Protein AF-A0A6J7ZVD0-F1 (afdb_monomer)

Foldseek 3Di:
DDDPPDDFQDKDWDWDDDPDPPALTEIFIATPVGTAQDFQLVLFQVLQVCLLQVSGPDPDDQWDWHWYQGNNGIKIWTWGDPPQDIWKIKIKDDWAADDDPVVCVVDVWADQLPDPPSVNGDDPDDWDADDPLDRQETPDQFCTQVNLQNVVNVCVVVVNDDAQGWHWHAHPLGFIKIKGFHDFDDRRPTTTTIIIIMGGRHDFWDFDDDDPDPPVPRDRSDDFQKWKWFWKFFLNQIEIETDDRDDPQDDLALVSSQVSCVPPPVLVLQLCCFPPNHAQRHKYWYWDDHNDPPALTEIWIAHNQGTAQDFVRNVFQVVQVCVVVCSRVDADPQWGWHWYQTNLGIKIKIWGHHPPHTWKIKIKWDWKAFDAAQDWFQFPPLGTFTWTWIWGSATETEGELVSSVDAPLDDPVVVLVVFQRVQVRCQVPPWAAQQQDRDPSRIGHFWYWYWNPPLAQDADEIETFIQGRNRHTDSFSINSVVQRSVNVSVVVVRDDAQRWYWYAYPSRRIKIKGFHDWDDRVPTTTTIIIIMTTMGTPGMIMTGDDPPCPSSSHDHDD

InterPro domains:
  IPR008794 Proline racemase family [PF05544] (1-102)
  IPR008794 Proline racemase family [PF05544] (231-555)
  IPR008794 Proline racemase family [PTHR33442] (226-557)
  IPR008794 Proline racemase family [SFLDS00028] (224-557)

pLDDT: mean 82.26, std 16.38, range [22.56, 98.31]

Secondary structure (DSSP, 8-state):
-----------EEEEE--SSTT-SEEEEEEETTEEES--HHHHHHHHHHHHHTT--SS---SEEEEEEEETTEEEEEEEEE-SS-EEEEEEEPS-EEPPPHHHHTT-SS---TT---GGG-S-----B-S-SS---B-BSSS--HHHHHHHHHHHHHTTSS-TT--EEEE-TT--EEEEEEEEEEEETTEEEEEEEEEE-----EE-----S---TT---S---EEEEEEEEEETTEEEEEEEE-PPPPP-SSHHHHHHHHHHH-HHHHHHHHSBTTS-TT-EEEEEE--SSTT-SEEEEEE-SSSEES--HHHHHHHHHHHHHTT-SSS--SSEEEEEEEETTEEEEEEEEE-SS-EEEEEEEPS-EEEEEEEEEEEETTTEEEEEEEEESSSEEEEEEGGGGT--TTS-HHHHHHHHHHHHHHHHHH-----TT---GGGSSEEEEEEE-S--S--SS-EEEEEEETTTEEPSS--HHHHHHHHHHHHHTTSS-TT--EEEE-TTS-EEEEEEEEEEEETTEEEEEEEEEE-EEEEEEEEEEE-TT-SGGG-B---

Structure (mmCIF, N/CA/C/O backbone):
data_AF-A0A6J7ZVD0-F1
#
_entry.id   AF-A0A6J7ZVD0-F1
#
loop_
_atom_site.group_PDB
_atom_site.id
_atom_site.type_symbol
_atom_site.label_atom_id
_atom_site.label_alt_id
_atom_site.label_comp_id
_atom_site.label_asym_id
_atom_site.label_entity_id
_atom_site.label_seq_id
_atom_site.pdbx_PDB_ins_code
_atom_site.Cartn_x
_atom_site.Cartn_y
_atom_site.Cartn_z
_atom_site.occupancy
_atom_site.B_iso_or_equiv
_atom_site.auth_seq_id
_atom_site.auth_comp_id
_atom_site.auth_asym_id
_atom_site.auth_atom_id
_atom_site.pdbx_PDB_model_num
ATOM 1 N N . MET A 1 1 ? -28.752 17.097 -5.661 1.00 23.84 1 MET A N 1
ATOM 2 C CA . MET A 1 1 ? -27.322 17.003 -6.011 1.00 23.84 1 MET A CA 1
ATOM 3 C C . MET A 1 1 ? -26.530 16.974 -4.717 1.00 23.84 1 MET A C 1
ATOM 5 O O . MET A 1 1 ? -26.146 18.015 -4.210 1.00 23.84 1 MET A O 1
ATOM 9 N N . TRP A 1 2 ? -26.393 15.790 -4.135 1.00 22.67 2 TRP A N 1
ATOM 10 C CA . TRP A 1 2 ? -25.463 15.513 -3.045 1.00 22.67 2 TRP A CA 1
ATOM 11 C C . TRP A 1 2 ? -24.711 14.283 -3.541 1.00 22.67 2 TRP A C 1
ATOM 13 O O . TRP A 1 2 ? -25.293 13.204 -3.619 1.00 22.67 2 TRP A O 1
ATOM 23 N N . GLU A 1 3 ? -23.499 14.477 -4.055 1.00 22.56 3 GLU A N 1
ATOM 24 C CA . GLU A 1 3 ? -22.598 13.347 -4.268 1.00 22.56 3 GLU A CA 1
ATOM 25 C C . GLU A 1 3 ? -22.165 12.880 -2.873 1.00 22.56 3 GLU A C 1
ATOM 27 O O . GLU A 1 3 ? -21.720 13.722 -2.087 1.00 22.56 3 GLU A O 1
ATOM 32 N N . PRO A 1 4 ? -22.311 11.591 -2.523 1.00 28.80 4 PRO A N 1
ATOM 33 C CA . PRO A 1 4 ? -21.747 11.093 -1.284 1.00 28.80 4 PRO A CA 1
ATOM 34 C C . PRO A 1 4 ? -20.230 11.240 -1.394 1.00 28.80 4 PRO A C 1
ATOM 36 O O . PRO A 1 4 ? -19.586 10.561 -2.195 1.00 28.80 4 PRO A O 1
ATOM 39 N N . ARG A 1 5 ? -19.653 12.166 -0.623 1.00 32.12 5 ARG A N 1
ATOM 40 C CA . ARG A 1 5 ? -18.206 12.211 -0.419 1.00 32.12 5 ARG A CA 1
ATOM 41 C C . ARG A 1 5 ? -17.849 10.927 0.325 1.00 32.12 5 ARG A C 1
ATOM 43 O O . ARG A 1 5 ? -18.237 10.740 1.471 1.00 32.12 5 ARG A O 1
ATOM 50 N N . GLY A 1 6 ? -17.243 9.986 -0.389 1.00 31.03 6 GLY A N 1
ATOM 51 C CA . GLY A 1 6 ? -16.933 8.669 0.145 1.00 31.03 6 GLY A CA 1
ATOM 52 C C . GLY A 1 6 ? -15.826 8.700 1.201 1.00 31.03 6 GLY A C 1
ATOM 53 O O . GLY A 1 6 ? -14.879 9.474 1.089 1.00 31.03 6 GLY A O 1
ATOM 54 N N . HIS A 1 7 ? -15.941 7.735 2.119 1.00 40.19 7 HIS A N 1
ATOM 55 C CA . HIS A 1 7 ? -14.910 7.156 2.991 1.00 40.19 7 HIS A CA 1
ATOM 56 C C . HIS A 1 7 ? -14.669 7.836 4.362 1.00 40.19 7 HIS A C 1
ATOM 58 O O . HIS A 1 7 ? -13.752 8.630 4.565 1.00 40.19 7 HIS A O 1
ATOM 64 N N . PHE A 1 8 ? -15.526 7.461 5.325 1.00 45.81 8 PHE A N 1
ATOM 65 C CA . PHE A 1 8 ? -15.373 7.649 6.775 1.00 45.81 8 PHE A CA 1
ATOM 66 C C . PHE A 1 8 ? -14.502 6.523 7.349 1.00 45.81 8 PHE A C 1
ATOM 68 O O . PHE A 1 8 ? -15.036 5.463 7.683 1.00 45.81 8 PHE A O 1
ATOM 75 N N . ASP A 1 9 ? -13.185 6.718 7.411 1.00 51.44 9 ASP A N 1
ATOM 76 C CA . ASP A 1 9 ? -12.264 5.613 7.734 1.00 51.44 9 ASP A CA 1
ATOM 77 C C . ASP A 1 9 ? -11.507 5.802 9.066 1.00 51.44 9 ASP A C 1
ATOM 79 O O . ASP A 1 9 ? -10.894 4.852 9.545 1.00 51.44 9 ASP A O 1
ATOM 83 N N . LEU A 1 10 ? -11.550 6.979 9.714 1.00 53.31 10 LEU A N 1
ATOM 84 C CA . LEU A 1 10 ? -10.851 7.178 10.990 1.00 53.31 10 LEU A CA 1
ATOM 85 C C . LEU A 1 10 ? -11.496 8.259 11.871 1.00 53.31 10 LEU A C 1
ATOM 87 O O . LEU A 1 10 ? -11.657 9.399 11.441 1.00 53.31 10 LEU A O 1
ATOM 91 N N . PHE A 1 11 ? -11.799 7.904 13.121 1.00 65.06 11 PHE A N 1
ATOM 92 C CA . PHE A 1 11 ? -12.065 8.863 14.195 1.00 65.06 11 PHE A CA 1
ATOM 93 C C . PHE A 1 11 ? -10.828 8.966 15.082 1.00 65.06 11 PHE A C 1
ATOM 95 O O . PHE A 1 11 ? -10.276 7.949 15.504 1.00 65.06 11 PHE A O 1
ATOM 102 N N . ALA A 1 12 ? -10.409 10.189 15.384 1.00 69.31 12 ALA A N 1
ATOM 103 C CA . ALA A 1 12 ? -9.355 10.457 16.350 1.00 69.31 12 ALA A CA 1
ATOM 104 C C . ALA A 1 12 ? -9.944 11.147 17.581 1.00 69.31 12 ALA A C 1
ATOM 106 O O . ALA A 1 12 ? -10.872 11.951 17.483 1.00 69.31 12 ALA A O 1
ATOM 107 N N . VAL A 1 13 ? -9.390 10.834 18.748 1.00 74.56 13 VAL A N 1
ATOM 108 C CA . VAL A 1 13 ? -9.765 11.468 20.011 1.00 74.56 13 VAL A CA 1
ATOM 109 C C . VAL A 1 13 ? -8.528 12.131 20.586 1.00 74.56 13 VAL A C 1
ATOM 111 O O . VAL A 1 13 ? -7.545 11.456 20.887 1.00 74.56 13 VAL A O 1
ATOM 114 N N . LEU A 1 14 ? -8.576 13.451 20.738 1.00 77.56 14 LEU A N 1
ATOM 115 C CA . LEU A 1 14 ? -7.569 14.196 21.480 1.00 77.56 14 LEU A CA 1
ATOM 116 C C . LEU A 1 14 ? -8.021 14.312 22.934 1.00 77.56 14 LEU A C 1
ATOM 118 O O . LEU A 1 14 ? -9.080 14.873 23.209 1.00 77.56 14 LEU A O 1
ATOM 122 N N . LEU A 1 15 ? -7.215 13.786 23.851 1.00 82.38 15 LEU A N 1
ATOM 123 C CA . LEU A 1 15 ? -7.452 13.915 25.284 1.00 82.38 15 LEU A CA 1
ATOM 124 C C . LEU A 1 15 ? -6.847 15.223 25.787 1.00 82.38 15 LEU A C 1
ATOM 126 O O . LEU A 1 15 ? -5.705 15.545 25.463 1.00 82.38 15 LEU A O 1
ATOM 130 N N . VAL A 1 16 ? -7.623 15.976 26.560 1.00 81.44 16 VAL A N 1
ATOM 131 C CA . VAL A 1 16 ? -7.246 17.282 27.109 1.00 81.44 16 VAL A CA 1
ATOM 132 C C . VAL A 1 16 ? -7.607 17.354 28.594 1.00 81.44 16 VAL A C 1
ATOM 134 O O . VAL A 1 16 ? -8.510 16.637 29.042 1.00 81.44 16 VAL A O 1
ATOM 137 N N . PRO A 1 17 ? -6.933 18.208 29.381 1.00 81.50 17 PRO A N 1
ATOM 138 C CA . PRO A 1 17 ? -7.385 18.516 30.730 1.00 81.50 17 PRO A CA 1
ATOM 139 C C . PRO A 1 17 ? -8.845 18.998 30.704 1.00 81.50 17 PRO A C 1
ATOM 141 O O . PRO A 1 17 ? -9.190 19.817 29.850 1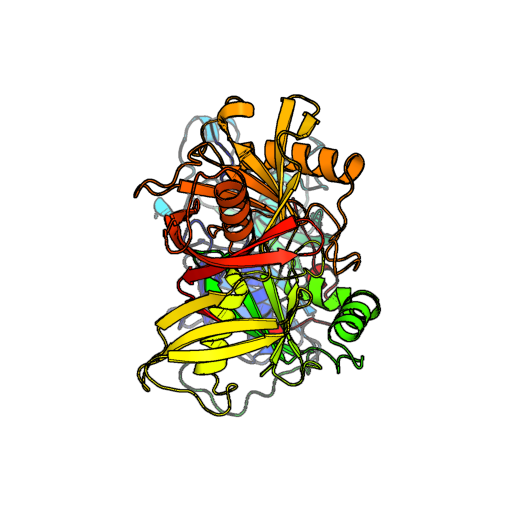.00 81.50 17 PRO A O 1
ATOM 144 N N . PRO A 1 18 ? -9.717 18.487 31.586 1.00 84.12 18 PRO A N 1
ATOM 145 C CA . PRO A 1 18 ? -11.078 18.987 31.681 1.00 84.12 18 PRO A CA 1
ATOM 146 C C . PRO A 1 18 ? -11.109 20.369 32.347 1.00 84.12 18 PRO A C 1
ATOM 148 O O . PRO A 1 18 ? -10.397 20.611 33.323 1.00 84.12 18 PRO A O 1
ATOM 151 N N . ASP A 1 19 ? -12.003 21.234 31.875 1.00 81.00 19 ASP A N 1
ATOM 152 C CA . ASP A 1 19 ? -12.309 22.527 32.503 1.00 81.00 19 ASP A CA 1
ATOM 153 C C . ASP A 1 19 ? -13.420 22.400 33.564 1.00 81.00 19 ASP A C 1
ATOM 155 O O . ASP A 1 19 ? -13.578 23.270 34.421 1.00 81.00 19 ASP A O 1
ATOM 159 N N . GLN A 1 20 ? -14.213 21.322 33.505 1.00 79.19 20 GLN A N 1
ATOM 160 C CA . GLN A 1 20 ? -15.271 21.019 34.467 1.00 79.19 20 GLN A CA 1
ATOM 161 C C . GLN A 1 20 ? -14.725 20.174 35.634 1.00 79.19 20 GLN A C 1
ATOM 163 O O . GLN A 1 20 ? -14.173 19.097 35.393 1.00 79.19 20 GLN A O 1
ATOM 168 N N . PRO A 1 21 ? -14.890 20.605 36.903 1.00 81.44 21 PRO A N 1
ATOM 169 C CA . PRO A 1 21 ? -14.381 19.881 38.074 1.00 81.44 21 PRO A CA 1
ATOM 170 C C . PRO A 1 21 ? -14.872 18.432 38.181 1.00 81.44 21 PRO A C 1
ATOM 172 O O . PRO A 1 21 ? -14.150 17.558 38.658 1.00 81.44 21 PRO A O 1
ATOM 175 N N . GLU A 1 22 ? -16.105 18.186 37.746 1.00 83.31 22 GLU A N 1
ATOM 176 C CA . GLU A 1 22 ? -16.783 16.896 37.785 1.00 83.31 22 GLU A CA 1
ATOM 177 C C . GLU A 1 22 ? -16.357 15.922 36.680 1.00 83.31 22 GLU A C 1
ATOM 179 O O . GLU A 1 22 ? -16.738 14.753 36.748 1.00 83.31 22 GLU A O 1
ATOM 184 N N . ALA A 1 23 ? -15.603 16.372 35.673 1.00 83.94 23 ALA A N 1
ATOM 185 C CA . ALA A 1 23 ? -15.139 15.522 34.586 1.00 83.94 23 ALA A CA 1
ATOM 186 C C . ALA A 1 23 ? -13.845 14.786 34.967 1.00 83.94 23 ALA A C 1
ATOM 188 O O . ALA A 1 23 ? -12.933 15.357 35.570 1.00 83.94 23 ALA A O 1
ATOM 189 N N . ASP A 1 24 ? -13.752 13.514 34.583 1.00 81.50 24 ASP A N 1
ATOM 190 C CA . ASP A 1 24 ? -12.524 12.731 34.705 1.00 81.50 24 ASP A CA 1
ATOM 191 C C . ASP A 1 24 ? -11.485 13.206 33.681 1.00 81.50 24 ASP A C 1
ATOM 193 O O . ASP A 1 24 ? -10.311 13.367 34.018 1.00 81.50 24 ASP A O 1
ATOM 197 N N . ILE A 1 25 ? -11.925 13.471 32.443 1.00 85.00 25 ILE A N 1
ATOM 198 C CA . ILE A 1 25 ? -11.071 13.881 31.322 1.00 85.00 25 ILE A CA 1
ATOM 199 C C . ILE A 1 25 ? -11.839 14.726 30.298 1.00 85.00 25 ILE A C 1
ATOM 201 O O . ILE A 1 25 ? -13.047 14.550 30.119 1.00 85.00 25 ILE A O 1
ATOM 205 N N . GLY A 1 26 ? -11.146 15.622 29.596 1.00 84.06 26 GLY A N 1
ATOM 206 C CA . GLY A 1 26 ? -11.662 16.281 28.400 1.00 84.06 26 GLY A CA 1
ATOM 207 C C . GLY A 1 26 ? -11.316 15.495 27.133 1.00 84.06 26 GLY A C 1
ATOM 208 O O . GLY A 1 26 ? -10.237 14.914 27.024 1.00 84.06 26 GLY A O 1
ATOM 209 N N . ALA A 1 27 ? -12.221 15.474 26.159 1.00 83.19 27 ALA A N 1
ATOM 210 C CA . ALA A 1 27 ? -12.034 14.793 24.886 1.00 83.19 27 ALA A CA 1
ATOM 211 C C . ALA A 1 27 ? -12.552 15.639 23.719 1.00 83.19 27 ALA A C 1
ATOM 213 O O . ALA A 1 27 ? -13.693 16.104 23.714 1.00 83.19 27 ALA A O 1
ATOM 214 N N . ILE A 1 28 ? -11.718 15.792 22.695 1.00 78.75 28 ILE A N 1
ATOM 215 C CA . ILE A 1 28 ? -12.076 16.429 21.431 1.00 78.75 28 ILE A CA 1
ATOM 216 C C . ILE A 1 28 ? -12.112 15.344 20.357 1.00 78.75 28 ILE A C 1
ATOM 218 O O . ILE A 1 28 ? -11.088 14.735 20.037 1.00 78.75 28 ILE A O 1
ATOM 222 N N . PHE A 1 29 ? -13.302 15.099 19.812 1.00 77.12 29 PHE A N 1
ATOM 223 C CA . PHE A 1 29 ? -13.518 14.124 18.747 1.00 77.12 29 PHE A CA 1
ATOM 224 C C . PHE A 1 29 ? -13.246 14.763 17.385 1.00 77.12 29 PHE A C 1
ATOM 226 O O . PHE A 1 29 ? -13.681 15.883 17.112 1.00 77.12 29 PHE A O 1
ATOM 233 N N . MET A 1 30 ? -12.533 14.046 16.525 1.00 70.50 30 MET A N 1
ATOM 234 C CA . MET A 1 30 ? -12.155 14.497 15.189 1.00 70.50 30 MET A CA 1
ATOM 235 C C . MET A 1 30 ? -12.459 13.417 14.154 1.00 70.50 30 MET A C 1
ATOM 237 O O . MET A 1 30 ? -12.280 12.226 14.420 1.00 70.50 30 MET A O 1
ATOM 241 N N . ASP A 1 31 ? -12.881 13.849 12.974 1.00 67.38 31 ASP A N 1
ATOM 242 C CA . ASP A 1 31 ? -13.117 13.027 11.792 1.00 67.38 31 ASP A CA 1
ATOM 243 C C . ASP A 1 31 ? -12.527 13.701 10.534 1.00 67.38 31 ASP A C 1
ATOM 245 O O . ASP A 1 31 ? -11.828 14.715 10.610 1.00 67.38 31 ASP A O 1
ATOM 249 N N . ASN A 1 32 ? -12.796 13.130 9.357 1.00 61.56 32 ASN A N 1
ATOM 250 C CA . ASN A 1 32 ? -12.317 13.659 8.076 1.00 61.56 32 ASN A CA 1
ATOM 251 C C . ASN A 1 32 ? -12.963 15.002 7.667 1.00 61.56 32 ASN A C 1
ATOM 253 O O . ASN A 1 32 ? -12.437 15.677 6.780 1.00 61.56 32 ASN A O 1
ATOM 257 N N . GLU A 1 33 ? -14.092 15.388 8.266 1.00 58.66 33 GLU A N 1
ATOM 258 C CA . GLU A 1 33 ? -14.780 16.663 8.028 1.00 58.66 33 GLU A CA 1
ATOM 259 C C . GLU A 1 33 ? -14.405 17.743 9.061 1.00 58.66 33 GLU A C 1
ATOM 261 O O . GLU A 1 33 ? -14.637 18.930 8.816 1.00 58.66 33 GLU A O 1
ATOM 266 N N . GLY A 1 34 ? -13.754 17.365 10.166 1.00 65.69 34 GLY A N 1
ATOM 267 C CA . GLY A 1 34 ? -13.168 18.270 11.149 1.00 65.69 34 GLY A CA 1
ATOM 268 C C . GLY A 1 34 ? -13.460 17.845 12.586 1.00 65.69 34 GLY A C 1
ATOM 269 O O . GLY A 1 34 ? -13.229 16.703 12.974 1.00 65.69 34 GLY A O 1
ATOM 270 N N . TYR A 1 35 ? -13.922 18.790 13.408 1.00 66.50 35 TYR A N 1
ATOM 271 C CA . TYR A 1 35 ? -14.311 18.509 14.789 1.00 66.50 35 TYR A CA 1
ATOM 272 C C . TYR A 1 35 ? -15.723 17.925 14.831 1.00 66.50 35 TYR A C 1
ATOM 274 O O . TYR A 1 35 ? -16.687 18.557 14.392 1.00 66.50 35 TYR A O 1
ATOM 282 N N . CYS A 1 36 ? -15.838 16.728 15.397 1.00 62.66 36 CYS A N 1
ATOM 283 C CA . CYS A 1 36 ? -17.111 16.064 15.610 1.00 62.66 36 CYS A CA 1
ATOM 284 C C . CYS A 1 36 ? -17.682 16.515 16.968 1.00 62.66 36 CYS A C 1
ATOM 286 O O . CYS A 1 36 ? -16.990 16.398 17.984 1.00 62.66 36 CYS A O 1
ATOM 288 N N . PRO A 1 37 ? -18.931 17.016 17.036 1.00 58.50 37 PRO A N 1
ATOM 289 C CA . PRO A 1 37 ? -19.520 17.450 18.302 1.00 58.50 37 PRO A CA 1
ATOM 290 C C . PRO A 1 37 ? -19.664 16.289 19.295 1.00 58.50 37 PRO A C 1
ATOM 292 O O . PRO A 1 37 ? -19.492 16.498 20.491 1.00 58.50 37 PRO A O 1
ATOM 295 N N . MET A 1 38 ? -19.946 15.073 18.809 1.00 64.25 38 MET A N 1
ATOM 296 C CA . MET A 1 38 ? -19.970 13.834 19.590 1.00 64.25 38 MET A CA 1
ATOM 297 C C . MET A 1 38 ? -19.976 12.614 18.662 1.00 64.25 38 MET A C 1
ATOM 299 O O . MET A 1 38 ? -20.809 12.533 17.760 1.00 64.25 38 MET A O 1
ATOM 303 N N . CYS A 1 39 ? -19.147 11.611 18.961 1.00 68.75 39 CYS A N 1
ATOM 304 C CA . CYS A 1 39 ? -19.275 10.273 18.387 1.00 68.75 39 CYS A CA 1
ATOM 305 C C . CYS A 1 39 ? -19.543 9.252 19.506 1.00 68.75 39 CYS A C 1
ATOM 307 O O . CYS A 1 39 ? -18.714 9.054 20.399 1.00 68.75 39 CYS A O 1
ATOM 309 N N . GLY A 1 40 ? -20.721 8.618 19.471 1.00 70.75 40 GLY A N 1
ATOM 310 C CA . GLY A 1 40 ? -21.108 7.606 20.458 1.00 70.75 40 GLY A CA 1
ATOM 311 C C . GLY A 1 40 ? -20.155 6.408 20.472 1.00 70.75 40 GLY A C 1
ATOM 312 O O . GLY A 1 40 ? -19.773 5.945 21.541 1.00 70.75 40 GLY A O 1
ATOM 313 N N . ASP A 1 41 ? -19.677 5.977 19.303 1.00 72.62 41 ASP A N 1
ATOM 314 C CA . ASP A 1 41 ? -18.728 4.860 19.184 1.00 72.62 41 ASP A CA 1
ATOM 315 C C . ASP A 1 41 ? -17.385 5.206 19.831 1.00 72.62 41 ASP A C 1
ATOM 317 O O . ASP A 1 41 ? -16.851 4.445 20.638 1.00 72.62 41 ASP A O 1
ATOM 321 N N . ALA A 1 42 ? -16.882 6.412 19.554 1.00 74.94 42 ALA A N 1
ATOM 322 C CA . ALA A 1 42 ? -15.660 6.909 20.169 1.00 74.94 42 ALA A CA 1
ATOM 323 C C . ALA A 1 42 ? -15.808 7.055 21.690 1.00 74.94 42 ALA A C 1
ATOM 325 O O . ALA A 1 42 ? -14.846 6.821 22.411 1.00 74.94 42 ALA A O 1
ATOM 326 N N . THR A 1 43 ? -17.003 7.383 22.192 1.00 78.56 43 THR A N 1
ATOM 327 C CA . THR A 1 43 ? -17.283 7.465 23.635 1.00 78.56 43 THR A CA 1
ATOM 328 C C . THR A 1 43 ? -17.250 6.086 24.297 1.00 78.56 43 THR A C 1
ATOM 330 O O . THR A 1 43 ? -16.656 5.944 25.365 1.00 78.56 43 THR A O 1
ATOM 333 N N . ILE A 1 44 ? -17.832 5.059 23.666 1.00 81.06 44 ILE A N 1
ATOM 334 C CA . ILE A 1 44 ? -17.790 3.671 24.159 1.00 81.06 44 ILE A CA 1
ATOM 335 C C . ILE A 1 44 ? -16.331 3.194 24.245 1.00 81.06 44 ILE A C 1
ATOM 337 O O . ILE A 1 44 ? -15.889 2.743 25.307 1.00 81.06 44 ILE A O 1
ATOM 341 N N . SER A 1 45 ? -15.555 3.344 23.166 1.00 80.56 45 SER A N 1
ATOM 342 C CA . SER A 1 45 ? -14.139 2.949 23.152 1.00 80.56 45 SER A CA 1
ATOM 343 C C . SER A 1 45 ? -13.281 3.779 24.112 1.00 80.56 45 SER A C 1
ATOM 345 O O . SER A 1 45 ? -12.402 3.227 24.775 1.00 80.56 45 SER A O 1
ATOM 347 N N . LEU A 1 46 ? -13.546 5.084 24.239 1.00 82.94 46 LEU A N 1
ATOM 348 C CA . LEU A 1 46 ? -12.818 5.972 25.146 1.00 82.94 46 LEU A CA 1
ATOM 349 C C . LEU A 1 46 ? -13.094 5.648 26.617 1.00 82.94 46 LEU A C 1
ATOM 351 O O . LEU A 1 46 ? -12.154 5.563 27.403 1.00 82.94 46 LEU A O 1
ATOM 355 N N . GLY A 1 47 ? -14.358 5.435 26.994 1.00 83.44 47 GLY A N 1
ATOM 356 C CA . GLY A 1 47 ? -14.717 5.047 28.358 1.00 83.44 47 GLY A CA 1
ATOM 357 C C . GLY A 1 47 ? -13.976 3.779 28.775 1.00 83.44 47 GLY A C 1
ATOM 358 O O . GLY A 1 47 ? -13.362 3.736 29.841 1.00 83.44 47 GLY A O 1
ATOM 359 N N . ARG A 1 48 ? -13.938 2.783 27.880 1.00 82.00 48 ARG A N 1
ATOM 360 C CA . ARG A 1 48 ? -13.162 1.559 28.089 1.00 82.00 48 ARG A CA 1
ATOM 361 C C . ARG A 1 48 ? -11.666 1.831 28.249 1.00 82.00 48 ARG A C 1
ATOM 363 O O . ARG A 1 48 ? -11.075 1.373 29.222 1.00 82.00 48 ARG A O 1
ATOM 370 N N . TYR A 1 49 ? -11.079 2.604 27.334 1.00 81.50 49 TYR A N 1
ATOM 371 C CA . TYR A 1 49 ? -9.663 2.977 27.365 1.00 81.50 49 TYR A CA 1
ATOM 372 C C . TYR A 1 49 ? -9.268 3.646 28.690 1.00 81.50 49 TYR A C 1
ATOM 374 O O . TYR A 1 49 ? -8.255 3.283 29.281 1.00 81.50 49 TYR A O 1
ATOM 382 N N . ILE A 1 50 ? -10.083 4.579 29.189 1.00 81.31 50 ILE A N 1
ATOM 383 C CA . ILE A 1 50 ? -9.830 5.297 30.447 1.00 81.31 50 ILE A CA 1
ATOM 384 C C . ILE A 1 50 ? -9.786 4.333 31.638 1.00 81.31 50 ILE A C 1
ATOM 386 O O . ILE A 1 50 ? -8.907 4.458 32.491 1.00 81.31 50 ILE A O 1
ATOM 390 N N . VAL A 1 51 ? -10.692 3.352 31.690 1.00 81.06 51 VAL A N 1
ATOM 391 C CA . VAL A 1 51 ? -10.701 2.338 32.757 1.00 81.06 51 VAL A CA 1
ATOM 392 C C . VAL A 1 51 ? -9.530 1.367 32.613 1.00 81.06 51 VAL A C 1
ATOM 394 O O . VAL A 1 51 ? -8.833 1.120 33.593 1.00 81.06 51 VAL A O 1
ATOM 397 N N . ASP A 1 52 ? -9.267 0.857 31.407 1.00 76.56 52 ASP A N 1
ATOM 398 C CA . ASP A 1 52 ? -8.178 -0.100 31.152 1.00 76.56 52 ASP A CA 1
ATOM 399 C C . ASP A 1 52 ? -6.787 0.488 31.432 1.00 76.56 52 ASP A C 1
ATOM 401 O O . ASP A 1 52 ? -5.863 -0.242 31.800 1.00 76.56 52 ASP A O 1
ATOM 405 N N . LYS A 1 53 ? -6.632 1.806 31.267 1.00 75.56 53 LYS A N 1
ATOM 406 C CA . LYS A 1 53 ? -5.397 2.546 31.554 1.00 75.56 53 LYS A CA 1
ATOM 407 C C . LYS A 1 53 ? -5.313 3.104 32.973 1.00 75.56 53 LYS A C 1
ATOM 409 O O . LYS A 1 53 ? -4.292 3.690 33.309 1.00 75.56 53 LYS A O 1
ATOM 414 N N . GLY A 1 54 ? -6.349 2.937 33.796 1.00 74.06 54 GLY A N 1
ATOM 415 C CA . GLY A 1 54 ? -6.370 3.492 35.151 1.00 74.06 54 GLY A CA 1
ATOM 416 C C . GLY A 1 54 ? -6.392 5.024 35.197 1.00 74.06 54 GLY A C 1
ATOM 417 O O . GLY A 1 54 ? -5.947 5.603 36.178 1.00 74.06 54 GLY A O 1
ATOM 418 N N . ILE A 1 55 ? -6.897 5.677 34.144 1.00 76.56 55 ILE A N 1
ATOM 419 C CA . ILE A 1 55 ? -6.973 7.144 34.028 1.00 76.56 55 ILE A CA 1
ATOM 420 C C . ILE A 1 55 ? -8.198 7.703 34.778 1.00 76.56 55 ILE A C 1
ATOM 422 O O . ILE A 1 55 ? -8.244 8.886 35.109 1.00 76.56 55 ILE A O 1
ATOM 426 N N . ALA A 1 56 ? -9.213 6.873 35.043 1.00 73.56 56 ALA A N 1
ATOM 427 C CA . ALA A 1 56 ? -10.414 7.293 35.767 1.00 73.56 56 ALA A CA 1
ATOM 428 C C . ALA A 1 56 ? -10.056 7.867 37.152 1.00 73.56 56 ALA A C 1
ATOM 430 O O . ALA A 1 56 ? -9.311 7.236 37.901 1.00 73.56 56 ALA A O 1
ATOM 431 N N . ARG A 1 57 ? -10.621 9.026 37.532 1.00 72.12 57 ARG A N 1
ATOM 432 C CA . ARG A 1 57 ? -10.383 9.603 38.872 1.00 72.12 57 ARG A CA 1
ATOM 433 C C . ARG A 1 57 ? -11.091 8.803 39.960 1.00 72.12 57 ARG A C 1
ATOM 435 O O . ARG A 1 57 ? -10.644 8.767 41.105 1.00 72.12 57 ARG A O 1
ATOM 442 N N . ASN A 1 58 ? -12.220 8.189 39.612 1.00 69.31 58 ASN A N 1
ATOM 443 C CA . ASN A 1 58 ? -13.001 7.368 40.527 1.00 69.31 58 ASN A CA 1
ATOM 444 C C . ASN A 1 58 ? -12.400 5.961 40.685 1.00 69.31 58 ASN A C 1
ATOM 446 O O . ASN A 1 58 ? -11.852 5.418 39.723 1.00 69.31 58 ASN A O 1
ATOM 450 N N . PRO A 1 59 ? -12.557 5.323 41.863 1.00 67.31 59 PRO A N 1
ATOM 451 C CA . PRO A 1 59 ? -12.133 3.944 42.063 1.00 67.31 59 PRO A CA 1
ATOM 452 C C . PRO A 1 59 ? -12.764 3.018 41.025 1.00 67.31 59 PRO A C 1
ATOM 454 O O . PRO A 1 59 ? -13.975 3.064 40.793 1.00 67.31 59 PRO A O 1
ATOM 457 N N . ILE A 1 60 ? -11.947 2.142 40.442 1.00 72.44 60 ILE A N 1
ATOM 458 C CA . ILE A 1 60 ? -12.423 1.133 39.500 1.00 72.44 60 ILE A CA 1
ATOM 459 C C . ILE A 1 60 ? -13.245 0.100 40.279 1.00 72.44 60 ILE A C 1
ATOM 461 O O . ILE A 1 60 ? -12.717 -0.704 41.047 1.00 72.44 60 ILE A O 1
ATOM 465 N N . VAL A 1 61 ? -14.560 0.147 40.085 1.00 78.06 61 VAL A N 1
ATOM 466 C CA . VAL A 1 61 ? -15.565 -0.735 40.698 1.00 78.06 61 VAL A CA 1
ATOM 467 C C . VAL A 1 61 ? -16.315 -1.504 39.605 1.00 78.06 61 VAL A C 1
ATOM 469 O O . VAL A 1 61 ? -16.184 -1.153 38.427 1.00 78.06 61 VAL A O 1
ATOM 472 N N . PRO A 1 62 ? -17.127 -2.532 39.939 1.00 79.94 62 PRO A N 1
ATOM 473 C CA . PRO A 1 62 ? -17.710 -3.394 38.916 1.00 79.94 62 PRO A CA 1
ATOM 474 C C . PRO A 1 62 ? -18.541 -2.700 37.828 1.00 79.94 62 PRO A C 1
ATOM 476 O O . PRO A 1 62 ? -18.659 -3.193 36.708 1.00 79.94 62 PRO A O 1
ATOM 479 N N . GLN A 1 63 ? -19.079 -1.525 38.146 1.00 83.94 63 GLN A N 1
ATOM 480 C CA . GLN A 1 63 ? -19.658 -0.595 37.189 1.00 83.94 63 GLN A CA 1
ATOM 481 C C . GLN A 1 63 ? -19.009 0.775 37.397 1.00 83.94 63 GLN A C 1
ATOM 483 O O . GLN A 1 63 ? -19.443 1.559 38.240 1.00 83.94 63 GLN A O 1
ATOM 488 N N . THR A 1 64 ? -17.931 1.043 36.665 1.00 84.44 64 THR A N 1
ATOM 489 C CA . THR A 1 64 ? -17.191 2.307 36.767 1.00 84.44 64 THR A CA 1
ATOM 490 C C . THR A 1 64 ? -17.843 3.349 35.865 1.00 84.44 64 THR A C 1
ATOM 492 O O . THR A 1 64 ? -18.070 3.086 34.687 1.00 84.44 64 THR A O 1
ATOM 495 N N . VAL A 1 65 ? -18.157 4.529 36.399 1.00 86.94 65 VAL A N 1
ATOM 496 C CA . VAL A 1 65 ? -18.675 5.655 35.609 1.00 86.94 65 VAL A CA 1
ATOM 497 C C . VAL A 1 65 ? -17.530 6.611 35.315 1.00 86.94 65 VAL A C 1
ATOM 499 O O . VAL A 1 65 ? -16.878 7.093 36.238 1.00 86.94 65 VAL A O 1
ATOM 502 N N . VAL A 1 66 ? -17.315 6.875 34.030 1.00 86.44 66 VAL A N 1
ATOM 503 C CA . VAL A 1 66 ? -16.329 7.817 33.512 1.00 86.44 66 VAL A CA 1
ATOM 504 C C . VAL A 1 66 ? -17.059 9.020 32.932 1.00 86.44 66 VAL A C 1
ATOM 506 O O . VAL A 1 66 ? -17.900 8.879 32.043 1.00 86.44 66 VAL A O 1
ATOM 509 N N . LYS A 1 67 ? -16.735 10.207 33.431 1.00 87.12 67 LYS A N 1
ATOM 510 C CA . LYS A 1 67 ? -17.290 11.487 32.999 1.00 87.12 67 LYS A CA 1
ATOM 511 C C . LYS A 1 67 ? -16.337 12.157 32.017 1.00 87.12 67 LYS A C 1
ATOM 513 O O . LYS A 1 67 ? -15.236 12.561 32.382 1.00 87.12 67 LYS A O 1
ATOM 518 N N . ILE A 1 68 ? -16.767 12.271 30.767 1.00 84.81 68 ILE A N 1
ATOM 519 C CA . ILE A 1 68 ? -15.976 12.788 29.651 1.00 84.81 68 ILE A CA 1
ATOM 520 C C . ILE A 1 68 ? -16.543 14.146 29.246 1.00 84.81 68 ILE A C 1
ATOM 522 O O . ILE A 1 68 ? -17.700 14.241 28.838 1.00 84.81 68 ILE A O 1
ATOM 526 N N . GLN A 1 69 ? -15.736 15.199 29.328 1.00 84.38 69 GLN A N 1
ATOM 527 C CA . GLN A 1 69 ? -16.110 16.521 28.830 1.00 84.38 69 GLN A CA 1
ATOM 528 C C . GLN A 1 69 ? -15.835 16.606 27.318 1.00 84.38 69 GLN A C 1
ATOM 530 O O . GLN A 1 69 ? -14.685 16.538 26.897 1.00 84.38 69 GLN A O 1
ATOM 535 N N . CYS A 1 70 ? -16.876 16.781 26.503 1.00 77.25 70 CYS A N 1
ATOM 536 C CA . CYS A 1 70 ? -16.808 17.076 25.065 1.00 77.25 70 CYS A CA 1
ATOM 537 C C . CYS A 1 70 ? -17.183 18.545 24.791 1.00 77.25 70 CYS A C 1
ATOM 539 O O . CYS A 1 70 ? -17.810 19.190 25.636 1.00 77.25 70 CYS A O 1
ATOM 541 N N . PRO A 1 71 ? -16.946 19.067 23.570 1.00 71.19 71 PRO A N 1
ATOM 542 C CA . PRO A 1 71 ? -17.530 20.342 23.131 1.00 71.19 71 PRO A CA 1
ATOM 543 C C . PRO A 1 71 ? -19.065 20.396 23.241 1.00 71.19 71 PRO A C 1
ATOM 545 O O . PRO A 1 71 ? -19.652 21.473 23.304 1.00 71.19 71 PRO A O 1
ATOM 548 N N . CYS A 1 72 ? -19.720 19.233 23.260 1.00 65.88 72 CYS A N 1
ATOM 549 C CA . CYS A 1 72 ? -21.159 19.077 23.416 1.00 65.88 72 CYS A CA 1
ATOM 550 C C . CYS A 1 72 ? -21.679 19.113 24.866 1.00 65.88 72 CYS A C 1
ATOM 552 O O . CYS A 1 72 ? -22.894 19.162 25.057 1.00 65.88 72 CYS A O 1
ATOM 554 N N . GLY A 1 73 ? -20.801 19.087 25.875 1.00 73.56 73 GLY A N 1
ATOM 555 C CA . GLY A 1 73 ? -21.165 18.977 27.290 1.00 73.56 73 GLY A CA 1
ATOM 556 C C . GLY A 1 73 ? -20.479 17.811 28.004 1.00 73.56 73 GLY A C 1
ATOM 557 O O . GLY A 1 73 ? -19.407 17.362 27.610 1.00 73.56 73 GLY A O 1
ATOM 558 N N . LEU A 1 74 ? -21.085 17.327 29.087 1.00 78.25 74 LEU A N 1
ATOM 559 C CA . LEU A 1 74 ? -20.564 16.203 29.864 1.00 78.25 74 LEU A CA 1
ATOM 560 C C . LEU A 1 74 ? -21.269 14.908 29.453 1.00 78.25 74 LEU A C 1
ATOM 562 O O . LEU A 1 74 ? -22.497 14.841 29.469 1.00 78.25 74 LEU A O 1
ATOM 566 N N . ILE A 1 75 ? -20.498 13.879 29.109 1.00 80.38 75 ILE A N 1
ATOM 567 C CA . ILE A 1 75 ? -21.001 12.550 28.752 1.00 80.38 75 ILE A CA 1
ATOM 568 C C . ILE A 1 75 ? -20.578 11.553 29.826 1.00 80.38 75 ILE A C 1
ATOM 570 O O . ILE A 1 75 ? -19.429 11.548 30.262 1.00 80.38 75 ILE A O 1
ATOM 574 N N . GLU A 1 76 ? -21.491 10.673 30.226 1.00 85.88 76 GLU A N 1
ATOM 575 C CA . GLU A 1 76 ? -21.187 9.572 31.137 1.00 85.88 76 GLU A CA 1
ATOM 576 C C . GLU A 1 76 ? -21.044 8.264 30.358 1.00 85.88 76 GLU A C 1
ATOM 578 O O . GLU A 1 76 ? -22.003 7.799 29.741 1.00 85.88 76 GLU A O 1
ATOM 583 N N . ALA A 1 77 ? -19.862 7.653 30.422 1.00 86.81 77 ALA A N 1
ATOM 584 C CA . ALA A 1 77 ? -19.610 6.294 29.966 1.00 86.81 77 ALA A CA 1
ATOM 585 C C . ALA A 1 77 ? -19.565 5.353 31.179 1.00 86.81 77 ALA A C 1
ATOM 587 O O . ALA A 1 77 ? -18.722 5.486 32.062 1.00 86.81 77 ALA A O 1
ATOM 588 N N . ARG A 1 78 ? -20.478 4.387 31.240 1.00 88.44 78 ARG A N 1
ATOM 589 C CA . ARG A 1 78 ? -20.540 3.353 32.276 1.00 88.44 78 ARG A CA 1
ATOM 590 C C . ARG A 1 78 ? -19.861 2.100 31.746 1.00 88.44 78 ARG A C 1
ATOM 592 O O . ARG A 1 78 ? -20.334 1.495 30.790 1.00 88.44 78 ARG A O 1
ATOM 599 N N . VAL A 1 79 ? -18.760 1.716 32.371 1.00 85.44 79 VAL A N 1
ATOM 600 C CA . VAL A 1 79 ? -17.912 0.594 31.976 1.00 85.44 79 VAL A CA 1
ATOM 601 C C . VAL A 1 79 ? -18.121 -0.546 32.961 1.00 85.44 79 VAL A C 1
ATOM 603 O O . VAL A 1 79 ? -17.862 -0.397 34.159 1.00 85.44 79 VAL A O 1
ATOM 606 N N . GLN A 1 80 ? -18.580 -1.694 32.468 1.00 83.81 80 GLN A N 1
ATOM 607 C CA . GLN A 1 80 ? -18.586 -2.916 33.267 1.00 83.81 80 GLN A CA 1
ATOM 608 C C . GLN A 1 80 ? -17.155 -3.435 33.418 1.00 83.81 80 GLN A C 1
ATOM 610 O O . GLN A 1 80 ? -16.407 -3.490 32.444 1.00 83.81 80 GLN A O 1
ATOM 615 N N . ASN A 1 81 ? -16.765 -3.826 34.627 1.00 77.19 81 ASN A N 1
ATOM 616 C CA . ASN A 1 81 ? -15.457 -4.408 34.910 1.00 77.19 81 ASN A CA 1
ATOM 617 C C . ASN A 1 81 ? -15.608 -5.508 35.969 1.00 77.19 81 ASN A C 1
ATOM 619 O O . ASN A 1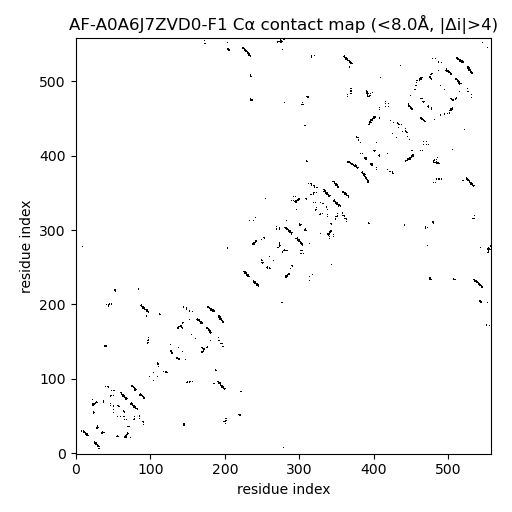 81 ? -16.290 -5.319 36.962 1.00 77.19 81 ASN A O 1
ATOM 623 N N . ASP A 1 82 ? -14.985 -6.666 35.797 1.00 73.75 82 ASP A N 1
ATOM 624 C CA . ASP A 1 82 ? -15.002 -7.736 36.811 1.00 73.75 82 ASP A CA 1
ATOM 625 C C . ASP A 1 82 ? -13.777 -7.705 37.753 1.00 73.75 82 ASP A C 1
ATOM 627 O O . ASP A 1 82 ? -13.558 -8.626 38.541 1.00 73.75 82 ASP A O 1
ATOM 631 N N . GLY A 1 83 ? -12.965 -6.646 37.669 1.00 66.12 83 GLY A N 1
ATOM 632 C CA . GLY A 1 83 ? -11.698 -6.486 38.386 1.00 66.12 83 GLY A CA 1
ATOM 633 C C . GLY A 1 83 ? -10.490 -7.072 37.647 1.00 66.12 83 GLY A C 1
ATOM 634 O O . GLY A 1 83 ? -9.359 -6.870 38.083 1.00 66.12 83 GLY A O 1
ATOM 635 N N . LYS A 1 84 ? -10.701 -7.778 36.529 1.00 64.19 84 LYS A N 1
ATOM 636 C CA . LYS A 1 84 ? -9.648 -8.318 35.649 1.00 64.19 84 LYS A CA 1
ATOM 637 C C . LYS A 1 84 ? -9.834 -7.927 34.188 1.00 64.19 84 LYS A C 1
ATOM 639 O O . LYS A 1 84 ? -8.886 -7.971 33.409 1.00 64.19 84 LYS A O 1
ATOM 644 N N . LYS A 1 85 ? -11.061 -7.635 33.772 1.00 68.00 85 LYS A N 1
ATOM 645 C CA . LYS A 1 85 ? -11.441 -7.414 32.386 1.00 68.00 85 LYS A CA 1
ATOM 646 C C . LYS A 1 85 ? -12.571 -6.379 32.334 1.00 68.00 85 LYS A C 1
ATOM 648 O O . LYS A 1 85 ? -13.628 -6.571 32.9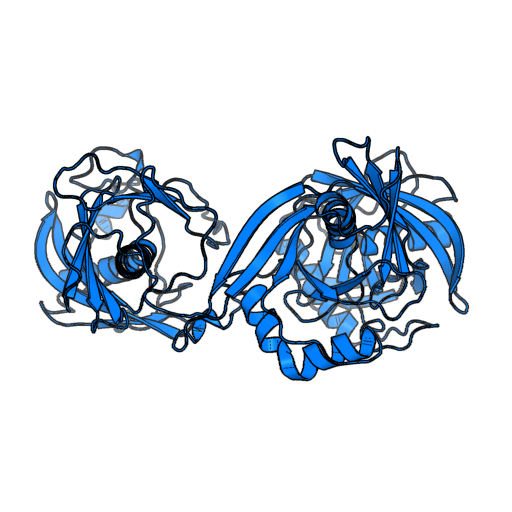27 1.00 68.00 85 LYS A O 1
ATOM 653 N N . THR A 1 86 ? -12.374 -5.326 31.542 1.00 74.50 86 THR A N 1
ATOM 654 C CA . THR A 1 86 ? -13.476 -4.480 31.070 1.00 74.50 86 THR A CA 1
ATOM 655 C C . THR A 1 86 ? -14.384 -5.256 30.112 1.00 74.50 86 THR A C 1
ATOM 657 O O . THR A 1 86 ? -13.914 -6.080 29.319 1.00 74.50 86 THR A O 1
ATOM 660 N N . GLY A 1 87 ? -15.688 -5.019 30.238 1.00 75.00 87 GLY A N 1
ATOM 661 C CA . GLY A 1 87 ? -16.765 -5.605 29.445 1.00 75.00 87 GLY A CA 1
ATOM 662 C C . GLY A 1 87 ? -17.530 -4.536 28.667 1.00 75.00 87 GLY A C 1
ATOM 663 O O . GLY A 1 87 ? -16.929 -3.606 28.130 1.00 75.00 87 GLY A O 1
ATOM 664 N N . ALA A 1 88 ? -18.856 -4.668 28.606 1.00 79.44 88 ALA A N 1
ATOM 665 C CA . ALA A 1 88 ? -19.705 -3.729 27.881 1.00 79.44 88 ALA A CA 1
ATOM 666 C C . ALA A 1 88 ? -19.582 -2.303 28.439 1.00 79.44 88 ALA A C 1
ATOM 668 O O . ALA A 1 88 ? -19.516 -2.093 29.657 1.00 79.44 88 ALA A O 1
ATOM 669 N N . VAL A 1 89 ? -19.600 -1.328 27.534 1.00 80.25 89 VAL A N 1
ATOM 670 C CA . VAL A 1 89 ? -19.657 0.093 27.867 1.00 80.25 89 VAL A CA 1
ATOM 671 C C . VAL A 1 89 ? -20.971 0.656 27.365 1.00 80.25 89 VAL A C 1
ATOM 673 O O . VAL A 1 89 ? -21.357 0.436 26.219 1.00 80.25 89 VAL A O 1
ATOM 676 N N . SER A 1 90 ? -21.660 1.392 28.228 1.00 83.38 90 SER A N 1
ATOM 677 C CA . SER A 1 90 ? -22.864 2.133 27.871 1.00 83.38 90 SER A CA 1
ATOM 678 C C . SER A 1 90 ? -22.646 3.624 28.049 1.00 83.38 90 SER A C 1
ATOM 680 O O . SER A 1 90 ? -22.054 4.024 29.045 1.00 83.38 90 SER A O 1
ATOM 682 N N . PHE A 1 91 ? -23.178 4.456 27.165 1.00 83.38 91 PHE A N 1
ATOM 683 C CA . PHE A 1 91 ? -23.242 5.898 27.387 1.00 83.38 91 PHE A CA 1
ATOM 684 C C . PHE A 1 91 ? -24.683 6.392 27.334 1.00 83.38 91 PHE A C 1
ATOM 686 O O . PHE A 1 91 ? -25.547 5.777 26.703 1.00 83.38 91 PHE A O 1
ATOM 693 N N . LEU A 1 92 ? -24.937 7.513 28.003 1.00 80.38 92 LEU A N 1
ATOM 694 C CA . LEU A 1 92 ? -26.197 8.234 27.878 1.00 80.38 92 LEU A CA 1
ATOM 695 C C . LEU A 1 92 ? -26.083 9.245 26.741 1.00 80.38 92 LEU A C 1
ATOM 697 O O . LEU A 1 92 ? -25.182 10.085 26.733 1.00 80.38 92 LEU A O 1
ATOM 701 N N . SER A 1 93 ? -26.993 9.162 25.775 1.00 70.88 93 SER A N 1
ATOM 702 C CA . SER A 1 93 ? -27.073 10.145 24.703 1.00 70.88 93 SER A CA 1
ATOM 703 C C . SER A 1 93 ? -27.469 11.514 25.256 1.00 70.88 93 SER A C 1
ATOM 705 O O . SER A 1 93 ? -28.225 11.618 26.224 1.00 70.88 93 SER A O 1
ATOM 707 N N . VAL A 1 94 ? -27.076 12.580 24.560 1.00 71.69 94 VAL A N 1
ATOM 708 C CA . VAL A 1 94 ? -27.796 13.857 24.680 1.00 71.69 94 VAL A CA 1
ATOM 709 C C . VAL A 1 94 ? -29.274 13.659 24.297 1.00 71.69 94 VAL A C 1
ATOM 711 O O . VAL A 1 94 ? -29.587 12.705 23.562 1.00 71.69 94 VAL A O 1
ATOM 714 N N . PRO A 1 95 ? -30.196 14.516 24.781 1.00 73.88 95 PRO A N 1
ATOM 715 C CA . PRO A 1 95 ? -31.608 14.445 24.420 1.00 73.88 95 PRO A CA 1
ATOM 716 C C . PRO A 1 95 ? -31.800 14.316 22.905 1.00 73.88 95 PRO A C 1
ATOM 718 O O . PRO A 1 95 ? -31.431 15.200 22.138 1.00 73.88 95 PRO A O 1
ATOM 721 N N . SER A 1 96 ? -32.352 13.186 22.467 1.00 73.31 96 SER A N 1
ATOM 722 C CA . SER A 1 96 ? -32.585 12.883 21.054 1.00 73.31 96 SER A CA 1
ATOM 723 C C . SER A 1 96 ? -34.064 13.092 20.734 1.00 73.31 96 SER A C 1
ATOM 725 O O . SER A 1 96 ? -34.925 12.656 21.496 1.00 73.31 96 SER A O 1
ATOM 727 N N . PHE A 1 97 ? -34.379 13.753 19.621 1.00 70.62 97 PHE A N 1
ATOM 728 C CA . PHE A 1 97 ? -35.749 14.149 19.277 1.00 70.62 97 PHE A CA 1
ATOM 729 C C . PHE A 1 97 ? -36.048 13.993 17.782 1.00 70.62 97 PHE A C 1
ATOM 731 O O . PHE A 1 97 ? -35.144 13.877 16.952 1.00 70.62 97 PHE A O 1
ATOM 738 N N . LEU A 1 98 ? -37.338 13.950 17.443 1.00 73.50 98 LEU A N 1
ATOM 739 C CA . LEU A 1 98 ? -37.825 13.789 16.074 1.00 73.50 98 LEU A CA 1
ATOM 740 C C . LEU A 1 98 ? -38.203 15.150 15.473 1.00 73.50 98 LEU A C 1
ATOM 742 O O . LEU A 1 98 ? -39.071 15.836 16.002 1.00 73.50 98 LEU A O 1
ATOM 746 N N . TYR A 1 99 ? -37.607 15.495 14.328 1.00 69.50 99 TYR A N 1
ATOM 747 C CA . TYR A 1 99 ? -38.091 16.583 13.473 1.00 69.50 99 TYR A CA 1
ATOM 748 C C . TYR A 1 99 ? -39.172 16.077 12.518 1.00 69.50 99 TYR A C 1
ATOM 750 O O . TYR A 1 99 ? -38.949 15.125 11.762 1.00 69.50 99 TYR A O 1
ATOM 758 N N . GLU A 1 100 ? -40.325 16.745 12.498 1.00 66.75 100 GLU A N 1
ATOM 759 C CA . GLU A 1 100 ? -41.391 16.424 11.553 1.00 66.75 100 GLU A CA 1
ATOM 760 C C . GLU A 1 100 ? -41.065 16.904 10.129 1.00 66.75 100 GLU A C 1
ATOM 762 O O . GLU A 1 100 ? -40.419 17.933 9.895 1.00 66.75 100 GLU A O 1
ATOM 767 N N . LYS A 1 101 ? -41.536 16.142 9.135 1.00 60.81 101 LYS A N 1
ATOM 768 C CA . LYS A 1 101 ? -41.185 16.325 7.711 1.00 60.81 101 LYS A CA 1
ATOM 769 C C . LYS A 1 101 ? -41.495 17.732 7.184 1.00 60.81 101 LYS A C 1
ATOM 771 O O . LYS A 1 101 ? -40.764 18.249 6.335 1.00 60.81 101 LYS A O 1
ATOM 776 N N . ASP A 1 102 ? -42.577 18.339 7.659 1.00 59.53 102 ASP A N 1
ATOM 777 C CA . ASP A 1 102 ? -43.026 19.658 7.208 1.00 59.53 102 ASP A CA 1
ATOM 778 C C . ASP A 1 102 ? -42.234 20.814 7.839 1.00 59.53 102 ASP A C 1
ATOM 780 O O . ASP A 1 102 ? -42.201 21.908 7.276 1.00 59.53 102 ASP A O 1
ATOM 784 N N . GLU A 1 103 ? -41.535 20.578 8.950 1.00 59.03 103 GLU A N 1
ATOM 785 C CA . GLU A 1 103 ? -40.638 21.557 9.578 1.00 59.03 103 GLU A CA 1
ATOM 786 C C . GLU A 1 103 ? -39.245 21.553 8.946 1.00 59.03 103 GLU A C 1
ATOM 788 O O . GLU A 1 103 ? -38.682 22.622 8.696 1.00 59.03 103 GLU A O 1
ATOM 793 N N . LEU A 1 104 ? -38.742 20.369 8.576 1.00 57.41 104 LEU A N 1
ATOM 794 C CA . LEU A 1 104 ? -37.515 20.185 7.786 1.00 57.41 104 LEU A CA 1
ATOM 795 C C . LEU A 1 104 ? -37.576 20.914 6.435 1.00 57.41 104 LEU A C 1
ATOM 797 O O . LEU A 1 104 ? -36.579 21.444 5.956 1.00 57.41 104 LEU A O 1
ATOM 801 N N . ARG A 1 105 ? -38.761 20.989 5.816 1.00 52.97 105 ARG A N 1
ATOM 802 C CA . ARG A 1 105 ? -38.974 21.745 4.568 1.00 52.97 105 ARG A CA 1
ATOM 803 C C . ARG A 1 105 ? -38.938 23.262 4.757 1.00 52.97 105 ARG A C 1
ATOM 805 O O . ARG A 1 105 ? -38.668 23.974 3.793 1.00 52.97 105 ARG A O 1
ATOM 812 N N . LYS A 1 106 ? -39.230 23.755 5.964 1.00 51.16 106 LYS A N 1
ATOM 813 C CA . LYS A 1 106 ? -39.236 25.190 6.296 1.00 51.16 106 LYS A CA 1
ATOM 814 C C . LYS A 1 106 ? -37.847 25.697 6.689 1.00 51.16 106 LYS A C 1
ATOM 816 O O . LYS A 1 106 ? -37.553 26.867 6.465 1.00 51.16 106 LYS A O 1
ATOM 821 N N . HIS A 1 107 ? -36.987 24.823 7.211 1.00 51.66 107 HIS A N 1
ATOM 822 C CA . HIS A 1 107 ? -35.648 25.169 7.681 1.00 51.66 107 HIS A CA 1
ATOM 823 C C . HIS A 1 107 ? -34.590 24.362 6.919 1.00 51.66 107 HIS A C 1
ATOM 825 O O . HIS A 1 107 ? -34.346 23.199 7.210 1.00 51.66 107 HIS A O 1
ATOM 831 N N . TYR A 1 108 ? -33.910 24.994 5.954 1.00 43.66 108 TYR A N 1
ATOM 832 C CA . TYR A 1 108 ? -32.777 24.377 5.238 1.00 43.66 108 TYR A CA 1
ATOM 833 C C . TYR A 1 108 ? -31.547 24.134 6.138 1.00 43.66 108 TYR A C 1
ATOM 835 O O . TYR A 1 108 ? -30.622 23.428 5.742 1.00 43.66 108 TYR A O 1
ATOM 843 N N . LYS A 1 109 ? -31.531 24.727 7.340 1.00 53.09 109 LYS A N 1
ATOM 844 C CA . LYS A 1 109 ? -30.557 24.484 8.407 1.00 53.09 109 LYS A CA 1
ATOM 845 C C . LYS A 1 109 ? -31.293 23.923 9.618 1.00 53.09 109 LYS A C 1
ATOM 847 O O . LYS A 1 109 ? -32.164 24.596 10.162 1.00 53.09 109 LYS A O 1
ATOM 852 N N . VAL A 1 110 ? -30.930 22.715 10.034 1.00 58.31 110 VAL A N 1
ATOM 853 C CA . VAL A 1 110 ? -31.330 22.167 11.335 1.00 58.31 110 VAL A CA 1
ATOM 854 C C . VAL A 1 110 ? -30.493 22.898 12.383 1.00 58.31 110 VAL A C 1
ATOM 856 O O . VAL A 1 110 ? -29.283 22.964 12.218 1.00 58.31 110 VAL A O 1
ATOM 859 N N . VAL A 1 111 ? -31.103 23.493 13.409 1.00 57.84 111 VAL A N 1
ATOM 860 C CA . VAL A 1 111 ? -30.391 24.160 14.515 1.00 57.84 111 VAL A CA 1
ATOM 861 C C . VAL A 1 111 ? -30.835 23.505 15.810 1.00 57.84 111 VAL A C 1
ATOM 863 O O . VAL A 1 111 ? -32.032 23.464 16.087 1.00 57.84 111 VAL A O 1
ATOM 866 N N . HIS A 1 112 ? -29.887 22.981 16.587 1.00 58.72 112 HIS A N 1
ATOM 867 C CA . HIS A 1 112 ? -30.197 22.360 17.868 1.00 58.72 112 HIS A CA 1
ATOM 868 C C . HIS A 1 112 ? -30.799 23.411 18.830 1.00 58.72 112 HIS A C 1
ATOM 870 O O . HIS A 1 112 ? -30.174 24.453 19.040 1.00 58.72 112 HIS A O 1
ATOM 876 N N . PRO A 1 113 ? -31.972 23.169 19.448 1.00 57.59 113 PRO A N 1
ATOM 877 C CA . PRO A 1 113 ? -32.718 24.183 20.211 1.00 57.59 113 PRO A CA 1
ATOM 878 C C . PRO A 1 113 ? -31.930 24.793 21.375 1.00 57.59 113 PRO A C 1
ATOM 880 O O . PRO A 1 113 ? -32.094 25.963 21.716 1.00 57.59 113 PRO A O 1
ATOM 883 N N . GLU A 1 114 ? -31.060 23.985 21.974 1.00 60.00 114 GLU A N 1
ATOM 884 C CA . GLU A 1 114 ? -30.281 24.346 23.160 1.00 60.00 114 GLU A CA 1
ATOM 885 C C . GLU A 1 114 ? -28.808 24.644 22.846 1.00 60.00 114 GLU A C 1
ATOM 887 O O . GLU A 1 114 ? -28.087 25.114 23.721 1.00 60.00 114 GLU A O 1
ATOM 892 N N . ASN A 1 115 ? -28.361 24.441 21.597 1.00 55.78 115 ASN A N 1
ATOM 893 C CA . ASN A 1 115 ? -26.986 24.731 21.188 1.00 55.78 115 ASN A CA 1
ATOM 894 C C . ASN A 1 115 ? -26.980 25.904 20.198 1.00 55.78 115 ASN A C 1
ATOM 896 O O . ASN A 1 115 ? -27.290 25.754 19.018 1.00 55.78 115 ASN A O 1
ATOM 900 N N . ARG A 1 116 ? -26.681 27.105 20.708 1.00 45.88 116 ARG A N 1
ATOM 901 C CA . ARG A 1 116 ? -26.771 28.368 19.950 1.00 45.88 116 ARG A CA 1
ATOM 902 C C . ARG A 1 116 ? -25.620 28.591 18.968 1.00 45.88 116 ARG A C 1
ATOM 904 O O . ARG A 1 116 ? -25.685 29.541 18.188 1.00 45.88 116 ARG A O 1
ATOM 911 N N . ASP A 1 117 ? -24.593 27.743 18.985 1.00 51.09 117 ASP A N 1
ATOM 912 C CA . ASP A 1 117 ? -23.525 27.801 17.993 1.00 51.09 117 ASP A CA 1
ATOM 913 C C . ASP A 1 117 ? -23.950 27.040 16.725 1.00 51.09 117 ASP A C 1
ATOM 915 O O . ASP A 1 117 ? -23.858 25.815 16.614 1.00 51.09 117 ASP A O 1
ATOM 919 N N . ALA A 1 118 ? -24.479 27.790 15.754 1.00 42.75 118 ALA A N 1
ATOM 920 C CA . ALA A 1 118 ? -25.011 27.270 14.492 1.00 42.75 118 ALA A CA 1
ATOM 921 C C . ALA A 1 118 ? -23.971 26.521 13.630 1.00 42.75 118 ALA A C 1
ATOM 923 O O . ALA A 1 118 ? -24.335 25.947 12.604 1.00 42.75 118 ALA A O 1
ATOM 924 N N . SER A 1 119 ? -22.692 26.533 14.020 1.00 46.31 119 SER A N 1
ATOM 925 C CA . SER A 1 119 ? -21.604 25.805 13.363 1.00 46.31 119 SER A CA 1
ATOM 926 C C . SER A 1 119 ? -21.651 24.283 13.581 1.00 46.31 119 SER A C 1
ATOM 928 O O . SER A 1 119 ? -21.066 23.554 12.786 1.00 46.31 119 SER A O 1
ATOM 930 N N . MET A 1 120 ? -22.389 23.790 14.588 1.00 49.69 120 MET A N 1
ATOM 931 C CA . MET A 1 120 ? -22.426 22.360 14.951 1.00 49.69 120 MET A CA 1
ATOM 932 C C . MET A 1 120 ? -23.759 21.647 14.672 1.00 49.69 120 MET A C 1
ATOM 934 O O . MET A 1 120 ? -23.935 20.494 15.058 1.00 49.69 120 MET A O 1
ATOM 938 N N . SER A 1 121 ? -24.714 22.307 14.009 1.00 53.66 121 SER A N 1
ATOM 939 C CA . SER A 1 121 ? -26.012 21.705 13.670 1.00 53.66 121 SER A CA 1
ATOM 940 C C . SER A 1 121 ? -26.119 21.453 12.160 1.00 53.66 121 SE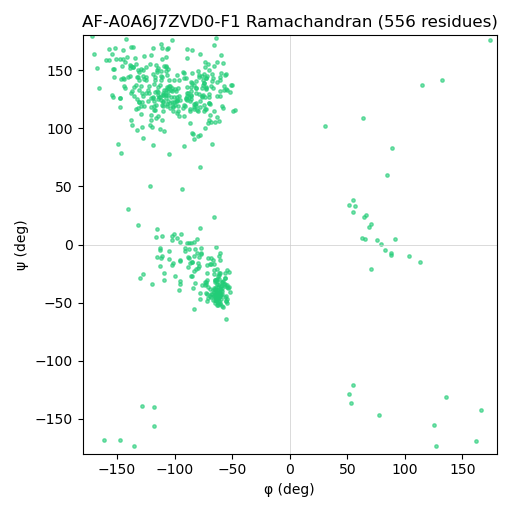R A C 1
ATOM 942 O O . SER A 1 121 ? -26.420 22.356 11.380 1.00 53.66 121 SER A O 1
ATOM 944 N N . TYR A 1 122 ? -25.839 20.223 11.731 1.00 55.66 122 TYR A N 1
ATOM 945 C CA . TYR A 1 122 ? -25.956 19.782 10.339 1.00 55.66 122 TYR A CA 1
ATOM 946 C C . TYR A 1 122 ? -26.460 18.336 10.265 1.00 55.66 122 TYR A C 1
ATOM 948 O O . TYR A 1 122 ? -26.356 17.572 11.223 1.00 55.66 122 TYR A O 1
ATOM 956 N N . ILE A 1 123 ? -27.056 17.963 9.128 1.00 56.34 123 ILE A N 1
ATOM 957 C CA . ILE A 1 123 ? -27.467 16.576 8.878 1.00 56.34 123 ILE A CA 1
ATOM 958 C C . ILE A 1 123 ? -26.191 15.758 8.662 1.00 56.34 123 ILE A C 1
ATOM 960 O O . ILE A 1 123 ? -25.571 15.855 7.608 1.00 56.34 123 ILE A O 1
ATOM 964 N N . TYR A 1 124 ? -25.812 14.979 9.675 1.00 52.97 124 TYR A N 1
ATOM 965 C CA . TYR A 1 124 ? -24.568 14.202 9.699 1.00 52.97 124 TYR A CA 1
ATOM 966 C C . TYR A 1 124 ? -24.659 12.891 8.888 1.00 52.97 124 TYR A C 1
ATOM 968 O O . TYR A 1 124 ? -23.651 12.334 8.470 1.00 52.97 124 TYR A O 1
ATOM 976 N N . GLY A 1 125 ? -25.869 12.388 8.617 1.00 54.31 125 GLY A N 1
ATOM 977 C CA . GLY A 1 125 ? -26.057 11.160 7.842 1.00 54.31 125 GLY A CA 1
ATOM 978 C C . GLY A 1 125 ? -27.507 10.894 7.447 1.00 54.31 125 GLY A C 1
ATOM 979 O O . GLY A 1 125 ? -28.441 11.480 7.996 1.00 54.31 125 GLY A O 1
ATOM 980 N N . ILE A 1 126 ? -27.692 9.995 6.477 1.00 55.97 126 ILE A N 1
ATOM 981 C CA . ILE A 1 126 ? -29.002 9.491 6.047 1.00 55.97 126 ILE A CA 1
ATOM 982 C C . ILE A 1 126 ? -29.046 7.997 6.355 1.00 55.97 126 ILE A C 1
ATOM 984 O O . ILE A 1 126 ? -28.245 7.232 5.824 1.00 55.97 126 ILE A O 1
ATOM 988 N N . ILE A 1 127 ? -30.000 7.581 7.186 1.00 56.81 127 ILE A N 1
ATOM 989 C CA . ILE A 1 127 ? -30.243 6.165 7.470 1.00 56.81 127 ILE A CA 1
ATOM 990 C C . ILE A 1 127 ? -31.190 5.622 6.398 1.00 56.81 127 ILE A C 1
ATOM 992 O O . ILE A 1 127 ? -32.335 6.070 6.290 1.00 56.81 127 ILE A O 1
ATOM 996 N N . VAL A 1 128 ? -30.708 4.663 5.607 1.00 53.09 128 VAL A N 1
ATOM 997 C CA . VAL A 1 128 ? -31.507 3.939 4.610 1.00 53.09 128 VAL A CA 1
ATOM 998 C C . VAL A 1 128 ? -31.951 2.601 5.202 1.00 53.09 128 VAL A C 1
ATOM 1000 O O . VAL A 1 128 ? -31.256 2.004 6.022 1.00 53.09 128 VAL A O 1
ATOM 1003 N N . THR A 1 129 ? -33.147 2.156 4.835 1.00 52.84 129 THR A N 1
ATOM 1004 C CA . THR A 1 129 ? -33.806 0.987 5.419 1.00 52.84 129 THR A CA 1
ATOM 1005 C C . THR A 1 129 ? -34.759 0.351 4.416 1.00 52.84 129 THR A C 1
ATOM 1007 O O . THR A 1 129 ? -35.387 1.056 3.621 1.00 52.84 129 THR A O 1
ATOM 1010 N N . ASP A 1 130 ? -34.840 -0.976 4.465 1.00 45.16 130 ASP A N 1
ATOM 1011 C CA . ASP A 1 130 ? -35.599 -1.788 3.512 1.00 45.16 130 ASP A CA 1
ATOM 1012 C C . ASP A 1 130 ? -37.089 -1.909 3.879 1.00 45.16 130 ASP A C 1
ATOM 1014 O O . ASP A 1 130 ? -37.900 -2.289 3.036 1.00 45.16 130 ASP A O 1
ATOM 1018 N N . ASP A 1 131 ? -37.467 -1.554 5.111 1.00 55.44 131 ASP A N 1
ATOM 1019 C CA . ASP A 1 131 ? -38.830 -1.691 5.627 1.00 55.44 131 ASP A CA 1
ATOM 1020 C C . ASP A 1 131 ? -39.292 -0.382 6.293 1.00 55.44 131 ASP A C 1
ATOM 1022 O O . ASP A 1 131 ? -38.567 0.244 7.065 1.00 55.44 131 ASP A O 1
ATOM 1026 N N . LYS A 1 132 ? -40.512 0.058 5.962 1.00 51.53 132 LYS A N 1
ATOM 1027 C CA . LYS A 1 132 ? -41.129 1.278 6.503 1.00 51.53 132 LYS A CA 1
ATOM 1028 C C . LYS A 1 132 ? -41.752 1.097 7.887 1.00 51.53 132 LYS A C 1
ATOM 1030 O O . LYS A 1 132 ? -42.166 2.097 8.469 1.00 51.53 132 LYS A O 1
ATOM 1035 N N . ASP A 1 133 ? -41.816 -0.128 8.391 1.00 44.78 133 ASP A N 1
ATOM 1036 C CA . ASP A 1 133 ? -42.467 -0.493 9.644 1.00 44.78 133 ASP A CA 1
ATOM 1037 C C . ASP A 1 133 ? -41.545 -1.355 10.537 1.00 44.78 133 ASP A C 1
ATOM 1039 O O . ASP A 1 133 ? -41.587 -1.214 11.762 1.00 44.78 133 ASP A O 1
ATOM 1043 N N . GLU A 1 134 ? -40.624 -2.148 9.966 1.00 52.44 134 GLU A N 1
ATOM 1044 C CA . GLU A 1 134 ? -39.637 -2.956 10.710 1.00 52.44 134 GLU A CA 1
ATOM 1045 C C . GLU A 1 134 ? -38.171 -2.582 10.416 1.00 52.44 134 GLU A C 1
ATOM 1047 O O . GLU A 1 134 ? -37.443 -3.176 9.628 1.00 52.44 134 GLU A O 1
ATOM 1052 N N . TYR A 1 135 ? -37.689 -1.582 11.141 1.00 53.16 135 TYR A N 1
ATOM 1053 C CA . TYR A 1 135 ? -36.393 -0.949 10.896 1.00 53.16 135 TYR A CA 1
ATOM 1054 C C . TYR A 1 135 ? -35.246 -1.541 11.731 1.00 53.16 135 TYR A C 1
ATOM 1056 O O . TYR A 1 135 ? -34.522 -0.805 12.404 1.00 53.16 135 TYR A O 1
ATOM 1064 N N . SER A 1 136 ? -35.127 -2.868 11.767 1.00 42.88 136 SER A N 1
ATOM 1065 C CA . SER A 1 136 ? -34.091 -3.581 12.537 1.00 42.88 136 SER A CA 1
ATOM 1066 C C . SER A 1 136 ? -32.783 -3.793 11.766 1.00 42.88 136 SER A C 1
ATOM 1068 O O . SER A 1 136 ? -31.783 -4.183 12.364 1.00 42.88 136 SER A O 1
ATOM 1070 N N . LYS A 1 137 ? -32.774 -3.525 10.454 1.00 43.12 137 LYS A N 1
ATOM 1071 C CA . LYS A 1 137 ? -31.619 -3.730 9.573 1.00 43.12 137 LYS A CA 1
ATOM 1072 C C . LYS A 1 137 ? -31.151 -2.395 9.019 1.00 43.12 137 LYS A C 1
ATOM 1074 O O . LYS A 1 137 ? -31.841 -1.763 8.219 1.00 43.12 137 LYS A O 1
ATOM 1079 N N . GLU A 1 138 ? -30.001 -1.947 9.492 1.00 41.75 138 GLU A N 1
ATOM 1080 C CA . GLU A 1 138 ? -29.380 -0.728 9.004 1.00 41.75 138 GLU A CA 1
ATOM 1081 C C . GLU A 1 138 ? -28.728 -0.935 7.638 1.00 41.75 138 GLU A C 1
ATOM 1083 O O . GLU A 1 138 ? -28.059 -1.938 7.378 1.00 41.75 138 GLU A O 1
ATOM 1088 N N . VAL A 1 139 ? -28.851 0.071 6.776 1.00 40.25 139 VAL A N 1
ATOM 1089 C CA . VAL A 1 139 ? -28.008 0.216 5.590 1.00 40.25 139 VAL A CA 1
ATOM 1090 C C . VAL A 1 139 ? -26.997 1.331 5.885 1.00 40.25 139 VAL A C 1
ATOM 1092 O O . VAL A 1 139 ? -27.167 2.475 5.474 1.00 40.25 139 VAL A O 1
ATOM 1095 N N . GLY A 1 140 ? -25.968 0.993 6.668 1.00 45.03 140 GLY A N 1
ATOM 1096 C CA . GLY A 1 140 ? -24.846 1.856 7.057 1.00 45.03 140 GLY A CA 1
ATOM 1097 C C . GLY A 1 140 ? -23.594 1.028 7.394 1.00 45.03 140 GLY A C 1
ATOM 1098 O O . GLY A 1 140 ? -23.689 -0.189 7.556 1.00 45.03 140 GLY A O 1
ATOM 1099 N N . ARG A 1 141 ? -22.412 1.667 7.453 1.00 47.16 141 ARG A N 1
ATOM 1100 C CA . ARG A 1 141 ? -21.111 1.008 7.731 1.00 47.16 141 ARG A CA 1
ATOM 1101 C C . ARG A 1 141 ? -21.078 0.301 9.102 1.00 47.16 141 ARG A C 1
ATOM 1103 O O . ARG A 1 141 ? -20.511 -0.782 9.208 1.00 47.16 141 ARG A O 1
ATOM 1110 N N . ALA A 1 142 ? -21.738 0.885 10.104 1.00 43.72 142 ALA A N 1
ATOM 1111 C CA . ALA A 1 142 ? -22.070 0.320 11.416 1.00 43.72 142 ALA A CA 1
ATOM 1112 C C . ALA A 1 142 ? -23.241 1.117 12.040 1.00 43.72 142 ALA A C 1
ATOM 1114 O O . ALA A 1 142 ? -23.402 2.282 11.654 1.00 43.72 142 ALA A O 1
ATOM 1115 N N . PRO A 1 143 ? -24.009 0.561 13.004 1.00 54.78 143 PRO A N 1
ATOM 1116 C CA . PRO A 1 143 ? -24.845 1.347 13.893 1.00 54.78 143 PRO A CA 1
ATOM 1117 C C . PRO A 1 143 ? -23.915 2.248 14.657 1.00 54.78 143 PRO A C 1
ATOM 1119 O O . PRO A 1 143 ? -23.167 1.786 15.504 1.00 54.78 143 PRO A O 1
ATOM 1122 N N . CYS A 1 144 ? -23.905 3.534 14.336 1.00 65.19 144 CYS A N 1
ATOM 1123 C CA . CYS A 1 144 ? -23.194 4.465 15.186 1.00 65.19 144 CYS A CA 1
ATOM 1124 C C . CYS A 1 144 ? -24.032 4.707 16.441 1.00 65.19 144 CYS A C 1
ATOM 1126 O O . CYS A 1 144 ? -25.270 4.740 16.383 1.00 65.19 144 CYS A O 1
ATOM 1128 N N . GLY A 1 145 ? -23.382 4.900 17.590 1.00 66.88 145 GLY A N 1
ATOM 1129 C CA . GLY A 1 145 ? -24.096 5.142 18.845 1.00 66.88 145 GLY A CA 1
ATOM 1130 C C . GLY A 1 145 ? -25.099 6.305 18.755 1.00 66.88 145 GLY A C 1
ATOM 1131 O O . GLY A 1 145 ? -26.212 6.212 19.274 1.00 66.88 145 GLY A O 1
ATOM 1132 N N . SER A 1 146 ? -24.758 7.366 18.017 1.00 69.56 146 SER A N 1
ATOM 1133 C CA . SER A 1 146 ? -25.649 8.506 17.750 1.00 69.56 146 SER A CA 1
ATOM 1134 C C . SER A 1 146 ? -26.783 8.187 16.760 1.00 69.56 146 SER A C 1
ATOM 1136 O O . SER A 1 146 ? -27.896 8.704 16.891 1.00 69.56 146 SER A O 1
ATOM 1138 N N . GLY A 1 147 ? -26.554 7.306 15.785 1.00 72.19 147 GLY A N 1
ATOM 1139 C CA . GLY A 1 147 ? -27.589 6.811 14.872 1.00 72.19 147 GLY A CA 1
ATOM 1140 C C . GLY A 1 147 ? -28.610 5.941 15.603 1.00 72.19 147 GLY A C 1
ATOM 1141 O O . GLY A 1 147 ? -29.819 6.133 15.444 1.00 72.19 147 GLY A O 1
ATOM 1142 N N . SER A 1 148 ? -28.126 5.072 16.494 1.00 76.62 148 SER A N 1
ATOM 1143 C CA . SER A 1 148 ? -28.953 4.243 17.375 1.00 76.62 148 SER A CA 1
ATOM 1144 C C . SER A 1 148 ? -29.837 5.102 18.287 1.00 76.62 148 SER A C 1
ATOM 1146 O O . SER A 1 148 ? -31.047 4.875 18.356 1.00 76.62 148 SER A O 1
ATOM 1148 N N . SER A 1 149 ? -29.288 6.140 18.933 1.00 77.31 149 SER A N 1
ATOM 1149 C CA . SER A 1 149 ? -30.085 7.051 19.773 1.00 77.31 149 SER A CA 1
ATOM 1150 C C . SER A 1 149 ? -31.130 7.832 18.965 1.00 77.31 149 SER A C 1
ATOM 1152 O O . SER A 1 149 ? -32.299 7.890 19.354 1.00 77.31 149 SER A O 1
ATOM 1154 N N . SER A 1 150 ? -30.752 8.345 17.788 1.00 77.00 150 SER A N 1
ATOM 1155 C CA . SER A 1 150 ? -31.669 9.029 16.862 1.00 77.00 150 SER A CA 1
ATOM 1156 C C . SER A 1 150 ? -32.827 8.119 16.432 1.00 77.00 150 SER A C 1
ATOM 1158 O O . SER A 1 150 ? -33.975 8.555 16.309 1.00 77.00 150 SER A O 1
ATOM 1160 N N . ARG A 1 151 ? -32.550 6.824 16.234 1.00 76.44 151 ARG A N 1
ATOM 1161 C CA . ARG A 1 151 ? -33.553 5.823 15.861 1.00 76.44 151 ARG A CA 1
ATOM 1162 C C . ARG A 1 151 ? -34.538 5.542 16.989 1.00 76.44 151 ARG A C 1
ATOM 1164 O O . ARG A 1 151 ? -35.743 5.484 16.736 1.00 76.44 151 ARG A O 1
ATOM 1171 N N . ILE A 1 152 ? -34.042 5.398 18.215 1.00 83.62 152 ILE A N 1
ATOM 1172 C CA . ILE A 1 152 ? -34.883 5.233 19.404 1.00 83.62 152 ILE A CA 1
ATOM 1173 C C . ILE A 1 152 ? -35.782 6.454 19.588 1.00 83.62 152 ILE A C 1
ATOM 1175 O O . ILE A 1 152 ? -36.983 6.281 19.773 1.00 83.62 152 ILE A O 1
ATOM 1179 N N . ALA A 1 153 ? -35.248 7.669 19.439 1.00 80.88 153 ALA A N 1
ATOM 1180 C CA . ALA A 1 153 ? -36.044 8.892 19.504 1.00 80.88 153 ALA A CA 1
ATOM 1181 C C . ALA A 1 153 ? -37.160 8.926 18.455 1.00 80.88 153 ALA A C 1
ATOM 1183 O O . ALA A 1 153 ? -38.302 9.247 18.781 1.00 80.88 153 ALA A O 1
ATOM 1184 N N . GLN A 1 154 ? -36.873 8.518 17.215 1.00 78.75 154 GLN A N 1
ATOM 1185 C CA . GLN A 1 154 ? -37.906 8.410 16.185 1.00 78.75 154 GLN A CA 1
ATOM 1186 C C . GLN A 1 154 ? -38.976 7.367 16.539 1.00 78.75 154 GLN A C 1
ATOM 1188 O O . GLN A 1 154 ? -40.166 7.642 16.385 1.00 78.75 154 GLN A O 1
ATOM 1193 N N . GLN A 1 155 ? -38.585 6.162 16.966 1.00 80.81 155 GLN A N 1
ATOM 1194 C CA . GLN A 1 155 ? -39.546 5.102 17.293 1.00 80.81 155 GLN A CA 1
ATOM 1195 C C . GLN A 1 155 ? -40.397 5.472 18.511 1.00 80.81 155 GLN A C 1
ATOM 1197 O O . GLN A 1 155 ? -41.608 5.260 18.494 1.00 80.81 155 GLN A O 1
ATOM 1202 N N . PHE A 1 156 ? -39.781 6.065 19.533 1.00 83.00 156 PHE A N 1
ATOM 1203 C CA . PHE A 1 156 ? -40.460 6.554 20.725 1.00 83.00 156 PHE A CA 1
ATOM 1204 C C . PHE A 1 156 ? -41.431 7.694 20.389 1.00 83.00 156 PHE A C 1
ATOM 1206 O O . PHE A 1 156 ? -42.608 7.608 20.728 1.00 83.00 156 PHE A O 1
ATOM 1213 N N . GLY A 1 157 ? -40.986 8.702 19.628 1.00 81.19 157 GLY A N 1
ATOM 1214 C CA . GLY A 1 157 ? -41.828 9.825 19.193 1.00 81.19 157 GLY A CA 1
ATOM 1215 C C . GLY A 1 157 ? -43.019 9.402 18.325 1.00 81.19 157 GLY A C 1
ATOM 1216 O O . GLY A 1 157 ? -44.059 10.052 18.338 1.00 81.19 157 GLY A O 1
ATOM 1217 N N . ARG A 1 158 ? -42.909 8.270 17.617 1.00 82.69 158 ARG A N 1
ATOM 1218 C CA . ARG A 1 158 ? -44.008 7.664 16.843 1.00 82.69 158 ARG A CA 1
ATOM 1219 C C . ARG A 1 158 ? -44.866 6.671 17.636 1.00 82.69 158 ARG A C 1
ATOM 1221 O O . ARG A 1 158 ? -45.762 6.062 17.058 1.00 82.69 158 ARG A O 1
ATOM 1228 N N . GLY A 1 159 ? -44.586 6.455 18.921 1.00 83.50 159 GLY A N 1
ATOM 1229 C CA . GLY A 1 159 ? -45.293 5.478 19.756 1.00 83.50 159 GLY A CA 1
ATOM 1230 C C . GLY A 1 159 ? -45.034 4.009 19.386 1.00 83.50 159 GLY A C 1
ATOM 1231 O O . GLY A 1 159 ? -45.773 3.129 19.822 1.00 83.50 159 GLY A O 1
ATOM 1232 N N . LEU A 1 160 ? -43.996 3.730 18.591 1.00 82.56 160 LEU A N 1
ATOM 1233 C CA . LEU A 1 160 ? -43.605 2.383 18.149 1.00 82.56 160 LEU A CA 1
ATOM 1234 C C . LEU A 1 160 ? -42.713 1.656 19.167 1.00 82.56 160 LEU A C 1
ATOM 1236 O O . LEU A 1 160 ? -42.509 0.446 19.065 1.00 82.56 160 LEU A O 1
ATOM 1240 N N . LEU A 1 161 ? -42.164 2.392 20.134 1.00 83.88 161 LEU A N 1
ATOM 1241 C CA . LEU A 1 161 ? -41.298 1.875 21.185 1.00 83.88 161 LEU A CA 1
ATOM 1242 C C . LEU A 1 161 ? -41.710 2.463 22.534 1.00 83.88 161 LEU A C 1
ATOM 1244 O O . LEU A 1 161 ? -41.970 3.662 22.636 1.00 83.88 161 LEU A O 1
ATOM 1248 N N . LYS A 1 162 ? -41.774 1.621 23.567 1.00 88.69 162 LYS A N 1
ATOM 1249 C CA . LYS A 1 162 ? -42.097 2.046 24.935 1.00 88.69 162 LYS A CA 1
ATOM 1250 C C . LYS A 1 162 ? -40.833 2.434 25.707 1.00 88.69 162 LYS A C 1
ATOM 1252 O O . LYS A 1 162 ? -39.735 2.019 25.344 1.00 88.69 162 LYS A O 1
ATOM 1257 N N . MET A 1 163 ? -41.003 3.203 26.784 1.00 91.25 163 MET A N 1
ATOM 1258 C CA . MET A 1 163 ? -39.920 3.453 27.745 1.00 91.25 163 MET A CA 1
ATOM 1259 C C . MET A 1 163 ? -39.375 2.122 28.282 1.00 91.25 163 MET A C 1
ATOM 1261 O O . MET A 1 163 ? -40.133 1.154 28.380 1.00 91.25 163 MET A O 1
ATOM 1265 N N . ASP A 1 164 ? -38.073 2.064 28.562 1.00 90.00 164 ASP A N 1
ATOM 1266 C CA . ASP A 1 164 ? -37.343 0.882 29.046 1.00 90.00 164 ASP A CA 1
ATOM 1267 C C . ASP A 1 164 ? -37.326 -0.319 28.081 1.00 90.00 164 ASP A C 1
ATOM 1269 O O . ASP A 1 164 ? -36.809 -1.391 28.402 1.00 90.00 164 ASP A O 1
ATOM 1273 N N . GLN A 1 165 ? -37.861 -0.167 26.865 1.00 88.81 165 GLN A N 1
ATOM 1274 C CA . GLN A 1 165 ? -37.841 -1.220 25.858 1.00 88.81 165 GLN A CA 1
ATOM 1275 C C . GLN A 1 165 ? -36.544 -1.164 25.041 1.00 88.81 165 GLN A C 1
ATOM 1277 O O . GLN A 1 165 ? -36.398 -0.339 24.139 1.00 88.81 165 GLN A O 1
ATOM 1282 N N . THR A 1 166 ? -35.621 -2.089 25.309 1.00 87.12 166 THR A N 1
ATOM 1283 C CA . THR A 1 166 ? -34.366 -2.214 24.552 1.00 87.12 166 THR A CA 1
ATOM 1284 C C . THR A 1 166 ? -34.602 -2.695 23.118 1.00 87.12 166 THR A C 1
ATOM 1286 O O . THR A 1 166 ? -35.332 -3.662 22.874 1.00 87.12 166 THR A O 1
ATOM 1289 N N . LYS A 1 167 ? -33.911 -2.070 22.163 1.00 84.19 167 LYS A N 1
ATOM 1290 C CA . LYS A 1 167 ? -33.746 -2.560 20.788 1.00 84.19 167 LYS A CA 1
ATOM 1291 C C . LYS A 1 167 ? -32.290 -2.908 20.513 1.00 84.19 167 LYS A C 1
ATOM 1293 O O . LYS A 1 167 ? -31.387 -2.334 21.112 1.00 84.19 167 LYS A O 1
ATOM 1298 N N . ILE A 1 168 ? -32.093 -3.860 19.605 1.00 81.88 168 ILE A N 1
ATOM 1299 C CA . ILE A 1 168 ? -30.776 -4.288 19.131 1.00 81.88 168 ILE A CA 1
ATOM 1300 C C . ILE A 1 168 ? -30.656 -3.881 17.665 1.00 81.88 168 ILE A C 1
ATOM 1302 O O . ILE A 1 168 ? -31.537 -4.216 16.871 1.00 81.88 168 ILE A O 1
ATOM 1306 N N . PHE A 1 169 ? -29.582 -3.170 17.333 1.00 75.75 169 PHE A N 1
ATOM 1307 C CA . PHE A 1 169 ? -29.208 -2.786 15.975 1.00 75.75 169 PHE A CA 1
ATOM 1308 C C . PHE A 1 169 ? -27.959 -3.564 15.569 1.00 75.75 169 PHE A C 1
ATOM 1310 O O . PHE A 1 169 ? -26.986 -3.584 16.319 1.00 75.75 169 PHE A O 1
ATOM 1317 N N . GLU A 1 170 ? -27.991 -4.223 14.411 1.00 71.44 170 GLU A N 1
ATOM 1318 C CA . GLU A 1 170 ? -26.883 -5.043 13.911 1.00 71.44 170 GLU A CA 1
ATOM 1319 C C . GLU A 1 170 ? -26.297 -4.434 12.630 1.00 71.44 170 GLU A C 1
ATOM 1321 O O . GLU A 1 170 ? -27.039 -4.080 11.708 1.00 71.44 170 GLU A O 1
ATOM 1326 N N . SER A 1 171 ? -24.967 -4.303 12.576 1.00 66.31 171 SER A N 1
ATOM 1327 C CA . SER A 1 171 ? -24.248 -3.823 11.392 1.00 66.31 171 SER A CA 1
ATOM 1328 C C . SER A 1 171 ? -24.107 -4.902 10.322 1.00 66.31 171 SER A C 1
ATOM 1330 O O . SER A 1 171 ? -24.151 -6.100 10.600 1.00 66.31 171 SER A O 1
ATOM 1332 N N . ARG A 1 172 ? -23.775 -4.482 9.092 1.00 64.44 172 ARG A N 1
ATOM 1333 C CA . ARG A 1 172 ? -23.305 -5.407 8.043 1.00 64.44 172 ARG A CA 1
ATOM 1334 C C . ARG A 1 172 ? -22.002 -6.127 8.405 1.00 64.44 172 ARG A C 1
ATOM 1336 O O . ARG A 1 172 ? -21.741 -7.200 7.873 1.00 64.44 172 ARG A O 1
ATOM 1343 N N . THR A 1 173 ? -21.200 -5.540 9.289 1.00 62.59 173 THR A N 1
ATOM 1344 C CA . THR A 1 173 ? -19.953 -6.116 9.812 1.00 62.59 173 THR A CA 1
ATOM 1345 C C . THR A 1 173 ? -20.167 -7.006 11.047 1.00 62.59 173 THR A C 1
ATOM 1347 O O . THR A 1 173 ? -19.213 -7.623 11.505 1.00 62.59 173 THR A O 1
ATOM 1350 N N . GLY A 1 174 ? -21.399 -7.117 11.567 1.00 69.31 174 GLY A N 1
ATOM 1351 C CA . GLY A 1 174 ? -21.767 -7.953 12.718 1.00 69.31 174 GLY A CA 1
ATOM 1352 C C . GLY A 1 174 ? -21.706 -7.284 14.102 1.00 69.31 174 GLY A C 1
ATOM 1353 O O . GLY A 1 174 ? -21.918 -7.971 15.099 1.00 69.31 174 GLY A O 1
ATOM 1354 N N . GLY A 1 175 ? -21.432 -5.978 14.194 1.00 71.31 175 GLY A N 1
ATOM 1355 C CA . GLY A 1 175 ? -21.454 -5.213 15.455 1.00 71.31 175 GLY A CA 1
ATOM 1356 C C . GLY A 1 175 ? -22.885 -5.001 15.962 1.00 71.31 175 GLY A C 1
ATOM 1357 O O . GLY A 1 175 ? -23.794 -4.861 15.140 1.00 71.31 175 GLY A O 1
ATOM 1358 N N . ARG A 1 176 ? -23.117 -5.007 17.286 1.00 76.94 176 ARG A N 1
ATOM 1359 C CA . ARG A 1 176 ? -24.472 -5.098 17.868 1.00 76.94 176 ARG A CA 1
ATOM 1360 C C . ARG A 1 176 ? -24.741 -4.085 18.972 1.00 76.94 176 ARG A C 1
ATOM 1362 O O . ARG A 1 176 ? -24.520 -4.346 20.146 1.00 76.94 176 ARG A O 1
ATOM 1369 N N . TYR A 1 177 ? -25.393 -2.988 18.630 1.00 78.19 177 TYR A N 1
ATOM 1370 C CA . TYR A 1 177 ? -25.701 -1.932 19.587 1.00 78.19 177 TYR A CA 1
ATOM 1371 C C . TYR A 1 177 ? -27.029 -2.194 20.279 1.00 78.19 177 TYR A C 1
ATOM 1373 O O . TYR A 1 177 ? -28.048 -2.441 19.630 1.00 78.19 177 TYR A O 1
ATOM 1381 N N . ARG A 1 178 ? -27.039 -2.110 21.610 1.00 85.25 178 ARG A N 1
ATOM 1382 C CA . ARG A 1 178 ? -28.267 -2.147 22.410 1.00 85.25 178 ARG A CA 1
ATOM 1383 C C . ARG A 1 178 ? -28.630 -0.732 22.806 1.00 85.25 178 ARG A C 1
ATOM 1385 O O . ARG A 1 178 ? -27.831 -0.070 23.460 1.00 85.25 178 ARG A O 1
ATOM 1392 N N . ALA A 1 179 ? -29.827 -0.291 22.451 1.00 86.62 179 ALA A N 1
ATOM 1393 C CA . ALA A 1 179 ? -30.299 1.044 22.775 1.00 86.62 179 ALA A CA 1
ATOM 1394 C C . ALA A 1 179 ? -31.629 0.987 23.532 1.00 86.62 179 ALA A C 1
ATOM 1396 O O . ALA A 1 179 ? -32.567 0.311 23.097 1.00 86.62 179 ALA A O 1
ATOM 1397 N N . THR A 1 180 ? -31.706 1.702 24.651 1.00 87.88 180 THR A N 1
ATOM 1398 C CA . THR A 1 180 ? -32.864 1.707 25.550 1.00 87.88 180 THR A CA 1
ATOM 1399 C C . THR A 1 180 ? -33.266 3.149 25.869 1.00 87.88 180 THR A C 1
ATOM 1401 O O . THR A 1 180 ? -32.436 3.902 26.378 1.00 87.88 180 THR A O 1
ATOM 1404 N N . PRO A 1 181 ? -34.512 3.573 25.590 1.00 89.56 181 PRO A N 1
ATOM 1405 C CA . PRO A 1 181 ? -35.010 4.862 26.058 1.00 89.56 181 PRO A CA 1
ATOM 1406 C C . PRO A 1 181 ? -35.197 4.809 27.578 1.00 89.56 181 PRO A C 1
ATOM 1408 O O . PRO A 1 181 ? -35.942 3.959 28.060 1.00 89.56 181 PRO A O 1
ATOM 1411 N N . LEU A 1 182 ? -34.529 5.697 28.319 1.00 89.31 182 LEU A N 1
ATOM 1412 C CA . LEU A 1 182 ? -34.568 5.702 29.790 1.00 89.31 182 LEU A CA 1
ATOM 1413 C C . LEU A 1 182 ? -35.351 6.875 30.377 1.00 89.31 182 LEU A C 1
ATOM 1415 O O . LEU A 1 182 ? -35.903 6.771 31.470 1.00 89.31 182 LEU A O 1
ATOM 1419 N N . GLN A 1 183 ? -35.375 8.017 29.688 1.00 88.94 183 GLN A N 1
ATOM 1420 C CA . GLN A 1 183 ? -36.000 9.217 30.231 1.00 88.94 183 GLN A CA 1
ATOM 1421 C C . GLN A 1 183 ? -36.612 10.073 29.130 1.00 88.94 183 GLN A C 1
ATOM 1423 O O . GLN A 1 183 ? -35.919 10.481 28.201 1.00 88.94 183 GLN A O 1
ATOM 1428 N N . ALA A 1 184 ? -37.898 10.397 29.265 1.00 87.25 184 ALA A N 1
ATOM 1429 C CA . ALA A 1 184 ? -38.538 11.431 28.459 1.00 87.25 184 ALA A CA 1
ATOM 1430 C C . ALA A 1 184 ? -38.169 12.812 29.015 1.00 87.25 184 ALA A C 1
ATOM 1432 O O . ALA A 1 184 ? -38.299 13.061 30.215 1.00 87.25 184 ALA A O 1
ATOM 1433 N N . VAL A 1 185 ? -37.716 13.703 28.140 1.00 87.25 185 VAL A N 1
ATOM 1434 C CA . VAL A 1 185 ? -37.300 15.068 28.474 1.00 87.25 185 VAL A CA 1
ATOM 1435 C C . VAL A 1 185 ? -37.811 16.044 27.413 1.00 87.25 185 VAL A C 1
ATOM 1437 O O . VAL A 1 185 ? -38.307 15.641 26.362 1.00 87.25 185 VAL A O 1
ATOM 1440 N N . LYS A 1 186 ? -37.698 17.344 27.680 1.00 81.12 186 LYS A N 1
ATOM 1441 C CA . LYS A 1 186 ? -37.903 18.389 26.672 1.00 81.12 186 LYS A CA 1
ATOM 1442 C C . LYS A 1 186 ? -36.546 18.931 26.241 1.00 81.12 186 LYS A C 1
ATOM 1444 O O . LYS A 1 186 ? -35.704 19.158 27.103 1.00 81.12 186 LYS A O 1
ATOM 1449 N N . CYS A 1 187 ? -36.358 19.129 24.938 1.00 71.81 187 CYS A N 1
ATOM 1450 C CA . CYS A 1 187 ? -35.220 19.864 24.385 1.00 71.81 187 CYS A CA 1
ATOM 1451 C C . CYS A 1 187 ? -35.765 21.062 23.603 1.00 71.81 187 CYS A C 1
ATOM 1453 O O . CYS A 1 187 ? -36.313 20.910 22.508 1.00 71.81 187 CYS A O 1
ATOM 1455 N N . GLY A 1 188 ? -35.712 22.251 24.204 1.00 77.62 188 GLY A N 1
ATOM 1456 C CA . GLY A 1 188 ? -36.524 23.383 23.746 1.00 77.62 188 GLY A CA 1
ATOM 1457 C C . GLY A 1 188 ? -38.021 23.030 23.688 1.00 77.62 188 GLY A C 1
ATOM 1458 O O . GLY A 1 188 ? -38.615 22.652 24.696 1.00 77.62 188 GLY A O 1
ATOM 1459 N N . GLU A 1 189 ? -38.638 23.144 22.508 1.00 75.44 189 GLU A N 1
ATOM 1460 C CA . GLU A 1 189 ? -40.063 22.822 22.297 1.00 75.44 189 GLU A CA 1
ATOM 1461 C C . GLU A 1 189 ? -40.317 21.340 21.961 1.00 75.44 189 GLU A C 1
ATOM 1463 O O . GLU A 1 189 ? -41.459 20.874 22.018 1.00 75.44 189 GLU A O 1
ATOM 1468 N N . TYR A 1 190 ? -39.265 20.576 21.655 1.00 76.38 190 TYR A N 1
ATOM 1469 C CA . TYR A 1 190 ? -39.380 19.209 21.155 1.00 76.38 190 TYR A CA 1
ATOM 1470 C C . TYR A 1 190 ? -39.495 18.194 22.296 1.00 76.38 190 TYR A C 1
ATOM 1472 O O . TYR A 1 190 ? -38.796 18.282 23.310 1.00 76.38 190 TYR A O 1
ATOM 1480 N N . ASP A 1 191 ? -40.365 17.199 22.108 1.00 81.69 191 ASP A N 1
ATOM 1481 C CA . ASP A 1 191 ? -40.351 15.975 22.907 1.00 81.69 191 ASP A CA 1
ATOM 1482 C C . ASP A 1 191 ? -39.108 15.159 22.560 1.00 81.69 191 ASP A C 1
ATOM 1484 O O . ASP A 1 191 ? -38.888 14.779 21.406 1.00 81.69 191 ASP A O 1
ATOM 1488 N N . ALA A 1 192 ? -38.284 14.911 23.571 1.00 84.00 192 ALA A N 1
ATOM 1489 C CA . ALA A 1 192 ? -37.003 14.249 23.438 1.00 84.00 192 ALA A CA 1
ATOM 1490 C C . ALA A 1 192 ? -36.908 13.054 24.390 1.00 84.00 192 ALA A C 1
ATOM 1492 O O . ALA A 1 192 ? -37.650 12.925 25.368 1.00 84.00 192 ALA A O 1
ATOM 1493 N N . VAL A 1 193 ? -35.962 12.169 24.109 1.00 84.69 193 VAL A N 1
ATOM 1494 C CA . VAL A 1 193 ? -35.657 11.018 24.951 1.00 84.69 193 VAL A CA 1
ATOM 1495 C C . VAL A 1 193 ? -34.152 10.902 25.152 1.00 84.69 193 VAL A C 1
ATOM 1497 O O . VAL A 1 193 ? -33.367 11.090 24.221 1.00 84.69 193 VAL A O 1
ATOM 1500 N N . VAL A 1 194 ? -33.748 10.607 26.384 1.00 84.56 194 VAL A N 1
ATOM 1501 C CA . VAL A 1 194 ? -32.386 10.193 26.722 1.00 84.56 194 VAL A CA 1
ATOM 1502 C C . VAL A 1 194 ? -32.300 8.689 26.519 1.00 84.56 194 VAL A C 1
ATOM 1504 O O . VAL A 1 194 ? -33.107 7.929 27.067 1.00 84.56 194 VAL A O 1
ATOM 1507 N N . VAL A 1 195 ? -31.335 8.265 25.711 1.00 83.50 195 VAL A N 1
ATOM 1508 C CA . VAL A 1 195 ? -31.158 6.872 25.311 1.00 83.50 195 VAL A CA 1
ATOM 1509 C C . VAL A 1 195 ? -29.855 6.360 25.899 1.00 83.50 195 VAL A C 1
ATOM 1511 O O . VAL A 1 195 ? -28.805 6.961 25.695 1.00 83.50 195 VAL A O 1
ATOM 1514 N N . GLU A 1 196 ? -29.909 5.238 26.606 1.00 86.81 196 GLU A N 1
ATOM 1515 C CA . GLU A 1 196 ? -28.704 4.485 26.936 1.00 86.81 196 GLU A CA 1
ATOM 1516 C C . GLU A 1 196 ? -28.346 3.603 25.750 1.00 86.81 196 GLU A C 1
ATOM 1518 O O . GLU A 1 196 ? -29.153 2.776 25.320 1.00 86.81 196 GLU A O 1
ATOM 1523 N N . VAL A 1 197 ? -27.147 3.794 25.212 1.00 82.44 197 VAL A N 1
ATOM 1524 C CA . VAL A 1 197 ? -26.611 2.982 24.123 1.00 82.44 197 VAL A CA 1
ATOM 1525 C C . VAL A 1 197 ? -25.410 2.225 24.650 1.00 82.44 197 VAL A C 1
ATOM 1527 O O . VAL A 1 197 ? -24.515 2.825 25.237 1.00 82.44 197 VAL A O 1
ATOM 1530 N N . SER A 1 198 ? -25.392 0.912 24.454 1.00 82.81 198 SER A N 1
ATOM 1531 C CA . SER A 1 198 ? -24.330 0.037 24.940 1.00 82.81 198 SER A CA 1
ATOM 1532 C C . SER A 1 198 ? -23.800 -0.886 23.858 1.00 82.81 198 SER A C 1
ATOM 1534 O O . SER A 1 198 ? -24.568 -1.400 23.039 1.00 82.81 198 SER A O 1
ATOM 1536 N N . GLU A 1 199 ? -22.485 -1.091 23.891 1.00 79.12 199 GLU A N 1
ATOM 1537 C CA . GLU A 1 199 ? -21.784 -2.090 23.090 1.00 79.12 199 GLU A CA 1
ATOM 1538 C C . GLU A 1 199 ? -20.509 -2.570 23.801 1.00 79.12 199 GLU A C 1
ATOM 1540 O O . GLU A 1 199 ? -20.034 -1.955 24.762 1.00 79.12 199 GLU A O 1
ATOM 1545 N N . ASN A 1 200 ? -19.897 -3.633 23.285 1.00 71.44 200 ASN A N 1
ATOM 1546 C CA . ASN A 1 200 ? -18.494 -3.933 23.553 1.00 71.44 200 ASN A CA 1
ATOM 1547 C C . ASN A 1 200 ? -17.608 -2.943 22.773 1.00 71.44 200 ASN A C 1
ATOM 1549 O O . ASN A 1 200 ? -17.408 -3.091 21.572 1.00 71.44 200 ASN A O 1
ATOM 1553 N N . GLY A 1 201 ? -17.099 -1.903 23.438 1.00 59.25 201 GLY A N 1
ATOM 1554 C CA . GLY A 1 201 ? -16.120 -0.995 22.829 1.00 59.25 201 GLY A CA 1
ATOM 1555 C C . GLY A 1 201 ? -14.760 -1.661 22.690 1.00 59.25 201 GLY A C 1
ATOM 1556 O O . GLY A 1 201 ? -14.351 -2.380 23.596 1.00 59.25 201 GLY A O 1
ATOM 1557 N N . TYR A 1 202 ? -14.035 -1.390 21.609 1.00 66.00 202 TYR A N 1
ATOM 1558 C CA . TYR A 1 202 ? -12.658 -1.856 21.414 1.00 66.00 202 TYR A CA 1
ATOM 1559 C C . TYR A 1 202 ? -11.773 -0.687 20.977 1.00 66.00 202 TYR A C 1
ATOM 1561 O O . TYR A 1 202 ? -12.236 0.236 20.301 1.00 66.00 202 TYR A O 1
ATOM 1569 N N . TYR A 1 203 ? -10.496 -0.717 21.352 1.00 63.50 203 TYR A N 1
ATOM 1570 C CA . TYR A 1 203 ? -9.486 0.195 20.818 1.00 63.50 203 TYR A CA 1
ATOM 1571 C C . TYR A 1 203 ? -8.350 -0.618 20.193 1.00 63.50 203 TYR A C 1
ATOM 1573 O O . TYR A 1 203 ? -7.873 -1.606 20.746 1.00 63.50 203 TYR A O 1
ATOM 1581 N N . THR A 1 204 ? -7.943 -0.227 18.990 1.00 54.94 204 THR A N 1
ATOM 1582 C CA . THR A 1 204 ? -7.099 -1.063 18.123 1.00 54.94 204 THR A CA 1
ATOM 1583 C C . THR A 1 204 ? -5.613 -0.743 18.243 1.00 54.94 204 THR A C 1
ATOM 1585 O O . THR A 1 204 ? -4.788 -1.548 17.806 1.00 54.94 204 THR A O 1
ATOM 1588 N N . GLY A 1 205 ? -5.270 0.397 18.850 1.00 55.94 205 GLY A N 1
ATOM 1589 C CA . GLY A 1 205 ? -3.904 0.831 19.116 1.00 55.94 205 GLY A CA 1
ATOM 1590 C C . GLY A 1 205 ? -3.820 2.242 19.700 1.00 55.94 205 GLY A C 1
ATOM 1591 O O . GLY A 1 205 ? -4.832 2.928 19.834 1.00 55.94 205 GLY A O 1
ATOM 1592 N N . SER A 1 206 ? -2.608 2.681 20.040 1.00 56.16 206 SER A N 1
ATOM 1593 C CA . SER A 1 206 ? -2.315 4.066 20.432 1.00 56.16 206 SER A CA 1
ATOM 1594 C C . SER A 1 206 ? -1.031 4.574 19.767 1.00 56.16 206 SER A C 1
ATOM 1596 O O . SER A 1 206 ? -0.127 3.799 19.438 1.00 56.16 206 SER A O 1
ATOM 1598 N N . SER A 1 207 ? -0.949 5.890 19.573 1.00 45.62 207 SER A N 1
ATOM 1599 C CA . SER A 1 207 ? 0.262 6.608 19.166 1.00 45.62 207 SER A CA 1
ATOM 1600 C C . SER A 1 207 ? 0.641 7.576 20.285 1.00 45.62 207 SER A C 1
ATOM 1602 O O . SER A 1 207 ? -0.158 8.456 20.584 1.00 45.62 207 SER A O 1
ATOM 1604 N N . SER A 1 208 ? 1.808 7.361 20.911 1.00 42.53 208 SER A N 1
ATOM 1605 C CA . SER A 1 208 ? 2.463 8.204 21.937 1.00 42.53 208 SER A CA 1
ATOM 1606 C C . SER A 1 208 ? 1.522 9.007 22.852 1.00 42.53 208 SER A C 1
ATOM 1608 O O . SER A 1 208 ? 1.045 10.076 22.476 1.00 42.53 208 SER A O 1
ATOM 1610 N N . PHE A 1 209 ? 1.320 8.524 24.077 1.00 41.06 209 PHE A N 1
ATOM 1611 C CA . PHE A 1 209 ? 0.585 9.236 25.119 1.00 41.06 209 PHE A CA 1
ATOM 1612 C C . PHE A 1 209 ? 1.537 9.586 26.263 1.00 41.06 209 PHE A C 1
ATOM 1614 O O . PHE A 1 209 ? 2.191 8.690 26.786 1.00 41.06 209 PHE A O 1
ATOM 1621 N N . SER A 1 210 ? 1.602 10.864 26.626 1.00 33.75 210 SER A N 1
ATOM 1622 C CA . SER A 1 210 ? 2.090 11.332 27.924 1.00 33.75 210 SER A CA 1
ATOM 1623 C C . SER A 1 210 ? 1.139 12.440 28.365 1.00 33.75 210 SER A C 1
ATOM 1625 O O . SER A 1 210 ? 1.137 13.519 27.767 1.00 33.75 210 SER A O 1
ATOM 1627 N N . LEU A 1 211 ? 0.289 12.173 29.353 1.00 40.19 211 LEU A N 1
ATOM 1628 C CA . LEU A 1 211 ? -0.207 13.270 30.179 1.00 40.19 211 LEU A CA 1
ATOM 1629 C C . LEU A 1 211 ? 0.946 13.615 31.119 1.00 40.19 211 LEU A C 1
ATOM 1631 O O . LEU A 1 211 ? 1.618 12.714 31.614 1.00 40.19 211 LEU A O 1
ATOM 1635 N N . GLU A 1 212 ? 1.243 14.902 31.283 1.00 40.53 212 GLU A N 1
ATOM 1636 C CA . GLU A 1 212 ? 2.196 15.330 32.307 1.00 40.53 212 GLU A CA 1
ATOM 1637 C C . GLU A 1 212 ? 1.759 14.715 33.651 1.00 40.53 212 GLU A C 1
ATOM 1639 O O . GLU A 1 212 ? 0.574 14.761 33.983 1.00 40.53 212 GLU A O 1
ATOM 1644 N N . ASP A 1 213 ? 2.721 14.095 34.344 1.00 39.25 213 ASP A N 1
ATOM 1645 C CA . ASP A 1 213 ? 2.589 13.206 35.513 1.00 39.25 213 ASP A CA 1
ATOM 1646 C C . ASP A 1 213 ? 2.292 11.717 35.209 1.00 39.25 213 ASP A C 1
ATOM 1648 O O . ASP A 1 213 ? 1.324 11.132 35.697 1.00 39.25 213 ASP A O 1
ATOM 1652 N N . ASP A 1 214 ? 3.192 11.057 34.464 1.00 38.41 214 ASP A N 1
ATOM 1653 C CA . ASP A 1 214 ? 3.341 9.592 34.516 1.00 38.41 214 ASP A CA 1
ATOM 1654 C C . ASP A 1 214 ? 3.891 9.194 35.901 1.00 38.41 214 ASP A C 1
ATOM 1656 O O . ASP A 1 214 ? 5.099 9.055 36.109 1.00 38.41 214 ASP A O 1
ATOM 1660 N N . ASP A 1 215 ? 2.997 9.019 36.874 1.00 39.91 215 ASP A N 1
ATOM 1661 C CA . ASP A 1 215 ? 3.304 8.224 38.060 1.00 39.91 215 ASP A CA 1
ATOM 1662 C C . ASP A 1 215 ? 3.496 6.769 37.585 1.00 39.91 215 ASP A C 1
ATOM 1664 O O . ASP A 1 215 ? 2.571 6.129 37.072 1.00 39.91 215 ASP A O 1
ATOM 1668 N N . ASP A 1 216 ? 4.722 6.260 37.730 1.00 40.44 216 ASP A N 1
ATOM 1669 C CA . ASP A 1 216 ? 5.292 5.005 37.190 1.00 40.44 216 ASP A CA 1
ATOM 1670 C C . ASP A 1 216 ? 4.640 3.709 37.754 1.00 40.44 216 ASP A C 1
ATOM 1672 O O . ASP A 1 216 ? 5.243 2.638 37.807 1.00 40.44 216 ASP A O 1
ATOM 1676 N N . ASN A 1 217 ? 3.395 3.798 38.236 1.00 39.69 217 ASN A N 1
ATOM 1677 C CA . ASN A 1 217 ? 2.667 2.763 38.974 1.00 39.69 217 ASN A CA 1
ATOM 1678 C C . ASN A 1 217 ? 1.412 2.226 38.258 1.00 39.69 217 ASN A C 1
ATOM 1680 O O . ASN A 1 217 ? 0.677 1.418 38.834 1.00 39.69 217 ASN A O 1
ATOM 1684 N N . THR A 1 218 ? 1.142 2.619 37.010 1.00 47.03 218 THR A N 1
ATOM 1685 C CA . THR A 1 218 ? 0.007 2.075 36.248 1.00 47.03 218 THR A CA 1
ATOM 1686 C C . THR A 1 218 ? 0.351 0.702 35.657 1.00 47.03 218 THR A C 1
ATOM 1688 O O . THR A 1 218 ? 0.904 0.573 34.568 1.00 47.03 218 THR A O 1
ATOM 1691 N N . GLN A 1 219 ? 0.017 -0.376 36.378 1.00 43.75 219 GLN A N 1
ATOM 1692 C CA . GLN A 1 219 ? 0.083 -1.724 35.803 1.00 43.75 219 GLN A CA 1
ATOM 1693 C C . GLN A 1 219 ? -1.086 -1.936 34.825 1.00 43.75 219 GLN A C 1
ATOM 1695 O O . GLN A 1 219 ? -2.244 -1.856 35.243 1.00 43.75 219 GLN A O 1
ATOM 1700 N N . PRO A 1 220 ? -0.826 -2.221 33.534 1.00 52.34 220 PRO A N 1
ATOM 1701 C CA . PRO A 1 220 ? -1.886 -2.507 32.579 1.00 52.34 220 PRO A CA 1
ATOM 1702 C C . PRO A 1 220 ? -2.636 -3.780 32.980 1.00 52.34 220 PRO A C 1
ATOM 1704 O O . PRO A 1 220 ? -2.042 -4.778 33.379 1.00 52.34 220 PRO A O 1
ATOM 1707 N N . ILE A 1 221 ? -3.958 -3.758 32.825 1.00 50.53 221 ILE A N 1
ATOM 1708 C CA . ILE A 1 221 ? -4.846 -4.836 33.279 1.00 50.53 221 ILE A CA 1
ATOM 1709 C C . ILE A 1 221 ? -4.669 -6.138 32.453 1.00 50.53 221 ILE A C 1
ATOM 1711 O O . ILE A 1 221 ? -5.087 -7.208 32.898 1.00 50.53 221 ILE A O 1
ATOM 1715 N N . ARG A 1 222 ? -4.044 -6.104 31.259 1.00 54.00 222 ARG A N 1
ATOM 1716 C CA . ARG A 1 222 ? -3.914 -7.282 30.372 1.00 54.00 222 ARG A CA 1
ATOM 1717 C C . ARG A 1 222 ? -2.617 -7.332 29.555 1.00 54.00 222 ARG A C 1
ATOM 1719 O O . ARG A 1 222 ? -2.208 -6.324 28.982 1.00 54.00 222 ARG A O 1
ATOM 1726 N N . ASP A 1 223 ? -2.081 -8.544 29.388 1.00 53.66 223 ASP A N 1
ATOM 1727 C CA . ASP A 1 223 ? -1.134 -8.900 28.321 1.00 53.66 223 ASP A CA 1
ATOM 1728 C C . ASP A 1 223 ? -1.897 -9.109 27.000 1.00 53.66 223 ASP A C 1
ATOM 1730 O O . ASP A 1 223 ? -2.815 -9.929 26.928 1.00 53.66 223 ASP A O 1
ATOM 1734 N N . MET A 1 224 ? -1.532 -8.373 25.946 1.00 64.56 224 MET A N 1
ATOM 1735 C CA . MET A 1 224 ? -2.141 -8.478 24.612 1.00 64.56 224 MET A CA 1
ATOM 1736 C C . MET A 1 224 ? -1.079 -8.689 23.532 1.00 64.56 224 MET A C 1
ATOM 1738 O O . MET A 1 224 ? 0.013 -8.116 23.594 1.00 64.56 224 MET A O 1
ATOM 1742 N N . ALA A 1 225 ? -1.414 -9.472 22.500 1.00 65.44 225 ALA A N 1
ATOM 1743 C CA . ALA A 1 225 ? -0.576 -9.581 21.309 1.00 65.44 225 ALA A CA 1
ATOM 1744 C C . ALA A 1 225 ? -0.408 -8.187 20.691 1.00 65.44 225 ALA A C 1
ATOM 1746 O O . ALA A 1 225 ? -1.395 -7.549 20.324 1.00 65.44 225 ALA A O 1
ATOM 1747 N N . THR A 1 226 ? 0.839 -7.720 20.622 1.00 82.81 226 THR A N 1
ATOM 1748 C CA . THR A 1 226 ? 1.168 -6.347 20.235 1.00 82.81 226 THR A CA 1
ATOM 1749 C C . THR A 1 226 ? 2.019 -6.340 18.968 1.00 82.81 226 THR A C 1
ATOM 1751 O O . THR A 1 226 ? 3.077 -6.974 18.914 1.00 82.81 226 THR A O 1
ATOM 1754 N N . PHE A 1 227 ? 1.575 -5.599 17.956 1.00 90.25 227 PHE A N 1
ATOM 1755 C CA . PHE A 1 227 ? 2.307 -5.358 16.716 1.00 90.25 227 PHE A CA 1
ATOM 1756 C C . PHE A 1 227 ? 2.843 -3.936 16.725 1.00 90.25 227 PHE A C 1
ATOM 1758 O O . PHE A 1 227 ? 2.085 -2.995 16.937 1.00 90.25 227 PHE A O 1
ATOM 1765 N N . VAL A 1 228 ? 4.137 -3.773 16.469 1.00 91.06 228 VAL A N 1
ATOM 1766 C CA . VAL A 1 228 ? 4.761 -2.448 16.395 1.00 91.06 228 VAL A CA 1
ATOM 1767 C C . VAL A 1 228 ? 5.086 -2.152 14.949 1.00 91.06 228 VAL A C 1
ATOM 1769 O O . VAL A 1 228 ? 5.712 -2.975 14.272 1.00 91.06 228 VAL A O 1
ATOM 1772 N N . THR A 1 229 ? 4.663 -0.985 14.484 1.00 94.88 229 THR A N 1
ATOM 1773 C CA . THR A 1 229 ? 4.849 -0.556 13.105 1.00 94.88 229 THR A CA 1
ATOM 1774 C C . THR A 1 229 ? 5.401 0.859 13.037 1.00 94.88 229 THR A C 1
ATOM 1776 O O . THR A 1 229 ? 5.159 1.703 13.904 1.00 94.88 229 THR A O 1
ATOM 1779 N N . THR A 1 230 ? 6.152 1.115 11.973 1.00 95.81 230 THR A N 1
ATOM 1780 C CA . THR A 1 230 ? 6.482 2.467 11.536 1.00 95.81 230 THR A CA 1
ATOM 1781 C C . THR A 1 230 ? 5.693 2.761 10.269 1.00 95.81 230 THR A C 1
ATOM 1783 O O . THR A 1 230 ? 5.731 1.993 9.308 1.00 95.81 230 THR A O 1
ATOM 1786 N N . GLU A 1 231 ? 4.994 3.887 10.265 1.00 95.50 231 GLU A N 1
ATOM 1787 C CA . GLU A 1 231 ? 4.181 4.347 9.151 1.00 95.50 231 GLU A CA 1
ATOM 1788 C C . GLU A 1 231 ? 4.968 5.382 8.342 1.00 95.50 231 GLU A C 1
ATOM 1790 O O . GLU A 1 231 ? 5.571 6.321 8.879 1.00 95.50 231 GLU A O 1
ATOM 1795 N N . MET A 1 232 ? 4.972 5.202 7.028 1.00 97.69 232 MET A N 1
ATOM 1796 C CA . MET A 1 232 ? 5.575 6.113 6.070 1.00 97.69 232 MET A CA 1
ATOM 1797 C C . MET A 1 232 ? 4.642 6.324 4.879 1.00 97.69 232 MET A C 1
ATOM 1799 O O . MET A 1 232 ? 3.660 5.609 4.687 1.00 97.69 232 MET A O 1
ATOM 1803 N N . HIS A 1 233 ? 4.971 7.289 4.028 1.00 96.56 233 HIS A N 1
ATOM 180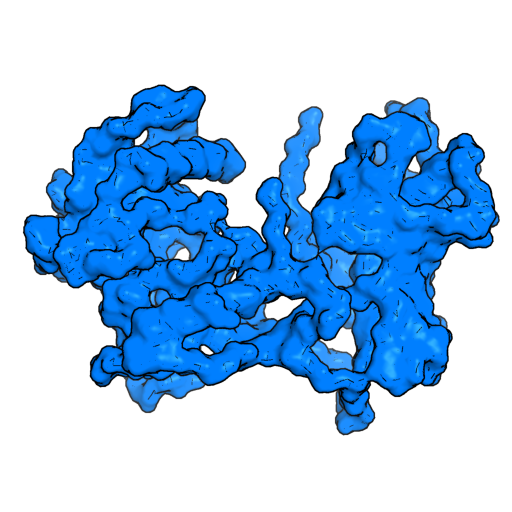4 C CA . HIS A 1 233 ? 4.366 7.399 2.712 1.00 96.56 233 HIS A CA 1
ATOM 1805 C C . HIS A 1 233 ? 5.395 7.756 1.641 1.00 96.56 233 HIS A C 1
ATOM 1807 O O . HIS A 1 233 ? 6.384 8.444 1.894 1.00 96.56 233 HIS A O 1
ATOM 1813 N N . THR A 1 234 ? 5.111 7.387 0.395 1.00 96.12 234 THR A N 1
ATOM 1814 C CA . THR A 1 234 ? 5.825 7.886 -0.790 1.00 96.12 234 THR A CA 1
ATOM 1815 C C . THR A 1 234 ? 4.808 8.444 -1.769 1.00 96.12 234 THR A C 1
ATOM 1817 O O . THR A 1 234 ? 3.900 7.736 -2.183 1.00 96.12 234 THR A O 1
ATOM 1820 N N . CYS A 1 235 ? 4.895 9.740 -2.088 1.00 92.81 235 CYS A N 1
ATOM 1821 C CA . CYS A 1 235 ? 3.922 10.416 -2.965 1.00 92.81 235 CYS A CA 1
ATOM 1822 C C . CYS A 1 235 ? 2.443 10.212 -2.550 1.00 92.81 235 CYS A C 1
ATOM 1824 O O . CYS A 1 235 ? 1.555 10.121 -3.394 1.00 92.81 235 CYS A O 1
ATOM 1826 N N . GLY A 1 236 ? 2.175 10.120 -1.244 1.00 90.88 236 GLY A N 1
ATOM 1827 C CA . GLY A 1 236 ? 0.850 9.847 -0.683 1.00 90.88 236 GLY A CA 1
ATOM 1828 C C . GLY A 1 236 ? 0.442 8.371 -0.642 1.00 90.88 236 GLY A C 1
ATOM 1829 O O . GLY A 1 236 ? -0.609 8.077 -0.088 1.00 90.88 236 GLY A O 1
ATOM 1830 N N . GLN A 1 237 ? 1.230 7.438 -1.191 1.00 95.31 237 GLN A N 1
ATOM 1831 C CA . GLN A 1 237 ? 0.990 6.002 -1.018 1.00 95.31 237 GLN A CA 1
ATOM 1832 C C . GLN A 1 237 ? 1.391 5.590 0.404 1.00 95.31 237 GLN A C 1
ATOM 1834 O O . GLN A 1 237 ? 2.580 5.703 0.717 1.00 95.31 237 GLN A O 1
ATOM 1839 N N . PRO A 1 238 ? 0.447 5.150 1.259 1.00 95.88 238 PRO A N 1
ATOM 1840 C CA . PRO A 1 238 ? 0.749 4.746 2.626 1.00 95.88 238 PRO A CA 1
ATOM 1841 C C . PRO A 1 238 ? 1.489 3.407 2.650 1.00 95.88 238 PRO A C 1
ATOM 1843 O O . PRO A 1 238 ? 1.143 2.470 1.924 1.00 95.88 238 PRO A O 1
ATOM 1846 N N . ILE A 1 239 ? 2.531 3.351 3.476 1.00 97.69 239 ILE A N 1
ATOM 1847 C CA . ILE A 1 239 ? 3.467 2.237 3.606 1.00 97.69 239 ILE A CA 1
ATOM 1848 C C . ILE A 1 239 ? 3.655 1.946 5.096 1.00 97.69 239 ILE A C 1
ATOM 1850 O O . ILE A 1 239 ? 4.195 2.765 5.837 1.00 97.69 239 ILE A O 1
ATOM 1854 N N . ARG A 1 240 ? 3.246 0.754 5.518 1.00 97.81 240 ARG A N 1
ATOM 1855 C CA . ARG A 1 240 ? 3.369 0.248 6.883 1.00 97.81 240 ARG A CA 1
ATOM 1856 C C . ARG A 1 240 ? 4.539 -0.721 6.979 1.00 97.81 240 ARG A C 1
ATOM 1858 O O . ARG A 1 240 ? 4.507 -1.797 6.386 1.00 97.81 240 ARG A O 1
ATOM 1865 N N . ILE A 1 241 ? 5.562 -0.371 7.747 1.00 97.88 241 ILE A N 1
ATOM 1866 C CA . ILE A 1 241 ? 6.724 -1.230 7.992 1.00 97.88 241 ILE A CA 1
ATOM 1867 C C . ILE A 1 241 ? 6.518 -1.947 9.324 1.00 97.88 241 ILE A C 1
ATOM 1869 O O . ILE A 1 241 ? 6.397 -1.305 10.367 1.00 97.88 241 ILE A O 1
ATOM 1873 N N . ILE A 1 242 ? 6.469 -3.279 9.289 1.00 96.25 242 ILE A N 1
ATOM 1874 C CA . ILE A 1 242 ? 6.262 -4.109 10.476 1.00 96.25 242 ILE A CA 1
ATOM 1875 C C . ILE A 1 242 ? 7.594 -4.323 11.195 1.00 96.25 242 ILE A C 1
ATOM 1877 O O . ILE A 1 242 ? 8.511 -4.931 10.644 1.00 96.25 242 ILE A O 1
ATOM 1881 N N . GLU A 1 243 ? 7.688 -3.853 12.439 1.00 92.31 243 GLU A N 1
ATOM 1882 C CA . GLU A 1 243 ? 8.889 -3.981 13.271 1.00 92.31 243 GLU A CA 1
ATOM 1883 C C . GLU A 1 243 ? 8.808 -5.184 14.217 1.00 92.31 243 GLU A C 1
ATOM 1885 O O . GLU A 1 243 ? 9.807 -5.867 14.445 1.00 92.31 243 GLU A O 1
ATOM 1890 N N . LYS A 1 244 ? 7.626 -5.441 14.797 1.00 90.31 244 LYS A N 1
ATOM 1891 C CA . LYS A 1 244 ? 7.390 -6.517 15.778 1.00 90.31 244 LYS A CA 1
ATOM 1892 C C . LYS A 1 244 ? 5.976 -7.087 15.661 1.00 90.31 244 LYS A C 1
ATOM 1894 O O . LYS A 1 244 ? 5.076 -6.417 15.163 1.00 90.31 244 LYS A O 1
ATOM 1899 N N . GLY A 1 245 ? 5.786 -8.301 16.179 1.00 87.75 245 GLY A N 1
ATOM 1900 C CA . GLY A 1 245 ? 4.474 -8.943 16.352 1.00 87.75 245 GLY A CA 1
ATOM 1901 C C . GLY A 1 245 ? 4.237 -10.171 15.470 1.00 87.75 245 GLY A C 1
ATOM 1902 O O . GLY A 1 245 ? 3.349 -10.964 15.761 1.00 87.75 245 GLY A O 1
ATOM 1903 N N . PHE A 1 246 ? 5.053 -10.388 14.434 1.00 90.56 246 PHE A N 1
ATOM 1904 C CA . PHE A 1 246 ? 4.995 -11.629 13.656 1.00 90.56 246 PHE A CA 1
ATOM 1905 C C . PHE A 1 246 ? 5.708 -12.779 14.382 1.00 90.56 246 PHE A C 1
ATOM 1907 O O . PHE A 1 246 ? 6.737 -12.551 15.029 1.00 90.56 246 PHE A O 1
ATOM 1914 N N . PRO A 1 247 ? 5.208 -14.023 14.250 1.00 89.19 247 PRO A N 1
ATOM 1915 C CA . PRO A 1 247 ? 5.919 -15.199 14.732 1.00 89.19 247 PRO A CA 1
ATOM 1916 C C . PRO A 1 247 ? 7.218 -15.399 13.946 1.00 89.19 247 PRO A C 1
ATOM 1918 O O . PRO A 1 247 ? 7.462 -14.767 12.916 1.00 89.19 247 PRO A O 1
ATOM 1921 N N . LYS A 1 248 ? 8.057 -16.335 14.400 1.00 89.81 248 LYS A N 1
ATOM 1922 C CA . LYS A 1 248 ? 9.233 -16.745 13.629 1.00 89.81 248 LYS A CA 1
ATOM 1923 C C . LYS A 1 248 ? 8.790 -17.247 12.248 1.00 89.81 248 LYS A C 1
ATOM 1925 O O . LYS A 1 248 ? 8.083 -18.246 12.144 1.00 89.81 248 LYS A O 1
ATOM 1930 N N . ILE A 1 249 ? 9.234 -16.555 11.202 1.00 93.44 249 ILE A N 1
ATOM 1931 C CA . ILE A 1 249 ? 8.918 -16.882 9.809 1.00 93.44 249 ILE A CA 1
ATOM 1932 C C . ILE A 1 249 ? 9.852 -18.003 9.350 1.00 93.44 249 ILE A C 1
ATOM 1934 O O . ILE A 1 249 ? 11.076 -17.850 9.385 1.00 93.44 249 ILE A O 1
ATOM 1938 N N . LEU A 1 250 ? 9.275 -19.143 8.970 1.00 92.25 250 LEU A N 1
ATOM 1939 C CA . LEU A 1 250 ? 10.016 -20.347 8.595 1.00 92.25 250 LEU A CA 1
ATOM 1940 C C . LEU A 1 250 ? 10.276 -20.396 7.085 1.00 92.25 250 LEU A C 1
ATOM 1942 O O . LEU A 1 250 ? 9.468 -19.923 6.295 1.00 92.25 250 LEU A O 1
ATOM 1946 N N . GLY A 1 251 ? 11.403 -20.991 6.693 1.00 93.00 251 GLY A N 1
ATOM 1947 C CA . GLY A 1 251 ? 11.797 -21.177 5.296 1.00 93.00 251 GLY A CA 1
ATOM 1948 C C . GLY A 1 251 ? 13.239 -20.751 5.032 1.00 93.00 251 GLY A C 1
ATOM 1949 O O . GLY A 1 251 ? 13.706 -19.748 5.568 1.00 93.00 251 GLY A O 1
ATOM 1950 N N . ASP A 1 252 ? 13.940 -21.508 4.189 1.00 93.56 252 ASP A N 1
ATOM 1951 C CA . ASP A 1 252 ? 15.357 -21.245 3.885 1.00 93.56 252 ASP A CA 1
ATOM 1952 C C . ASP A 1 252 ? 15.541 -20.176 2.806 1.00 93.56 252 ASP A C 1
ATOM 1954 O O . ASP A 1 252 ? 16.585 -19.539 2.745 1.00 93.56 252 ASP A O 1
ATOM 1958 N N . THR A 1 253 ? 14.520 -19.958 1.973 1.00 93.56 253 THR A N 1
ATOM 1959 C CA . THR A 1 253 ? 14.511 -18.935 0.922 1.00 93.56 253 THR A CA 1
ATOM 1960 C C . THR A 1 253 ? 13.431 -17.895 1.195 1.00 93.56 253 THR A C 1
ATOM 1962 O O . THR A 1 253 ? 12.426 -18.196 1.846 1.00 93.56 253 THR A O 1
ATOM 1965 N N . LEU A 1 254 ? 13.596 -16.674 0.678 1.00 91.94 254 LEU A N 1
ATOM 1966 C CA . LEU A 1 254 ? 12.591 -15.611 0.768 1.00 91.94 254 LEU A CA 1
ATOM 1967 C C . LEU A 1 254 ? 11.237 -16.082 0.230 1.00 91.94 254 LEU A C 1
ATOM 1969 O O . LEU A 1 254 ? 10.196 -15.783 0.812 1.00 91.94 254 LEU A O 1
ATOM 1973 N N . ARG A 1 255 ? 11.265 -16.899 -0.828 1.00 90.00 255 ARG A N 1
ATOM 1974 C CA . ARG A 1 255 ? 10.067 -17.511 -1.391 1.00 90.00 255 ARG A CA 1
ATOM 1975 C C . ARG A 1 255 ? 9.361 -18.435 -0.400 1.00 90.00 255 ARG A C 1
ATOM 1977 O O . ARG A 1 255 ? 8.185 -18.230 -0.126 1.00 90.00 255 ARG A O 1
ATOM 1984 N N . LYS A 1 256 ? 10.085 -19.386 0.202 1.00 92.56 256 LYS A N 1
ATOM 1985 C CA . LYS A 1 256 ? 9.522 -20.301 1.212 1.00 92.56 256 LYS A CA 1
ATOM 1986 C C . LYS A 1 256 ? 8.977 -19.549 2.431 1.00 92.56 256 LYS A C 1
ATOM 1988 O O . LYS A 1 256 ? 7.958 -19.951 2.978 1.00 92.56 256 LYS A O 1
ATOM 1993 N N . LYS A 1 257 ? 9.625 -18.448 2.832 1.00 94.44 257 LYS A N 1
ATOM 1994 C CA . LYS A 1 257 ? 9.141 -17.557 3.902 1.00 94.44 257 LYS A CA 1
ATOM 1995 C C . LYS A 1 257 ? 7.812 -16.898 3.540 1.00 94.44 257 LYS A C 1
ATOM 1997 O O . LYS A 1 257 ? 6.919 -16.825 4.379 1.00 94.44 257 LYS A O 1
ATOM 2002 N N . MET A 1 258 ? 7.677 -16.433 2.300 1.00 93.38 258 MET A N 1
ATOM 2003 C CA . MET A 1 258 ? 6.425 -15.875 1.794 1.00 93.38 258 MET A CA 1
ATOM 2004 C C . MET A 1 258 ? 5.328 -16.945 1.714 1.00 93.38 258 MET A C 1
ATOM 2006 O O . MET A 1 258 ? 4.222 -16.700 2.182 1.00 93.38 258 MET A O 1
ATOM 2010 N N . ASP A 1 259 ? 5.634 -18.141 1.204 1.00 92.69 259 ASP A N 1
ATOM 2011 C CA . ASP A 1 259 ? 4.668 -19.244 1.130 1.00 92.69 259 ASP A CA 1
ATOM 2012 C C . ASP A 1 259 ? 4.199 -19.682 2.533 1.00 92.69 259 ASP A C 1
ATOM 2014 O O . ASP A 1 259 ? 3.007 -19.895 2.737 1.00 92.69 259 ASP A O 1
ATOM 2018 N N . TYR A 1 260 ? 5.100 -19.722 3.525 1.00 94.62 260 TYR A N 1
ATOM 2019 C CA . TYR A 1 260 ? 4.751 -19.970 4.930 1.00 94.62 260 TYR A CA 1
ATOM 2020 C C . TYR A 1 260 ? 3.776 -18.921 5.481 1.00 94.62 260 TYR A C 1
ATOM 2022 O O . TYR A 1 260 ? 2.810 -19.262 6.160 1.00 94.62 260 TYR A O 1
ATOM 2030 N N . LEU A 1 261 ? 3.999 -17.640 5.175 1.00 94.62 261 LEU A N 1
ATOM 2031 C CA . LEU A 1 261 ? 3.083 -16.575 5.581 1.00 94.62 261 LEU A CA 1
ATOM 2032 C C . LEU A 1 261 ? 1.713 -16.713 4.910 1.00 94.62 261 LEU A C 1
ATOM 2034 O O . LEU A 1 261 ? 0.701 -16.580 5.588 1.00 94.62 261 LEU A O 1
ATOM 2038 N N . ILE A 1 262 ? 1.678 -17.022 3.612 1.00 93.62 262 ILE A N 1
ATOM 2039 C CA . ILE A 1 262 ? 0.435 -17.221 2.854 1.00 93.62 262 ILE A CA 1
ATOM 2040 C C . ILE A 1 262 ? -0.378 -18.390 3.424 1.00 93.62 262 ILE A C 1
ATOM 2042 O O . ILE A 1 262 ? -1.590 -18.273 3.582 1.00 93.62 262 ILE A O 1
ATOM 2046 N N . GLN A 1 263 ? 0.278 -19.514 3.714 1.00 94.75 263 GLN A N 1
ATOM 2047 C CA . GLN A 1 263 ? -0.394 -20.749 4.124 1.00 94.75 263 GLN A CA 1
ATOM 2048 C C . GLN A 1 263 ? -0.842 -20.709 5.586 1.00 94.75 263 GLN A C 1
ATOM 2050 O O . GLN A 1 263 ? -1.961 -21.108 5.894 1.00 94.75 263 GLN A O 1
ATOM 2055 N N . GLU A 1 264 ? 0.004 -20.187 6.477 1.00 94.81 264 GLU A N 1
ATOM 2056 C CA . GLU A 1 264 ? -0.193 -20.329 7.923 1.00 94.81 264 GLU A CA 1
ATOM 2057 C C . GLU A 1 264 ? -0.588 -19.010 8.613 1.00 94.81 264 GLU A C 1
ATOM 2059 O O . GLU A 1 264 ? -1.215 -19.022 9.672 1.00 94.81 264 GLU A O 1
ATOM 2064 N N . HIS A 1 265 ? -0.247 -17.850 8.032 1.00 94.31 265 HIS A N 1
ATOM 2065 C CA . HIS A 1 265 ? -0.310 -16.549 8.723 1.00 94.31 265 HIS A CA 1
ATOM 2066 C C . HIS A 1 265 ? -0.998 -15.414 7.943 1.00 94.31 265 HIS A C 1
ATOM 2068 O O . HIS A 1 265 ? -0.884 -14.255 8.342 1.00 94.31 265 HIS A O 1
ATOM 2074 N N . ASP A 1 266 ? -1.779 -15.702 6.891 1.00 96.00 266 ASP A N 1
ATOM 2075 C CA . ASP A 1 266 ? -2.500 -14.660 6.125 1.00 96.00 266 ASP A CA 1
ATOM 2076 C C . ASP A 1 266 ? -3.505 -13.876 6.992 1.00 96.00 266 ASP A C 1
ATOM 2078 O O . ASP A 1 266 ? -3.809 -12.710 6.735 1.00 96.00 266 ASP A O 1
ATOM 2082 N N . HIS A 1 267 ? -3.977 -14.481 8.085 1.00 93.69 267 HIS A N 1
ATOM 2083 C CA . HIS A 1 267 ? -4.810 -13.807 9.078 1.00 93.69 267 HIS A CA 1
ATOM 2084 C C . HIS A 1 267 ? -4.113 -12.581 9.701 1.00 93.69 267 HIS A C 1
ATOM 2086 O O . HIS A 1 267 ? -4.784 -11.593 9.985 1.00 93.69 267 HIS A O 1
ATOM 2092 N N . LEU A 1 268 ? -2.780 -12.587 9.847 1.00 94.56 268 LEU A N 1
ATOM 2093 C CA . LEU A 1 268 ? -2.018 -11.433 10.343 1.00 94.56 268 LEU A CA 1
ATOM 2094 C C . LEU A 1 268 ? -1.931 -10.309 9.308 1.00 94.56 268 LEU A C 1
ATOM 2096 O O . LEU A 1 268 ? -1.953 -9.131 9.667 1.00 94.56 268 LEU A O 1
ATOM 2100 N N . ARG A 1 269 ? -1.865 -10.654 8.016 1.00 96.00 269 ARG A N 1
ATOM 2101 C CA . ARG A 1 269 ? -1.968 -9.658 6.946 1.00 96.00 269 ARG A CA 1
ATOM 2102 C C . ARG A 1 269 ? -3.335 -8.987 6.995 1.00 96.00 269 ARG A C 1
ATOM 2104 O O . ARG A 1 269 ? -3.384 -7.763 7.022 1.00 96.00 269 ARG A O 1
ATOM 2111 N N . LYS A 1 270 ? -4.425 -9.759 7.042 1.00 94.94 270 LYS A N 1
ATOM 2112 C CA . LYS A 1 270 ? -5.793 -9.216 7.154 1.00 94.94 270 LYS A CA 1
ATOM 2113 C C . LYS A 1 270 ? -5.923 -8.306 8.373 1.00 94.94 270 LYS A C 1
ATOM 2115 O O . LYS A 1 270 ? -6.312 -7.156 8.222 1.00 94.94 270 LYS A O 1
ATOM 2120 N N . LEU A 1 271 ? -5.463 -8.771 9.534 1.00 93.00 271 LEU A N 1
ATOM 2121 C CA . LEU A 1 271 ? -5.483 -8.027 10.794 1.00 93.00 271 LEU A CA 1
ATOM 2122 C C . LEU A 1 271 ? -4.869 -6.623 10.695 1.00 93.00 271 LEU A C 1
ATOM 2124 O O . LEU A 1 271 ? -5.372 -5.683 11.313 1.00 93.00 271 LEU A O 1
ATOM 2128 N N . LEU A 1 272 ? -3.756 -6.499 9.964 1.00 94.25 272 LEU A N 1
ATOM 2129 C CA . LEU A 1 272 ? -2.956 -5.277 9.898 1.00 94.25 272 LEU A CA 1
ATOM 2130 C C . LEU A 1 272 ? -3.226 -4.429 8.655 1.00 94.25 272 LEU A C 1
ATOM 2132 O O . LEU A 1 272 ? -2.976 -3.228 8.702 1.00 94.25 272 LEU A O 1
ATOM 2136 N N . MET A 1 273 ? -3.659 -5.026 7.545 1.00 94.19 273 MET A N 1
ATOM 2137 C CA . MET A 1 273 ? -3.886 -4.324 6.277 1.00 94.19 273 MET A CA 1
ATOM 2138 C C . MET A 1 273 ? -5.339 -3.897 6.101 1.00 94.19 273 MET A C 1
ATOM 2140 O O . MET A 1 273 ? -5.590 -2.856 5.501 1.00 94.19 273 MET A O 1
ATOM 2144 N N . TRP A 1 274 ? -6.286 -4.690 6.598 1.00 92.94 274 TRP A N 1
ATOM 2145 C CA . TRP A 1 274 ? -7.710 -4.401 6.483 1.00 92.94 274 TRP A CA 1
ATOM 2146 C C . TRP A 1 274 ? -8.186 -3.474 7.606 1.00 92.94 274 TRP A C 1
ATOM 2148 O O . TRP A 1 274 ? -7.479 -3.229 8.591 1.00 92.94 274 TRP A O 1
ATOM 2158 N N . GLU A 1 275 ? -9.392 -2.936 7.450 1.00 88.12 275 GLU A N 1
ATOM 2159 C CA . GLU A 1 275 ? -10.051 -2.187 8.519 1.00 88.12 275 GLU A CA 1
ATOM 2160 C C . GLU A 1 275 ? -10.248 -3.115 9.729 1.00 88.12 275 GLU A C 1
ATOM 2162 O O . GLU A 1 275 ? -10.479 -4.310 9.534 1.00 88.12 275 GLU A O 1
ATOM 2167 N N . PRO A 1 276 ? -10.133 -2.631 10.978 1.00 84.75 276 PRO A N 1
ATOM 2168 C CA . PRO A 1 276 ? -10.067 -1.223 11.398 1.00 84.75 276 PRO A CA 1
ATOM 2169 C C . PRO A 1 276 ? -8.647 -0.656 11.604 1.00 84.75 276 PRO A C 1
ATOM 2171 O O . PRO A 1 276 ? -8.501 0.472 12.066 1.00 84.75 276 PRO A O 1
ATOM 2174 N N . ARG A 1 277 ? -7.580 -1.429 11.348 1.00 89.00 277 ARG A N 1
ATOM 2175 C CA . ARG A 1 277 ? -6.185 -0.977 11.581 1.00 89.00 277 ARG A CA 1
ATOM 2176 C C . ARG A 1 277 ? -5.523 -0.407 10.340 1.00 89.00 277 ARG A C 1
ATOM 2178 O O . ARG A 1 277 ? -4.593 0.397 10.440 1.00 89.00 277 ARG A O 1
ATOM 2185 N N . GLY A 1 278 ? -5.911 -0.917 9.185 1.00 91.00 278 GLY A N 1
ATOM 2186 C CA . GLY A 1 278 ? -5.511 -0.425 7.882 1.00 91.00 278 GLY A CA 1
ATOM 2187 C C . GLY A 1 278 ? -6.725 0.064 7.108 1.00 91.00 278 GLY A C 1
ATOM 2188 O O . GLY A 1 278 ? -7.745 0.434 7.680 1.00 91.00 278 GLY A O 1
ATOM 2189 N N . HIS A 1 279 ? -6.589 0.066 5.793 1.00 89.69 279 HIS A N 1
ATOM 2190 C CA . HIS A 1 279 ? -7.644 0.412 4.855 1.00 89.69 279 HIS A CA 1
ATOM 2191 C C . HIS A 1 279 ? -7.314 -0.234 3.505 1.00 89.69 279 HIS A C 1
ATOM 2193 O O . HIS A 1 279 ? -6.193 -0.693 3.274 1.00 89.69 279 HIS A O 1
ATOM 2199 N N . PHE A 1 280 ? -8.278 -0.229 2.585 1.00 89.12 280 PHE A N 1
ATOM 2200 C CA . PHE A 1 280 ? -8.235 -0.982 1.324 1.00 89.12 280 PHE A CA 1
ATOM 2201 C C . PHE A 1 280 ? -6.982 -0.771 0.452 1.00 89.12 280 PHE A C 1
ATOM 2203 O O . PHE A 1 280 ? -6.632 -1.622 -0.357 1.00 89.12 280 PHE A O 1
ATOM 2210 N N . ASP A 1 281 ? -6.293 0.355 0.606 1.00 90.94 281 ASP A N 1
ATOM 2211 C CA . ASP A 1 281 ? -5.187 0.762 -0.260 1.00 90.94 281 ASP A CA 1
ATOM 2212 C C . ASP A 1 281 ? -3.832 0.836 0.462 1.00 90.94 281 ASP A C 1
ATOM 2214 O O . ASP A 1 281 ? -2.887 1.446 -0.050 1.00 90.94 281 ASP A O 1
ATOM 2218 N N . LEU A 1 282 ? -3.750 0.272 1.671 1.00 93.88 282 LEU A N 1
ATOM 2219 C CA . LEU A 1 282 ? -2.529 0.213 2.466 1.00 93.88 282 LEU A CA 1
ATOM 2220 C C . LEU A 1 282 ? -1.551 -0.827 1.905 1.00 93.88 282 LEU A C 1
ATOM 2222 O O . LEU A 1 282 ? -1.939 -1.938 1.538 1.00 93.88 282 LEU A O 1
ATOM 2226 N N . ILE A 1 283 ? -0.263 -0.476 1.892 1.00 95.69 283 ILE A N 1
ATOM 2227 C CA . ILE A 1 283 ? 0.827 -1.397 1.564 1.00 95.69 283 ILE A CA 1
ATOM 2228 C C . ILE A 1 283 ? 1.624 -1.682 2.831 1.00 95.69 283 ILE A C 1
ATOM 2230 O O . ILE A 1 283 ? 2.056 -0.762 3.518 1.00 95.69 283 ILE A O 1
ATOM 2234 N N . GLY A 1 284 ? 1.843 -2.957 3.128 1.00 96.94 284 GLY A N 1
ATOM 2235 C CA . GLY A 1 284 ? 2.653 -3.430 4.241 1.00 96.94 284 GLY A CA 1
ATOM 2236 C C . GLY A 1 284 ? 3.989 -4.012 3.788 1.00 96.94 284 GLY A C 1
ATOM 2237 O O . GLY A 1 284 ? 4.113 -4.546 2.683 1.00 96.94 284 GLY A O 1
ATOM 2238 N N . VAL A 1 285 ? 4.984 -3.951 4.670 1.00 97.44 285 VAL A N 1
ATOM 2239 C CA . VAL A 1 285 ? 6.310 -4.541 4.475 1.00 97.44 285 VAL A CA 1
ATOM 2240 C C . VAL A 1 285 ? 6.718 -5.313 5.723 1.00 97.44 285 VAL A C 1
ATOM 2242 O O . VAL A 1 285 ? 6.772 -4.750 6.816 1.00 97.44 285 VAL A O 1
ATOM 2245 N N . ILE A 1 286 ? 7.054 -6.590 5.551 1.00 96.44 286 ILE A N 1
ATOM 2246 C CA . ILE A 1 286 ? 7.648 -7.439 6.587 1.00 96.44 286 ILE A CA 1
ATOM 2247 C C . ILE A 1 286 ? 9.143 -7.576 6.301 1.00 96.44 286 ILE A C 1
ATOM 2249 O O . ILE A 1 286 ? 9.535 -7.963 5.197 1.00 96.44 286 ILE A O 1
ATOM 2253 N N . LEU A 1 287 ? 9.973 -7.280 7.301 1.00 95.00 287 LEU A N 1
ATOM 2254 C CA . LEU A 1 287 ? 11.423 -7.440 7.217 1.00 95.00 287 LEU A CA 1
ATOM 2255 C C . LEU A 1 287 ? 11.826 -8.840 7.673 1.00 95.00 287 LEU A C 1
ATOM 2257 O O . LEU A 1 287 ? 11.424 -9.301 8.740 1.00 95.00 287 LEU A O 1
ATOM 2261 N N . VAL A 1 288 ? 12.643 -9.515 6.870 1.00 94.62 288 VAL A N 1
ATOM 2262 C CA . VAL A 1 288 ? 13.141 -10.862 7.157 1.00 94.62 288 VAL A CA 1
ATOM 2263 C C . VAL A 1 288 ? 14.633 -10.955 6.882 1.00 94.62 288 VAL A C 1
ATOM 2265 O O . VAL A 1 288 ? 15.204 -10.159 6.138 1.00 94.62 288 VAL A O 1
ATOM 2268 N N . GLN A 1 289 ? 15.280 -11.964 7.464 1.00 92.62 289 GLN A N 1
ATOM 2269 C CA . GLN A 1 289 ? 16.645 -12.300 7.067 1.00 92.62 289 GLN A CA 1
ATOM 2270 C C . GLN A 1 289 ? 16.660 -12.674 5.578 1.00 92.62 289 GLN A C 1
ATOM 2272 O O . GLN A 1 289 ? 15.808 -13.471 5.170 1.00 92.62 289 GLN A O 1
ATOM 2277 N N . PRO A 1 290 ? 17.578 -12.130 4.769 1.00 94.19 290 PRO A N 1
ATOM 2278 C CA . PRO A 1 290 ? 17.711 -12.527 3.377 1.00 94.19 290 PRO A CA 1
ATOM 2279 C C . PRO A 1 290 ? 18.365 -13.910 3.260 1.00 94.19 290 PRO A C 1
ATOM 2281 O O . PRO A 1 290 ? 19.066 -14.361 4.164 1.00 94.19 290 PRO A O 1
ATOM 2284 N N . ASP A 1 291 ? 18.134 -14.585 2.141 1.00 94.00 291 ASP A N 1
ATOM 2285 C CA . ASP A 1 291 ? 18.905 -15.756 1.696 1.00 94.00 291 ASP A CA 1
ATOM 2286 C C . ASP A 1 291 ? 19.863 -15.420 0.542 1.00 94.00 291 ASP A C 1
ATOM 2288 O O . ASP A 1 291 ? 20.764 -16.199 0.238 1.00 94.00 291 ASP A O 1
ATOM 2292 N N . HIS A 1 292 ? 19.719 -14.242 -0.073 1.00 93.31 292 HIS A N 1
ATOM 2293 C CA . HIS A 1 292 ? 20.659 -13.757 -1.076 1.00 93.31 292 HIS A CA 1
ATOM 2294 C C . HIS A 1 292 ? 21.952 -13.246 -0.406 1.00 93.31 292 HIS A C 1
ATOM 2296 O O . HIS A 1 292 ? 21.877 -12.356 0.443 1.00 93.31 292 HIS A O 1
ATOM 2302 N N . PRO A 1 293 ? 23.147 -13.720 -0.809 1.00 92.44 293 PRO A N 1
ATOM 2303 C CA . PRO A 1 293 ? 24.404 -13.424 -0.110 1.00 92.44 293 PRO A CA 1
ATOM 2304 C C . PRO A 1 293 ? 24.812 -11.946 -0.157 1.00 92.44 293 PRO A C 1
ATOM 2306 O O . PRO A 1 293 ? 25.531 -11.477 0.719 1.00 92.44 293 PRO A O 1
ATOM 2309 N N . GLU A 1 294 ? 24.365 -11.209 -1.176 1.00 92.00 294 GLU A N 1
ATOM 2310 C CA . GLU A 1 294 ? 24.628 -9.768 -1.295 1.00 92.00 294 GLU A CA 1
ATOM 2311 C C . GLU A 1 294 ? 23.559 -8.867 -0.665 1.00 92.00 294 GLU A C 1
ATOM 2313 O O . GLU A 1 294 ? 23.711 -7.650 -0.708 1.00 92.00 294 GLU A O 1
ATOM 2318 N N . ALA A 1 295 ? 22.451 -9.416 -0.166 1.00 93.75 295 ALA A N 1
ATOM 2319 C CA . ALA A 1 295 ? 21.377 -8.591 0.372 1.00 93.75 295 ALA A CA 1
ATOM 2320 C C . ALA A 1 295 ? 21.661 -8.179 1.820 1.00 93.75 295 ALA A C 1
ATOM 2322 O O . ALA A 1 295 ? 22.058 -9.000 2.644 1.00 93.75 295 ALA A O 1
ATOM 2323 N N . ASP A 1 296 ? 21.387 -6.917 2.139 1.00 92.31 296 ASP A N 1
ATOM 2324 C CA . ASP A 1 296 ? 21.439 -6.400 3.507 1.00 92.31 296 ASP A CA 1
ATOM 2325 C C . ASP A 1 296 ? 20.210 -6.850 4.312 1.00 92.31 296 ASP A C 1
ATOM 2327 O O . ASP A 1 296 ? 20.294 -7.099 5.515 1.00 92.31 296 ASP A O 1
ATOM 2331 N N . ILE A 1 297 ? 19.054 -6.952 3.646 1.00 94.38 297 ILE A N 1
ATOM 2332 C CA . ILE A 1 297 ? 17.776 -7.335 4.253 1.00 94.38 297 ILE A CA 1
ATOM 2333 C C . ILE A 1 297 ? 16.849 -7.984 3.217 1.00 94.38 297 ILE A C 1
ATOM 2335 O O . ILE A 1 297 ? 16.915 -7.663 2.029 1.00 94.38 297 ILE A O 1
ATOM 2339 N N . GLY A 1 298 ? 15.961 -8.876 3.657 1.00 94.44 298 GLY A N 1
ATOM 2340 C CA . GLY A 1 298 ? 14.834 -9.359 2.859 1.00 94.44 298 GLY A CA 1
ATOM 2341 C C . GLY A 1 298 ? 13.553 -8.586 3.175 1.00 94.44 298 GLY A C 1
ATOM 2342 O O . GLY A 1 298 ? 13.290 -8.266 4.334 1.00 94.44 298 GLY A O 1
ATOM 2343 N N . ALA A 1 299 ? 12.741 -8.309 2.158 1.00 95.44 299 ALA A N 1
ATOM 2344 C CA . ALA A 1 299 ? 11.464 -7.619 2.297 1.00 95.44 299 ALA A CA 1
ATOM 2345 C C . ALA A 1 299 ? 10.341 -8.418 1.629 1.00 95.44 299 ALA A C 1
ATOM 2347 O O . ALA A 1 299 ? 10.440 -8.782 0.459 1.00 95.44 299 ALA A O 1
ATOM 2348 N N . ILE A 1 300 ? 9.263 -8.665 2.371 1.00 95.50 300 ILE A N 1
ATOM 2349 C CA . ILE A 1 300 ? 8.037 -9.285 1.860 1.00 95.50 300 ILE A CA 1
ATOM 2350 C C . ILE A 1 300 ? 6.940 -8.222 1.874 1.00 95.50 300 ILE A C 1
ATOM 2352 O O . ILE A 1 300 ? 6.616 -7.672 2.928 1.00 95.50 300 ILE A O 1
ATOM 2356 N N . PHE A 1 301 ? 6.383 -7.927 0.701 1.00 94.44 301 PHE A N 1
ATOM 2357 C CA . PHE A 1 301 ? 5.336 -6.921 0.535 1.00 94.44 301 PHE A CA 1
ATOM 2358 C C . PHE A 1 301 ? 3.957 -7.558 0.647 1.00 94.44 301 PHE A C 1
ATOM 2360 O O . PHE A 1 301 ? 3.732 -8.664 0.157 1.00 94.44 301 PHE A O 1
ATOM 2367 N N . MET A 1 302 ? 3.022 -6.835 1.252 1.00 95.25 302 MET A N 1
ATOM 2368 C CA . MET A 1 302 ? 1.637 -7.265 1.402 1.00 95.25 302 MET A CA 1
ATOM 2369 C C . MET A 1 302 ? 0.665 -6.109 1.158 1.00 95.25 302 MET A C 1
ATOM 2371 O O . MET A 1 302 ? 1.007 -4.948 1.362 1.00 95.25 302 MET A O 1
ATOM 2375 N N . HIS A 1 303 ? -0.535 -6.429 0.694 1.00 93.56 303 HIS A N 1
ATOM 2376 C CA . HIS A 1 303 ? -1.601 -5.483 0.358 1.00 93.56 303 HIS A CA 1
ATOM 2377 C C . HIS A 1 303 ? -2.978 -6.117 0.637 1.00 93.56 303 HIS A C 1
ATOM 2379 O O . HIS A 1 303 ? -3.075 -7.157 1.296 1.00 93.56 303 HIS A O 1
ATOM 2385 N N . ASN A 1 304 ? -4.060 -5.492 0.166 1.00 92.00 304 ASN A N 1
ATOM 2386 C CA . ASN A 1 304 ? -5.441 -5.917 0.426 1.00 92.00 304 ASN A CA 1
ATOM 2387 C C . ASN A 1 304 ? -5.770 -7.350 -0.039 1.00 92.00 304 ASN A C 1
ATOM 2389 O O . ASN A 1 304 ? -6.432 -8.079 0.697 1.00 92.00 304 ASN A O 1
ATOM 2393 N N . GLU A 1 305 ? -5.275 -7.757 -1.207 1.00 91.31 305 GLU A N 1
ATOM 2394 C CA . GLU A 1 305 ? -5.510 -9.075 -1.817 1.00 91.31 305 GLU A CA 1
ATOM 2395 C C . GLU A 1 305 ? -4.578 -10.169 -1.270 1.00 91.31 305 GLU A C 1
ATOM 2397 O O . GLU A 1 305 ? -4.983 -11.321 -1.157 1.00 91.31 305 GLU A O 1
ATOM 2402 N N . GLY A 1 306 ? -3.334 -9.833 -0.909 1.00 92.19 306 GLY A N 1
ATOM 2403 C CA . GLY A 1 306 ? -2.338 -10.840 -0.546 1.00 92.19 306 GLY A CA 1
ATOM 2404 C C . GLY A 1 306 ? -0.913 -10.300 -0.496 1.00 92.19 306 GLY A C 1
ATOM 2405 O O . GLY A 1 306 ? -0.679 -9.175 -0.052 1.00 92.19 306 GLY A O 1
ATOM 2406 N N . TYR A 1 307 ? 0.035 -11.126 -0.935 1.00 92.31 307 TYR A N 1
ATOM 2407 C CA . TYR A 1 307 ? 1.467 -10.833 -0.943 1.00 92.31 307 TYR A CA 1
ATOM 2408 C C . TYR A 1 307 ? 1.949 -10.574 -2.371 1.00 92.31 307 TYR A C 1
ATOM 2410 O O . TYR A 1 307 ? 1.616 -11.325 -3.287 1.00 92.31 307 TYR A O 1
ATOM 2418 N N . GLY A 1 308 ? 2.724 -9.503 -2.549 1.00 84.06 308 GLY A N 1
ATOM 2419 C CA . GLY A 1 308 ? 3.113 -8.987 -3.862 1.00 84.06 308 GLY A CA 1
ATOM 2420 C C . GLY A 1 308 ? 4.602 -9.170 -4.179 1.00 84.06 308 GLY A C 1
ATOM 2421 O O . GLY A 1 308 ? 5.423 -9.305 -3.267 1.00 84.06 308 GLY A O 1
ATOM 2422 N N . PRO A 1 309 ? 4.981 -9.132 -5.470 1.00 77.31 309 PRO A N 1
ATOM 2423 C CA . PRO A 1 309 ? 6.342 -9.431 -5.906 1.00 77.31 309 PRO A CA 1
ATOM 2424 C C . PRO A 1 309 ? 7.362 -8.336 -5.558 1.00 77.31 309 PRO A C 1
ATOM 2426 O O . PRO A 1 309 ? 8.477 -8.638 -5.131 1.00 77.31 309 PRO A O 1
ATOM 2429 N N . MET A 1 310 ? 6.987 -7.064 -5.730 1.00 79.69 310 MET A N 1
ATOM 2430 C CA . MET A 1 310 ? 7.721 -5.872 -5.289 1.00 79.69 310 MET A CA 1
ATOM 2431 C C . MET A 1 310 ? 6.820 -4.636 -5.389 1.00 79.69 310 MET A C 1
ATOM 2433 O O . MET A 1 310 ? 5.927 -4.576 -6.233 1.00 79.69 310 MET A O 1
ATOM 2437 N N . CYS A 1 311 ? 7.067 -3.633 -4.546 1.00 87.69 311 CYS A N 1
ATOM 2438 C CA . CYS A 1 311 ? 6.433 -2.322 -4.636 1.00 87.69 311 CYS A CA 1
ATOM 2439 C C . CYS A 1 311 ? 7.499 -1.220 -4.606 1.00 87.69 311 CYS A C 1
ATOM 2441 O O . CYS A 1 311 ? 8.130 -0.990 -3.576 1.00 87.69 311 CYS A O 1
ATOM 2443 N N . GLY A 1 312 ? 7.672 -0.504 -5.722 1.00 91.00 312 GLY A N 1
ATOM 2444 C CA . GLY A 1 312 ? 8.701 0.537 -5.821 1.00 91.00 312 GLY A CA 1
ATOM 2445 C C . GLY A 1 312 ? 8.457 1.721 -4.880 1.00 91.00 312 GLY A C 1
ATOM 2446 O O . GLY A 1 312 ? 9.406 2.315 -4.373 1.00 91.00 312 GLY A O 1
ATOM 2447 N N . ASP A 1 313 ? 7.189 2.027 -4.589 1.00 93.50 313 ASP A N 1
ATOM 2448 C CA . ASP A 1 313 ? 6.814 3.064 -3.621 1.00 93.50 313 ASP A CA 1
ATOM 2449 C C . ASP A 1 313 ? 7.294 2.672 -2.213 1.00 93.50 313 ASP A C 1
ATOM 2451 O O . ASP A 1 313 ? 7.946 3.453 -1.517 1.00 93.50 313 ASP A O 1
ATOM 2455 N N . ALA A 1 314 ? 7.061 1.413 -1.829 1.00 95.06 314 ALA A N 1
ATOM 2456 C CA . ALA A 1 314 ? 7.533 0.858 -0.569 1.00 95.06 314 ALA A CA 1
ATOM 2457 C C . ALA A 1 314 ? 9.064 0.775 -0.510 1.00 95.06 314 ALA A C 1
ATOM 2459 O O . ALA A 1 314 ? 9.629 1.085 0.533 1.00 95.06 314 ALA A O 1
ATOM 2460 N N . THR A 1 315 ? 9.753 0.443 -1.608 1.00 96.06 315 THR A N 1
ATOM 2461 C CA . THR A 1 315 ? 11.227 0.435 -1.674 1.00 96.06 315 THR A CA 1
ATOM 2462 C C . THR A 1 315 ? 11.834 1.807 -1.368 1.00 96.06 315 THR A C 1
ATOM 2464 O O . THR A 1 315 ? 12.842 1.875 -0.665 1.00 96.06 315 THR A O 1
ATOM 2467 N N . ILE A 1 316 ? 11.224 2.902 -1.837 1.00 96.88 316 ILE A N 1
ATOM 2468 C CA . ILE A 1 316 ? 11.691 4.269 -1.549 1.00 96.88 316 ILE A CA 1
ATOM 2469 C C . ILE A 1 316 ? 11.615 4.563 -0.046 1.00 96.88 316 ILE A C 1
ATOM 2471 O O . ILE A 1 316 ? 12.612 4.974 0.551 1.00 96.88 316 ILE A O 1
ATOM 2475 N N . SER A 1 317 ? 10.459 4.328 0.583 1.00 97.12 317 SER A N 1
ATOM 2476 C CA . SER A 1 317 ? 10.318 4.531 2.034 1.00 97.12 317 SER A CA 1
ATOM 2477 C C . SER A 1 317 ? 11.203 3.581 2.834 1.00 97.12 317 SER A C 1
ATOM 2479 O O . SER A 1 317 ? 11.883 4.012 3.762 1.00 97.12 317 SER A O 1
ATOM 2481 N N . LEU A 1 318 ? 11.252 2.309 2.437 1.00 96.88 318 LEU A N 1
ATOM 2482 C CA . LEU A 1 318 ? 12.024 1.278 3.113 1.00 96.88 318 LEU A CA 1
ATOM 2483 C C . LEU A 1 318 ? 13.525 1.567 3.069 1.00 96.88 318 LEU A C 1
ATOM 2485 O O . LEU A 1 318 ? 14.187 1.457 4.093 1.00 96.88 318 LEU A O 1
ATOM 2489 N N . GLY A 1 319 ? 14.072 1.972 1.919 1.00 96.44 319 GLY A N 1
ATOM 2490 C CA . GLY A 1 319 ? 15.488 2.323 1.809 1.00 96.44 319 GLY A CA 1
ATOM 2491 C C . GLY A 1 319 ? 15.870 3.400 2.824 1.00 96.44 319 GLY A C 1
ATOM 2492 O O . GLY A 1 319 ? 16.819 3.225 3.588 1.00 96.44 319 GLY A O 1
ATOM 2493 N N . ARG A 1 320 ? 15.073 4.474 2.900 1.00 96.88 320 ARG A N 1
ATOM 2494 C CA . ARG A 1 320 ? 15.271 5.548 3.880 1.00 96.88 320 ARG A CA 1
ATOM 2495 C C . ARG A 1 320 ? 15.138 5.048 5.322 1.00 96.88 320 ARG A C 1
ATOM 2497 O O . ARG A 1 320 ? 16.015 5.323 6.136 1.00 96.88 320 ARG A O 1
ATOM 2504 N N . TYR A 1 321 ? 14.096 4.267 5.607 1.00 97.25 321 TYR A N 1
ATOM 2505 C CA . TYR A 1 321 ? 13.857 3.652 6.914 1.00 97.25 321 TYR A CA 1
ATOM 2506 C C . TYR A 1 321 ? 15.046 2.818 7.405 1.00 97.25 321 TYR A C 1
ATOM 2508 O O . TYR A 1 321 ? 15.475 2.964 8.546 1.00 97.25 321 TYR A O 1
ATOM 2516 N N . LEU A 1 322 ? 15.608 1.966 6.543 1.00 95.75 322 LEU A N 1
ATOM 2517 C CA . LEU A 1 322 ? 16.708 1.067 6.904 1.00 95.75 322 LEU A CA 1
ATOM 2518 C C . LEU A 1 322 ? 17.980 1.835 7.289 1.00 95.75 322 LEU A C 1
ATOM 2520 O O . LEU A 1 322 ? 18.696 1.415 8.201 1.00 95.75 322 LEU A O 1
ATOM 2524 N N . VAL A 1 323 ? 18.252 2.959 6.619 1.00 95.81 323 VAL A N 1
ATOM 2525 C CA . VAL A 1 323 ? 19.379 3.840 6.961 1.00 95.81 323 VAL A CA 1
ATOM 2526 C C . VAL A 1 323 ? 19.101 4.584 8.266 1.00 95.81 323 VAL A C 1
ATOM 2528 O O . VAL A 1 323 ? 19.939 4.560 9.163 1.00 95.81 323 VAL A O 1
ATOM 2531 N N . ASP A 1 324 ? 17.918 5.185 8.408 1.00 94.62 324 ASP A N 1
ATOM 2532 C CA . ASP A 1 324 ? 17.542 5.961 9.599 1.00 94.62 324 ASP A CA 1
ATOM 2533 C C . ASP A 1 324 ? 17.506 5.117 10.880 1.00 94.62 324 ASP A C 1
ATOM 2535 O O . ASP A 1 324 ? 17.883 5.589 11.950 1.00 94.62 324 ASP A O 1
ATOM 2539 N N . LYS A 1 325 ? 17.069 3.856 10.787 1.00 92.25 325 LYS A N 1
ATOM 2540 C CA . LYS A 1 325 ? 17.004 2.920 11.920 1.00 92.25 325 LYS A CA 1
ATOM 2541 C C . LYS A 1 325 ? 18.336 2.225 12.208 1.00 92.25 325 LYS A C 1
ATOM 2543 O O . LYS A 1 325 ? 18.388 1.366 13.085 1.00 92.25 325 LYS A O 1
ATOM 2548 N N . GLY A 1 326 ? 19.401 2.556 11.473 1.00 90.19 326 GLY A N 1
ATOM 2549 C CA . GLY A 1 326 ? 20.725 1.959 11.659 1.00 90.19 326 GLY A CA 1
ATOM 2550 C C . GLY A 1 326 ? 20.778 0.459 11.348 1.00 90.19 326 GLY A C 1
ATOM 2551 O O . GLY A 1 326 ? 21.637 -0.246 11.870 1.00 90.19 326 GLY A O 1
ATOM 2552 N N . ILE A 1 327 ? 19.856 -0.046 10.521 1.00 88.81 327 ILE A N 1
ATOM 2553 C CA . ILE A 1 327 ? 19.820 -1.461 10.118 1.00 88.81 327 ILE A CA 1
ATOM 2554 C C . ILE A 1 327 ? 20.947 -1.751 9.116 1.00 88.81 327 ILE A C 1
ATOM 2556 O O . ILE A 1 327 ? 21.532 -2.836 9.112 1.00 88.81 327 ILE A O 1
ATOM 2560 N N . VAL A 1 328 ? 21.299 -0.761 8.295 1.00 87.62 328 VAL A N 1
ATOM 2561 C CA . VAL A 1 328 ? 22.431 -0.832 7.365 1.00 87.62 328 VAL A CA 1
ATOM 2562 C C . VAL A 1 328 ? 23.738 -0.716 8.151 1.00 87.62 328 VAL A C 1
ATOM 2564 O O . VAL A 1 328 ? 24.014 0.317 8.754 1.00 87.62 328 VAL A O 1
ATOM 2567 N N . ARG A 1 329 ? 24.565 -1.771 8.128 1.00 72.00 329 ARG A N 1
ATOM 2568 C CA . ARG A 1 329 ? 25.746 -1.899 9.006 1.00 72.00 329 ARG A CA 1
ATOM 2569 C C . ARG A 1 329 ? 26.854 -0.871 8.751 1.00 72.00 329 ARG A C 1
ATOM 2571 O O . ARG A 1 329 ? 27.642 -0.634 9.655 1.00 72.00 329 ARG A O 1
ATOM 2578 N N . ASN A 1 330 ? 26.923 -0.270 7.561 1.00 81.75 330 ASN A N 1
ATOM 2579 C CA . ASN A 1 330 ? 27.949 0.715 7.197 1.00 81.75 330 ASN A CA 1
ATOM 2580 C C . ASN A 1 330 ? 27.379 1.784 6.244 1.00 81.75 330 ASN A C 1
ATOM 2582 O O . ASN A 1 330 ? 27.587 1.694 5.031 1.00 81.75 330 ASN A O 1
ATOM 2586 N N . PRO A 1 331 ? 26.633 2.782 6.747 1.00 88.06 331 PRO A N 1
ATOM 2587 C CA . PRO A 1 331 ? 26.101 3.836 5.896 1.00 88.06 331 PRO A CA 1
ATOM 2588 C C . PRO A 1 331 ? 27.228 4.712 5.329 1.00 88.06 331 PRO A C 1
ATOM 2590 O O . PRO A 1 331 ? 28.132 5.134 6.049 1.00 88.06 331 PRO A O 1
ATOM 2593 N N . SER A 1 332 ? 27.168 5.004 4.030 1.00 92.31 332 SER A N 1
ATOM 2594 C CA . SER A 1 332 ? 28.145 5.837 3.315 1.00 92.31 332 SER A CA 1
ATOM 2595 C C . SER A 1 332 ? 27.593 7.220 2.953 1.00 92.31 332 SER A C 1
ATOM 2597 O O . SER A 1 332 ? 26.388 7.396 2.752 1.00 92.31 332 SER A O 1
ATOM 2599 N N . ILE A 1 333 ? 28.496 8.197 2.824 1.00 92.19 333 ILE A N 1
ATOM 2600 C CA . ILE A 1 333 ? 28.228 9.595 2.438 1.00 92.19 333 ILE A CA 1
ATOM 2601 C C . ILE A 1 333 ? 28.844 9.844 1.047 1.00 92.19 333 ILE A C 1
ATOM 2603 O O . ILE A 1 333 ? 29.933 9.331 0.784 1.00 92.19 333 ILE A O 1
ATOM 2607 N N . PRO A 1 334 ? 28.203 10.611 0.137 1.00 93.94 334 PRO A N 1
ATOM 2608 C CA . PRO A 1 334 ? 26.922 11.321 0.283 1.00 93.94 334 PRO A CA 1
ATOM 2609 C C . PRO A 1 334 ? 25.685 10.460 -0.024 1.00 93.94 334 PRO A C 1
ATOM 2611 O O . PRO A 1 334 ? 24.555 10.952 -0.034 1.00 93.94 334 PRO A O 1
ATOM 2614 N N . LYS A 1 335 ? 25.889 9.183 -0.356 1.00 95.69 335 LYS A N 1
ATOM 2615 C CA . LYS A 1 335 ? 24.822 8.228 -0.651 1.00 95.69 335 LYS A CA 1
ATOM 2616 C C . LYS A 1 335 ? 25.132 6.902 0.017 1.00 95.69 335 LYS A C 1
ATOM 2618 O O . LYS A 1 335 ? 26.238 6.386 -0.137 1.00 95.69 335 LYS A O 1
ATOM 2623 N N . THR A 1 336 ? 24.147 6.348 0.708 1.00 96.50 336 THR A N 1
ATOM 2624 C CA . THR A 1 336 ? 24.185 5.004 1.283 1.00 96.50 336 THR A CA 1
ATOM 2625 C C . THR A 1 336 ? 23.502 4.030 0.332 1.00 96.50 336 THR A C 1
ATOM 2627 O O . THR A 1 336 ? 22.382 4.282 -0.108 1.00 96.50 336 THR A O 1
ATOM 2630 N N . VAL A 1 337 ? 24.184 2.937 -0.002 1.00 95.94 337 VAL A N 1
ATOM 2631 C CA . VAL A 1 337 ? 23.620 1.845 -0.803 1.00 95.94 337 VAL A CA 1
ATOM 2632 C C . VAL A 1 337 ? 22.963 0.835 0.133 1.00 95.94 337 VAL A C 1
ATOM 2634 O O . VAL A 1 337 ? 23.537 0.496 1.163 1.00 95.94 337 VAL A O 1
ATOM 2637 N N . VAL A 1 338 ? 21.769 0.373 -0.230 1.00 95.88 338 VAL A N 1
ATOM 2638 C CA . VAL A 1 338 ? 20.992 -0.632 0.499 1.00 95.88 338 VAL A CA 1
ATOM 2639 C C . VAL A 1 338 ? 20.507 -1.677 -0.496 1.00 95.88 338 VAL A C 1
ATOM 2641 O O . VAL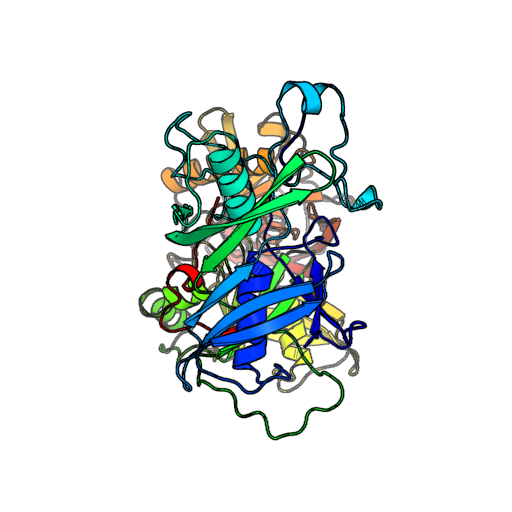 A 1 338 ? 19.748 -1.361 -1.411 1.00 95.88 338 VAL A O 1
ATOM 2644 N N . LYS A 1 339 ? 20.942 -2.922 -0.337 1.00 94.69 339 LYS A N 1
ATOM 2645 C CA . LYS A 1 339 ? 20.545 -4.049 -1.181 1.00 94.69 339 LYS A CA 1
ATOM 2646 C C . LYS A 1 339 ? 19.407 -4.813 -0.511 1.00 94.69 339 LYS A C 1
ATOM 2648 O O . LYS A 1 339 ? 19.595 -5.468 0.510 1.00 94.69 339 LYS A O 1
ATOM 2653 N N . ILE A 1 340 ? 18.217 -4.730 -1.094 1.00 95.25 340 ILE A N 1
ATOM 2654 C CA . ILE A 1 340 ? 16.985 -5.314 -0.561 1.00 95.25 340 ILE A CA 1
ATOM 2655 C C . ILE A 1 340 ? 16.630 -6.532 -1.411 1.00 95.25 340 ILE A C 1
ATOM 2657 O O . ILE A 1 340 ? 16.430 -6.417 -2.619 1.00 95.25 340 ILE A O 1
ATOM 2661 N N . GLN A 1 341 ? 16.550 -7.708 -0.795 1.00 93.62 341 GLN A N 1
ATOM 2662 C CA . GLN A 1 341 ? 16.034 -8.895 -1.466 1.00 93.62 341 GLN A CA 1
ATOM 2663 C C . GLN A 1 341 ? 14.503 -8.857 -1.460 1.00 93.62 341 GLN A C 1
ATOM 2665 O O . GLN A 1 341 ? 13.881 -8.934 -0.401 1.00 93.62 341 GLN A O 1
ATOM 2670 N N . CYS A 1 342 ? 13.906 -8.766 -2.643 1.00 91.19 342 CYS A N 1
ATOM 2671 C CA . CYS A 1 342 ? 12.463 -8.818 -2.863 1.00 91.19 342 CYS A CA 1
ATOM 2672 C C . CYS A 1 342 ? 12.082 -10.160 -3.519 1.00 91.19 342 CYS A C 1
ATOM 2674 O O . CYS A 1 342 ? 12.944 -10.800 -4.131 1.00 91.19 342 CYS A O 1
ATOM 2676 N N . PRO A 1 343 ? 10.805 -10.586 -3.481 1.00 86.12 343 PRO A N 1
ATOM 2677 C CA . PRO A 1 343 ? 10.352 -11.759 -4.235 1.00 86.12 343 PRO A CA 1
ATOM 2678 C C . PRO A 1 343 ? 10.625 -11.670 -5.748 1.00 86.12 343 PRO A C 1
ATOM 2680 O O . PRO A 1 343 ? 10.860 -12.690 -6.391 1.00 86.12 343 PRO A O 1
ATOM 2683 N N . CYS A 1 344 ? 10.653 -10.459 -6.319 1.00 82.38 344 CYS A N 1
ATOM 2684 C CA . CYS A 1 344 ? 11.023 -10.247 -7.722 1.00 82.38 344 CYS A CA 1
ATOM 2685 C C . CYS A 1 344 ? 12.541 -10.319 -8.004 1.00 82.38 344 CYS A C 1
ATOM 2687 O O . CYS A 1 344 ? 12.937 -10.256 -9.166 1.00 82.38 344 CYS A O 1
ATOM 2689 N N . GLY A 1 345 ? 13.395 -10.389 -6.975 1.00 86.38 345 GLY A N 1
ATOM 2690 C CA . GLY A 1 345 ? 14.856 -10.362 -7.091 1.00 86.38 345 GLY A CA 1
ATOM 2691 C C . GLY A 1 345 ? 15.534 -9.305 -6.211 1.00 86.38 345 GLY A C 1
ATOM 2692 O O . GLY A 1 345 ? 14.901 -8.646 -5.385 1.00 86.38 345 GLY A O 1
ATOM 2693 N N . LEU A 1 346 ? 16.851 -9.152 -6.376 1.00 90.56 346 LEU A N 1
ATOM 2694 C CA . LEU A 1 346 ? 17.652 -8.172 -5.639 1.00 90.56 346 LEU A CA 1
ATOM 2695 C C . LEU A 1 346 ? 17.432 -6.757 -6.191 1.00 90.56 346 LEU A C 1
ATOM 2697 O O . LEU A 1 346 ? 17.606 -6.520 -7.385 1.00 90.56 346 LEU A O 1
ATOM 2701 N N . VAL A 1 347 ? 17.104 -5.813 -5.311 1.00 93.00 347 VAL A N 1
ATOM 2702 C CA . VAL A 1 347 ? 16.895 -4.400 -5.637 1.00 93.00 347 VAL A CA 1
ATOM 2703 C C . VAL A 1 347 ? 17.920 -3.552 -4.892 1.00 93.00 347 VAL A C 1
ATOM 2705 O O . VAL A 1 347 ? 18.008 -3.595 -3.667 1.00 93.00 347 VAL A O 1
ATOM 2708 N N . GLU A 1 348 ? 18.696 -2.759 -5.628 1.00 95.50 348 GLU A N 1
ATOM 2709 C CA . GLU A 1 348 ? 19.619 -1.780 -5.048 1.00 95.50 348 GLU A CA 1
ATOM 2710 C C . GLU A 1 348 ? 18.902 -0.436 -4.883 1.00 95.50 348 GLU A C 1
ATOM 2712 O O . GLU A 1 348 ? 18.472 0.162 -5.870 1.00 95.50 348 GLU A O 1
ATOM 2717 N N . ALA A 1 349 ? 18.807 0.050 -3.646 1.00 96.75 349 ALA A N 1
ATOM 2718 C CA . ALA A 1 349 ? 18.365 1.394 -3.309 1.00 96.75 349 ALA A CA 1
ATOM 2719 C C . ALA A 1 349 ? 19.560 2.270 -2.899 1.00 96.75 349 ALA A C 1
ATOM 2721 O O . ALA A 1 349 ? 20.482 1.828 -2.219 1.00 96.75 349 ALA A O 1
ATOM 2722 N N . ARG A 1 350 ? 19.545 3.540 -3.296 1.00 97.38 350 ARG A N 1
ATOM 2723 C CA . ARG A 1 350 ? 20.537 4.561 -2.964 1.00 97.38 350 ARG A CA 1
ATOM 2724 C C . ARG A 1 350 ? 19.852 5.697 -2.232 1.00 97.38 350 ARG A C 1
ATOM 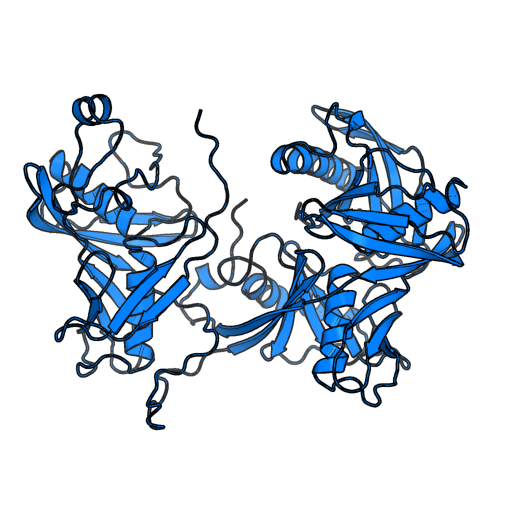2726 O O . ARG A 1 350 ? 19.077 6.452 -2.812 1.00 97.38 350 ARG A O 1
ATOM 2733 N N . VAL A 1 351 ? 20.174 5.829 -0.958 1.00 97.75 351 VAL A N 1
ATOM 2734 C CA . VAL A 1 351 ? 19.610 6.830 -0.056 1.00 97.75 351 VAL A CA 1
ATOM 2735 C C . VAL A 1 351 ? 20.580 7.995 0.029 1.00 97.75 351 VAL A C 1
ATOM 2737 O O . VAL A 1 351 ? 21.746 7.802 0.373 1.00 97.75 351 VAL A O 1
ATOM 2740 N N . GLN A 1 352 ? 20.130 9.209 -0.281 1.00 97.31 352 GLN A N 1
ATOM 2741 C CA . GLN A 1 352 ? 20.918 10.406 0.014 1.00 97.31 352 GLN A CA 1
ATOM 2742 C C . GLN A 1 352 ? 21.151 10.497 1.521 1.00 97.31 352 GLN A C 1
ATOM 2744 O O . GLN A 1 352 ? 20.194 10.417 2.288 1.00 97.31 352 GLN A O 1
ATOM 2749 N N . ASN A 1 353 ? 22.405 10.656 1.931 1.00 94.25 353 ASN A N 1
ATOM 2750 C CA . ASN A 1 353 ? 22.807 10.677 3.330 1.00 94.25 353 ASN A CA 1
ATOM 2751 C C . ASN A 1 353 ? 24.009 11.611 3.512 1.00 94.25 353 ASN A C 1
ATOM 2753 O O . ASN A 1 353 ? 25.074 11.367 2.945 1.00 94.25 353 ASN A O 1
ATOM 2757 N N . ASP A 1 354 ? 23.848 12.665 4.311 1.00 92.31 354 ASP A N 1
ATOM 2758 C CA . ASP A 1 354 ? 24.917 13.619 4.638 1.00 92.31 354 ASP A CA 1
ATOM 2759 C C . ASP A 1 354 ? 25.606 13.334 5.991 1.00 92.31 354 ASP A C 1
ATOM 2761 O O . ASP A 1 354 ? 26.446 14.113 6.443 1.00 92.31 354 ASP A O 1
ATOM 2765 N N . GLY A 1 355 ? 25.257 12.219 6.642 1.00 86.62 355 GLY A N 1
ATOM 2766 C CA . GLY A 1 355 ? 25.728 11.832 7.973 1.00 86.62 355 GLY A CA 1
ATOM 2767 C C . GLY A 1 355 ? 24.887 12.386 9.127 1.00 86.62 355 GLY A C 1
ATOM 2768 O O . GLY A 1 355 ? 25.085 11.975 10.267 1.00 86.62 355 GLY A O 1
ATOM 2769 N N . LYS A 1 356 ? 23.944 13.295 8.855 1.00 87.44 356 LYS A N 1
ATOM 2770 C CA . LYS A 1 356 ? 23.000 13.853 9.838 1.00 87.44 356 LYS A CA 1
ATOM 2771 C C . LYS A 1 356 ? 21.550 13.562 9.475 1.00 87.44 356 LYS A C 1
ATOM 2773 O O . LYS A 1 356 ? 20.715 13.414 10.364 1.00 87.44 356 LYS A O 1
ATOM 2778 N N . LYS A 1 357 ? 21.238 13.523 8.182 1.00 89.88 357 LYS A N 1
ATOM 2779 C CA . LYS A 1 357 ? 19.889 13.374 7.655 1.00 89.88 357 LYS A CA 1
ATOM 2780 C C . LYS A 1 357 ? 19.892 12.546 6.374 1.00 89.88 357 LYS A C 1
ATOM 2782 O O . LYS A 1 357 ? 20.754 12.690 5.507 1.00 89.88 357 LYS A O 1
ATOM 2787 N N . THR A 1 358 ? 18.852 11.733 6.233 1.00 95.19 358 THR A N 1
ATOM 2788 C CA . THR A 1 358 ? 18.523 11.043 4.987 1.00 95.19 358 THR A CA 1
ATOM 2789 C C . THR A 1 358 ? 17.548 11.845 4.124 1.00 95.19 358 THR A C 1
ATOM 2791 O O . THR A 1 358 ? 16.685 12.577 4.623 1.00 95.19 358 THR A O 1
ATOM 2794 N N . GLY A 1 359 ? 17.688 11.711 2.808 1.00 93.81 359 GLY A N 1
ATOM 2795 C CA . GLY A 1 359 ? 16.918 12.454 1.812 1.00 93.81 359 GLY A CA 1
ATOM 2796 C C . GLY A 1 359 ? 16.261 11.558 0.769 1.00 93.81 359 GLY A C 1
ATOM 2797 O O . GLY A 1 359 ? 15.712 10.502 1.088 1.00 93.81 359 GLY A O 1
ATOM 2798 N N . ALA A 1 360 ? 16.310 12.008 -0.487 1.00 96.06 360 ALA A N 1
ATOM 2799 C CA . ALA A 1 360 ? 15.721 11.286 -1.606 1.00 96.06 360 ALA A CA 1
ATOM 2800 C C . ALA A 1 360 ? 16.335 9.890 -1.753 1.00 96.06 360 ALA A C 1
ATOM 2802 O O . ALA A 1 360 ? 17.526 9.682 -1.493 1.00 96.06 360 ALA A O 1
ATOM 2803 N N . VAL A 1 361 ? 15.520 8.952 -2.220 1.00 97.62 361 VAL A N 1
ATOM 2804 C CA . VAL A 1 361 ? 15.938 7.579 -2.492 1.00 97.62 361 VAL A CA 1
ATOM 2805 C C . VAL A 1 361 ? 15.770 7.315 -3.976 1.00 97.62 361 VAL A C 1
ATOM 2807 O O . VAL A 1 361 ? 14.712 7.607 -4.543 1.00 97.62 361 VAL A O 1
ATOM 2810 N N . SER A 1 362 ? 16.813 6.769 -4.600 1.00 97.38 362 SER A N 1
ATOM 2811 C CA . SER A 1 362 ? 16.697 6.121 -5.902 1.00 97.38 362 SER A CA 1
ATOM 2812 C C . SER A 1 362 ? 16.782 4.608 -5.761 1.00 97.38 362 SER A C 1
ATOM 2814 O O . SER A 1 362 ? 17.390 4.116 -4.820 1.00 97.38 362 SER A O 1
ATOM 2816 N N . PHE A 1 363 ? 16.155 3.849 -6.649 1.00 96.62 363 PHE A N 1
ATOM 2817 C CA . PHE A 1 363 ? 16.345 2.405 -6.732 1.00 96.62 363 PHE A CA 1
ATOM 2818 C C . PHE A 1 363 ? 16.440 1.962 -8.186 1.00 96.62 363 PHE A C 1
ATOM 2820 O O . PHE A 1 363 ? 15.892 2.611 -9.077 1.00 96.62 363 PHE A O 1
ATOM 2827 N N . PHE A 1 364 ? 17.127 0.850 -8.418 1.00 96.44 364 PHE A N 1
ATOM 2828 C CA . PHE A 1 364 ? 17.221 0.230 -9.735 1.00 96.44 364 PHE A CA 1
ATOM 2829 C C . PHE A 1 364 ? 16.173 -0.865 -9.854 1.00 96.44 364 PHE A C 1
ATOM 2831 O O . PHE A 1 364 ? 16.119 -1.774 -9.025 1.00 96.44 364 PHE A O 1
ATOM 2838 N N . SER A 1 365 ? 15.324 -0.770 -10.873 1.00 93.81 365 SER A N 1
ATOM 2839 C CA . SER A 1 365 ? 14.337 -1.803 -11.159 1.00 93.81 365 SER A CA 1
ATOM 2840 C C . SER A 1 365 ? 15.020 -3.127 -11.508 1.00 93.81 365 SER A C 1
ATOM 2842 O O . SER A 1 365 ? 16.138 -3.166 -12.026 1.00 93.81 365 SER A O 1
ATOM 2844 N N . VAL A 1 366 ? 14.290 -4.225 -11.334 1.00 91.31 366 VAL A N 1
ATOM 2845 C CA . VAL A 1 366 ? 14.595 -5.465 -12.060 1.00 91.31 366 VAL A CA 1
ATOM 2846 C C . VAL A 1 366 ? 14.497 -5.226 -13.580 1.00 91.31 366 VAL A C 1
ATOM 2848 O O . VAL A 1 366 ? 13.895 -4.220 -13.996 1.00 91.31 366 VAL A O 1
ATOM 2851 N N . PRO A 1 367 ? 15.067 -6.106 -14.430 1.00 95.06 367 PRO A N 1
ATOM 2852 C CA . PRO A 1 367 ? 14.901 -6.013 -15.878 1.00 95.06 367 PRO A CA 1
ATOM 2853 C C . PRO A 1 367 ? 13.425 -5.841 -16.257 1.00 95.06 367 PRO A C 1
ATOM 2855 O O . PRO A 1 367 ? 12.595 -6.707 -15.999 1.00 95.06 367 PRO A O 1
ATOM 2858 N N . SER A 1 368 ? 13.097 -4.685 -16.828 1.00 95.94 368 SER A N 1
ATOM 2859 C CA . SER A 1 368 ? 11.740 -4.306 -17.220 1.00 95.94 368 SER A CA 1
ATOM 2860 C C . SER A 1 368 ? 11.618 -4.385 -18.736 1.00 95.94 368 SER A C 1
ATOM 2862 O O . SER A 1 368 ? 12.510 -3.915 -19.441 1.00 95.94 368 SER A O 1
ATOM 2864 N N . PHE A 1 369 ? 10.548 -4.976 -19.260 1.00 97.62 369 PHE A N 1
ATOM 2865 C CA . PHE A 1 369 ? 10.401 -5.252 -20.693 1.00 97.62 369 PHE A CA 1
ATOM 2866 C C . PHE A 1 369 ? 8.950 -5.132 -21.165 1.00 97.62 369 PHE A C 1
ATOM 2868 O O . PHE A 1 369 ? 8.012 -5.333 -20.396 1.00 97.62 369 PHE A O 1
ATOM 2875 N N . LEU A 1 370 ? 8.765 -4.824 -22.450 1.00 98.12 370 LEU A N 1
ATOM 2876 C CA . LEU A 1 370 ? 7.475 -4.950 -23.127 1.00 98.12 370 LEU A CA 1
ATOM 2877 C C . LEU A 1 370 ? 7.242 -6.429 -23.466 1.00 98.12 370 LEU A C 1
ATOM 2879 O O . LEU A 1 370 ? 8.042 -7.014 -24.194 1.00 98.12 370 LEU A O 1
ATOM 2883 N N . TYR A 1 371 ? 6.181 -7.022 -22.920 1.00 97.50 371 TYR A N 1
ATOM 2884 C CA . TYR A 1 371 ? 5.842 -8.434 -23.111 1.00 97.50 371 TYR A CA 1
ATOM 2885 C C . TYR A 1 371 ? 5.072 -8.637 -24.415 1.00 97.50 371 TYR A C 1
ATOM 2887 O O . TYR A 1 371 ? 5.507 -9.379 -25.289 1.00 97.50 371 TYR A O 1
ATOM 2895 N N . GLU A 1 372 ? 3.964 -7.920 -24.582 1.00 97.56 372 GLU A N 1
ATOM 2896 C CA . GLU A 1 372 ? 3.172 -7.958 -25.807 1.00 97.56 372 GLU A CA 1
ATOM 2897 C C . GLU A 1 372 ? 2.605 -6.573 -26.103 1.00 97.56 372 GLU A C 1
ATOM 2899 O O . GLU A 1 372 ? 2.248 -5.819 -25.196 1.00 97.56 372 GLU A O 1
ATOM 2904 N N . LYS A 1 373 ? 2.571 -6.221 -27.386 1.00 96.88 373 LYS A N 1
ATOM 2905 C CA . LYS A 1 373 ? 2.117 -4.916 -27.860 1.00 96.88 373 LYS A CA 1
ATOM 2906 C C . LYS A 1 373 ? 0.760 -5.034 -28.531 1.00 96.88 373 LYS A C 1
ATOM 2908 O O . LYS A 1 373 ? 0.500 -6.033 -29.196 1.00 96.88 373 LYS A O 1
ATOM 2913 N N . ASP A 1 374 ? -0.030 -3.974 -28.434 1.00 96.88 374 ASP A N 1
ATOM 2914 C CA . ASP A 1 374 ? -1.280 -3.808 -29.178 1.00 96.88 374 ASP A CA 1
ATOM 2915 C C . ASP A 1 374 ? -2.272 -4.985 -28.969 1.00 96.88 374 ASP A C 1
ATOM 2917 O O . ASP A 1 374 ? -2.962 -5.414 -29.897 1.00 96.88 374 ASP A O 1
ATOM 2921 N N . VAL A 1 375 ? -2.347 -5.510 -27.738 1.00 97.69 375 VAL A N 1
ATOM 2922 C CA . VAL A 1 375 ? -3.239 -6.612 -27.345 1.00 97.69 375 VAL A CA 1
ATOM 2923 C C . VAL A 1 375 ? -4.681 -6.123 -27.338 1.00 97.69 375 VAL A C 1
ATOM 2925 O O . VAL A 1 375 ? -5.033 -5.186 -26.623 1.00 97.69 375 VAL A O 1
ATOM 2928 N N . SER A 1 376 ? -5.524 -6.778 -28.129 1.00 96.88 376 SER A N 1
ATOM 2929 C CA . SER A 1 376 ? -6.927 -6.413 -28.305 1.00 96.88 376 SER A CA 1
ATOM 2930 C C . SER A 1 376 ? -7.809 -7.185 -27.320 1.00 96.88 376 SER A C 1
ATOM 2932 O O . SER A 1 376 ? -7.890 -8.409 -27.390 1.00 96.88 376 SER A O 1
ATOM 2934 N N . VAL A 1 377 ? -8.490 -6.474 -26.423 1.00 96.25 377 VAL A N 1
ATOM 2935 C CA . VAL A 1 377 ? -9.329 -7.020 -25.347 1.00 96.25 377 VAL A CA 1
ATOM 2936 C C . VAL A 1 377 ? -10.753 -6.489 -25.488 1.00 96.25 377 VAL A C 1
ATOM 2938 O O . VAL A 1 377 ? -10.955 -5.285 -25.630 1.00 96.25 377 VAL A O 1
ATOM 2941 N N . HIS A 1 378 ? -11.750 -7.371 -25.445 1.00 95.19 378 HIS A N 1
ATOM 2942 C CA . HIS A 1 378 ? -13.151 -6.957 -25.427 1.00 95.19 378 HIS A CA 1
ATOM 2943 C C . HIS A 1 378 ? -13.626 -6.829 -23.981 1.00 95.19 378 HIS A C 1
ATOM 2945 O O . HIS A 1 378 ? -13.771 -7.835 -23.298 1.00 95.19 378 HIS A O 1
ATOM 2951 N N . VAL A 1 379 ? -13.878 -5.608 -23.514 1.00 93.31 379 VAL A N 1
ATOM 2952 C CA . VAL A 1 379 ? -14.371 -5.365 -22.156 1.00 93.31 379 VAL A CA 1
ATOM 2953 C C . VAL A 1 379 ? -15.871 -5.118 -22.213 1.00 93.31 379 VAL A C 1
ATOM 2955 O O . VAL A 1 379 ? -16.340 -4.255 -22.962 1.00 93.31 379 VAL A O 1
ATOM 2958 N N . SER A 1 380 ? -16.624 -5.866 -21.407 1.00 85.81 380 SER A N 1
ATOM 2959 C CA . SER A 1 380 ? -18.069 -5.665 -21.262 1.00 85.81 380 SER A CA 1
ATOM 2960 C C . SER A 1 380 ? -18.368 -4.191 -20.959 1.00 85.81 380 SER A C 1
ATOM 2962 O O . SER A 1 380 ? -17.639 -3.560 -20.201 1.00 85.81 380 SER A O 1
ATOM 2964 N N . GLU A 1 381 ? -19.401 -3.634 -21.597 1.00 84.31 381 GLU A N 1
ATOM 2965 C CA . GLU A 1 381 ? -19.825 -2.219 -21.500 1.00 84.31 381 GLU A CA 1
ATOM 2966 C C . GLU A 1 381 ? -18.894 -1.177 -22.157 1.00 84.31 381 GLU A C 1
ATOM 2968 O O . GLU A 1 381 ? -19.369 -0.103 -22.531 1.00 84.31 381 GLU A O 1
ATOM 2973 N N . PHE A 1 382 ? -17.614 -1.493 -22.392 1.00 87.12 382 PHE A N 1
ATOM 2974 C CA . PHE A 1 382 ? -16.632 -0.557 -22.973 1.00 87.12 382 PHE A CA 1
ATOM 2975 C C . PHE A 1 382 ? -16.161 -0.921 -24.386 1.00 87.12 382 PHE A C 1
ATOM 2977 O O . PHE A 1 382 ? -15.571 -0.089 -25.073 1.00 87.12 382 PHE A O 1
ATOM 2984 N N . GLY A 1 383 ? -16.475 -2.126 -24.861 1.00 91.44 383 GLY A N 1
ATOM 2985 C CA . GLY A 1 383 ? -16.170 -2.570 -26.216 1.00 91.44 383 GLY A CA 1
ATOM 2986 C C . GLY A 1 383 ? -14.706 -2.972 -26.393 1.00 91.44 383 GLY A C 1
ATOM 2987 O O . GLY A 1 383 ? -14.091 -3.548 -25.498 1.00 91.44 383 GLY A O 1
ATOM 2988 N N . GLN A 1 384 ? -14.160 -2.731 -27.586 1.00 95.19 384 GLN A N 1
ATOM 2989 C CA . GLN A 1 384 ? -12.800 -3.146 -27.923 1.00 95.19 384 GLN A CA 1
ATOM 2990 C C . GLN A 1 384 ? -11.767 -2.147 -27.392 1.00 95.19 384 GLN A C 1
ATOM 2992 O O . GLN A 1 384 ? -11.757 -0.990 -27.806 1.00 95.19 384 GLN A O 1
ATOM 2997 N N . ILE A 1 385 ? -10.865 -2.625 -26.540 1.00 96.81 385 ILE A N 1
ATOM 2998 C CA . ILE A 1 385 ? -9.770 -1.864 -25.940 1.00 96.81 385 ILE A CA 1
ATOM 2999 C C . ILE A 1 385 ? -8.441 -2.481 -26.379 1.00 96.81 385 ILE A C 1
ATOM 3001 O O . ILE A 1 385 ? -8.291 -3.699 -26.416 1.00 96.81 385 ILE A O 1
ATOM 3005 N N . VAL A 1 386 ? -7.465 -1.644 -26.711 1.00 97.31 386 VAL A N 1
ATOM 3006 C CA . VAL A 1 386 ? -6.114 -2.054 -27.101 1.00 97.31 386 VAL A CA 1
ATOM 3007 C C . VAL A 1 386 ? -5.133 -1.661 -26.004 1.00 97.31 386 VAL A C 1
ATOM 3009 O O . VAL A 1 386 ? -5.020 -0.485 -25.651 1.00 97.31 386 VAL A O 1
ATOM 3012 N N . VAL A 1 387 ? -4.401 -2.636 -25.473 1.00 97.88 387 VAL A N 1
ATOM 3013 C CA . VAL A 1 387 ? -3.456 -2.444 -24.368 1.00 97.88 387 VAL A CA 1
ATOM 3014 C C . VAL A 1 387 ? -2.064 -2.943 -24.731 1.00 97.88 387 VAL A C 1
ATOM 3016 O O . VAL A 1 387 ? -1.907 -3.873 -25.516 1.00 97.88 387 VAL A O 1
ATOM 3019 N N . ASP A 1 388 ? -1.044 -2.357 -24.113 1.00 98.12 388 ASP A N 1
ATOM 3020 C CA . ASP A 1 388 ? 0.289 -2.959 -24.076 1.00 98.12 388 ASP A CA 1
ATOM 3021 C C . ASP A 1 388 ? 0.458 -3.718 -22.761 1.00 98.12 388 ASP A C 1
ATOM 3023 O O . ASP A 1 388 ? 0.140 -3.184 -21.699 1.00 98.12 388 ASP A O 1
ATOM 3027 N N . ILE A 1 389 ? 0.998 -4.933 -22.814 1.00 98.31 389 ILE A N 1
ATOM 3028 C CA . ILE A 1 389 ? 1.357 -5.711 -21.628 1.00 98.31 389 ILE A CA 1
ATOM 3029 C C . ILE A 1 389 ? 2.859 -5.570 -21.405 1.00 98.31 389 ILE A C 1
ATOM 3031 O O . ILE A 1 389 ? 3.662 -5.938 -22.261 1.00 98.31 389 ILE A O 1
ATOM 3035 N N . ALA A 1 390 ? 3.260 -5.043 -20.252 1.00 97.62 390 ALA A N 1
ATOM 3036 C CA . ALA A 1 390 ? 4.663 -4.819 -19.914 1.00 97.62 390 ALA A CA 1
ATOM 3037 C C . ALA A 1 390 ? 4.975 -5.255 -18.481 1.00 97.62 390 ALA A C 1
ATOM 3039 O O . ALA A 1 390 ? 4.114 -5.232 -17.603 1.00 97.62 390 ALA A O 1
ATOM 3040 N N . TYR A 1 391 ? 6.227 -5.633 -18.244 1.00 95.69 391 TYR A N 1
ATOM 3041 C CA . TYR A 1 391 ? 6.737 -6.045 -16.945 1.00 95.69 391 TYR A CA 1
ATOM 3042 C C . TYR A 1 391 ? 7.695 -4.997 -16.376 1.00 95.69 391 TYR A C 1
ATOM 3044 O O . TYR A 1 391 ? 8.605 -4.537 -17.067 1.00 95.69 391 TYR A O 1
ATOM 3052 N N . GLY A 1 392 ? 7.510 -4.648 -15.102 1.00 93.56 392 GLY A N 1
ATOM 3053 C CA . GLY A 1 392 ? 8.371 -3.715 -14.362 1.00 93.56 392 GLY A CA 1
ATOM 3054 C C . GLY A 1 392 ? 8.635 -4.129 -12.911 1.00 93.56 392 GLY A C 1
ATOM 3055 O O . GLY A 1 392 ? 8.744 -3.276 -12.036 1.00 93.56 392 GLY A O 1
ATOM 3056 N N . GLY A 1 393 ? 8.650 -5.437 -12.633 1.00 88.19 393 GLY A N 1
ATOM 3057 C CA . GLY A 1 393 ? 8.555 -6.013 -11.278 1.00 88.19 393 GLY A CA 1
ATOM 3058 C C . GLY A 1 393 ? 7.169 -6.589 -10.956 1.00 88.19 393 GLY A C 1
ATOM 3059 O O . GLY A 1 393 ? 7.004 -7.294 -9.970 1.00 88.19 393 GLY A O 1
ATOM 3060 N N . GLY A 1 394 ? 6.198 -6.316 -11.825 1.00 91.38 394 GLY A N 1
ATOM 3061 C CA . GLY A 1 394 ? 4.901 -6.976 -11.961 1.00 91.38 394 GLY A CA 1
ATOM 3062 C C . GLY A 1 394 ? 4.390 -6.736 -13.385 1.00 91.38 394 GLY A C 1
ATOM 3063 O O . GLY A 1 394 ? 4.871 -5.810 -14.051 1.00 91.38 394 GLY A O 1
ATOM 3064 N N . PHE A 1 395 ? 3.464 -7.564 -13.875 1.00 95.06 395 PHE A N 1
ATOM 3065 C CA . PHE A 1 395 ? 2.851 -7.343 -15.188 1.00 95.06 395 PHE A CA 1
ATOM 3066 C C . PHE A 1 395 ? 1.734 -6.307 -15.101 1.00 95.06 395 PHE A C 1
ATOM 3068 O O . PHE A 1 395 ? 0.828 -6.426 -14.276 1.00 95.06 395 PHE A O 1
ATOM 3075 N N . TYR A 1 396 ? 1.778 -5.324 -15.992 1.00 97.38 396 TYR A N 1
ATOM 3076 C CA . TYR A 1 396 ? 0.771 -4.284 -16.115 1.00 97.38 396 TYR A CA 1
ATOM 3077 C C . TYR A 1 396 ? 0.226 -4.225 -17.532 1.00 97.38 396 TYR A C 1
ATOM 3079 O O . TYR A 1 396 ? 0.994 -4.311 -18.492 1.00 97.38 396 TYR A O 1
ATOM 3087 N N . ALA A 1 397 ? -1.080 -3.996 -17.649 1.00 98.12 397 ALA A N 1
ATOM 3088 C CA . ALA A 1 397 ? -1.659 -3.518 -18.895 1.00 98.12 397 ALA A CA 1
ATOM 3089 C C . ALA A 1 397 ? -1.661 -1.985 -18.906 1.00 98.12 397 ALA A C 1
ATOM 3091 O O . ALA A 1 397 ? -2.149 -1.344 -17.973 1.00 98.12 397 ALA A O 1
ATOM 3092 N N . ILE A 1 398 ? -1.091 -1.397 -19.951 1.00 98.12 398 ILE A N 1
ATOM 3093 C CA . ILE A 1 398 ? -0.939 0.045 -20.126 1.00 98.12 398 ILE A CA 1
ATOM 3094 C C . ILE A 1 398 ? -1.947 0.505 -21.173 1.00 98.12 398 ILE A C 1
ATOM 3096 O O . ILE A 1 398 ? -1.931 0.030 -22.309 1.00 98.12 398 ILE A O 1
ATOM 3100 N N . VAL A 1 399 ? -2.797 1.461 -20.802 1.00 97.19 399 VAL A N 1
ATOM 3101 C CA . VAL A 1 399 ? -3.902 1.936 -21.642 1.00 97.19 399 VAL A CA 1
ATOM 3102 C C . VAL A 1 399 ? -4.113 3.444 -21.451 1.00 97.19 399 VAL A C 1
ATOM 3104 O O . VAL A 1 399 ? -4.060 3.927 -20.322 1.00 97.19 399 VAL A O 1
ATOM 3107 N N . PRO A 1 400 ? -4.323 4.245 -22.507 1.00 95.81 400 PRO A N 1
ATOM 3108 C CA . PRO A 1 400 ? -4.655 5.655 -22.342 1.00 95.81 400 PRO A CA 1
ATOM 3109 C C . PRO A 1 400 ? -6.132 5.828 -21.972 1.00 95.81 400 PRO A C 1
ATOM 3111 O O . PRO A 1 400 ? -6.999 5.132 -22.497 1.00 95.81 400 PRO A O 1
ATOM 3114 N N . ALA A 1 401 ? -6.436 6.814 -21.124 1.00 93.94 401 ALA A N 1
ATOM 3115 C CA . ALA A 1 401 ? -7.810 7.119 -20.705 1.00 93.94 401 ALA A CA 1
ATOM 3116 C C . ALA A 1 401 ? -8.759 7.412 -21.888 1.00 93.94 401 ALA A C 1
ATOM 3118 O O . ALA A 1 401 ? -9.956 7.130 -21.816 1.00 93.94 401 ALA A O 1
ATOM 3119 N N . SER A 1 402 ? -8.217 7.929 -22.996 1.00 93.19 402 SER A N 1
ATOM 3120 C CA . SER A 1 402 ? -8.979 8.274 -24.198 1.00 93.19 402 SER A CA 1
ATOM 3121 C C . SER A 1 402 ? -9.667 7.079 -24.859 1.00 93.19 402 SER A C 1
ATOM 3123 O O . SER A 1 402 ? -10.720 7.273 -25.459 1.00 93.19 402 SER A O 1
ATOM 3125 N N . GLN A 1 403 ? -9.145 5.854 -24.713 1.00 93.31 403 GLN A N 1
ATOM 3126 C CA . GLN A 1 403 ? -9.804 4.653 -25.249 1.00 93.31 403 GLN A CA 1
ATOM 3127 C C . GLN A 1 403 ? -11.143 4.346 -24.567 1.00 93.31 403 GLN A C 1
ATOM 3129 O O . GLN A 1 403 ? -11.968 3.641 -25.134 1.00 93.31 403 GLN A O 1
ATOM 3134 N N . PHE A 1 404 ? -11.391 4.930 -23.394 1.00 86.06 404 PHE A N 1
ATOM 3135 C CA . PHE A 1 404 ? -12.651 4.804 -22.662 1.00 86.06 404 PHE A CA 1
ATOM 3136 C C . PHE A 1 404 ? -13.565 6.025 -22.834 1.00 86.06 404 PHE A C 1
ATOM 3138 O O . PHE A 1 404 ? -14.556 6.153 -22.123 1.00 86.06 404 PHE A O 1
ATOM 3145 N N . ASN A 1 405 ? -13.231 6.959 -23.735 1.00 86.31 405 ASN A N 1
ATOM 3146 C CA . ASN A 1 405 ? -13.873 8.276 -23.828 1.00 86.31 405 ASN A CA 1
ATOM 3147 C C . ASN A 1 405 ? -13.795 9.078 -22.513 1.00 86.31 405 ASN A C 1
ATOM 3149 O O . ASN A 1 405 ? -14.700 9.846 -22.180 1.00 86.31 405 ASN A O 1
ATOM 3153 N N . LEU A 1 406 ? -12.709 8.901 -21.753 1.00 87.50 406 LEU A N 1
ATOM 3154 C CA . LEU A 1 406 ? -12.466 9.599 -20.494 1.00 87.50 406 LEU A CA 1
ATOM 3155 C C . LEU A 1 406 ? -11.246 10.502 -20.586 1.00 87.50 406 LEU A C 1
ATOM 3157 O O . LEU A 1 406 ? -10.248 10.206 -21.242 1.00 87.50 406 LEU A O 1
ATOM 3161 N N . GLU A 1 407 ? -11.289 11.579 -19.814 1.00 87.62 407 GLU A N 1
ATOM 3162 C CA . GLU A 1 407 ? -10.095 12.350 -19.513 1.00 87.62 407 GLU A CA 1
ATOM 3163 C C . GLU A 1 407 ? -9.300 11.687 -18.388 1.00 87.62 407 GLU A C 1
ATOM 3165 O O . GLU A 1 407 ? -9.853 11.257 -17.372 1.00 87.62 407 GLU A O 1
ATOM 3170 N N . HIS A 1 408 ? -7.973 11.705 -18.500 1.00 81.50 408 HIS A N 1
ATOM 3171 C CA . HIS A 1 408 ? -7.076 11.178 -17.468 1.00 81.50 408 HIS A CA 1
ATOM 3172 C C . HIS A 1 408 ? -7.209 11.883 -16.105 1.00 81.50 408 HIS A C 1
ATOM 3174 O O . HIS A 1 408 ? -6.703 11.351 -15.119 1.00 81.50 408 HIS A O 1
ATOM 3180 N N . LYS A 1 409 ? -7.885 13.045 -16.027 1.00 84.25 409 LYS A N 1
ATOM 3181 C CA . LYS A 1 409 ? -8.179 13.809 -14.795 1.00 84.25 409 LYS A CA 1
ATOM 3182 C C . LYS A 1 409 ? -9.610 13.648 -14.270 1.00 84.25 409 LYS A C 1
ATOM 3184 O O . LYS A 1 409 ? -9.955 14.291 -13.283 1.00 84.25 409 LYS A O 1
ATOM 3189 N N . CYS A 1 410 ? -10.440 12.800 -14.881 1.00 85.56 410 CYS A N 1
ATOM 3190 C CA . CYS A 1 410 ? -11.811 12.577 -14.412 1.00 85.56 410 CYS A CA 1
ATOM 3191 C C . CYS A 1 410 ? -11.859 11.941 -13.002 1.00 85.56 410 CYS A C 1
ATOM 3193 O O . CYS A 1 410 ? -10.824 11.641 -12.401 1.00 85.56 410 CYS A O 1
ATOM 3195 N N . SER A 1 411 ? -13.061 11.736 -12.455 1.00 88.00 411 SER A N 1
ATOM 3196 C CA . SER A 1 411 ? -13.247 11.116 -11.132 1.00 88.00 411 SER A CA 1
ATOM 3197 C C . SER A 1 411 ? -12.469 9.797 -10.983 1.00 88.00 411 SER A C 1
ATOM 3199 O O . SER A 1 411 ? -12.469 8.960 -11.886 1.00 88.00 411 SER A O 1
ATOM 3201 N N . CYS A 1 412 ? -11.832 9.594 -9.824 1.00 87.00 412 CYS A N 1
ATOM 3202 C CA . CYS A 1 412 ? -11.140 8.341 -9.508 1.00 87.00 412 CYS A CA 1
ATOM 3203 C C . CYS A 1 412 ? -12.094 7.141 -9.501 1.00 87.00 412 CYS A C 1
ATOM 3205 O O . CYS A 1 412 ? -11.689 6.062 -9.912 1.00 87.00 412 CYS A O 1
ATOM 3207 N N . SER A 1 413 ? -13.349 7.329 -9.074 1.00 88.69 413 SER A N 1
ATOM 3208 C CA . SER A 1 413 ? -14.362 6.264 -9.076 1.00 88.69 413 SER A CA 1
ATOM 3209 C C . SER A 1 413 ? -14.645 5.778 -10.494 1.00 88.69 413 SER A C 1
ATOM 3211 O O . SER A 1 413 ? -14.624 4.573 -10.717 1.00 88.69 413 SER A O 1
ATOM 3213 N N . LYS A 1 414 ? -14.776 6.712 -11.448 1.00 90.12 414 LYS A N 1
ATOM 3214 C CA . LYS A 1 414 ? -14.882 6.392 -12.872 1.00 90.12 414 LYS A CA 1
ATOM 3215 C C . LYS A 1 414 ? -13.681 5.557 -13.293 1.00 90.12 414 LYS A C 1
ATOM 3217 O O . LYS A 1 414 ? -13.853 4.385 -13.573 1.00 90.12 414 LYS A O 1
ATOM 3222 N N . LEU A 1 415 ? -12.457 6.093 -13.234 1.00 91.44 415 LEU A N 1
ATOM 3223 C CA . LEU A 1 415 ? -11.263 5.338 -13.654 1.00 91.44 415 LEU A CA 1
ATOM 3224 C C . LEU A 1 415 ? -11.122 3.960 -12.986 1.00 91.44 415 LEU A C 1
ATOM 3226 O O . LEU A 1 415 ? -10.685 3.022 -13.648 1.00 91.44 415 LEU A O 1
ATOM 3230 N N . LYS A 1 416 ? -11.493 3.836 -11.705 1.00 92.69 416 LYS A N 1
ATOM 3231 C CA . LYS A 1 416 ? -11.473 2.571 -10.961 1.00 92.69 416 LYS A CA 1
ATOM 3232 C C . LYS A 1 416 ? -12.444 1.544 -11.546 1.00 92.69 416 LYS A C 1
ATOM 3234 O O . LYS A 1 416 ? -12.064 0.387 -11.673 1.00 92.69 416 LYS A O 1
ATOM 3239 N N . GLU A 1 417 ? -13.654 1.953 -11.914 1.00 92.19 417 GLU A N 1
ATOM 3240 C CA . GLU A 1 417 ? -14.656 1.096 -12.558 1.00 92.19 417 GLU A CA 1
ATOM 3241 C C . GLU A 1 417 ? -14.119 0.513 -13.874 1.00 92.19 417 GLU A C 1
ATOM 3243 O O . GLU A 1 417 ? -14.040 -0.706 -14.023 1.00 92.19 417 GLU A O 1
ATOM 3248 N N . PHE A 1 418 ? -13.626 1.369 -14.776 1.00 90.75 418 PHE A N 1
ATOM 3249 C CA . PHE A 1 418 ? -13.108 0.932 -16.081 1.00 90.75 418 PHE A CA 1
ATOM 3250 C C . PHE A 1 418 ? -11.864 0.054 -15.948 1.00 90.75 418 PHE A C 1
ATOM 3252 O O . PHE A 1 418 ? -11.785 -1.026 -16.532 1.00 90.75 418 PHE A O 1
ATOM 3259 N N . ALA A 1 419 ? -10.875 0.509 -15.174 1.00 95.62 419 ALA A N 1
ATOM 3260 C CA . ALA A 1 419 ? -9.649 -0.250 -14.972 1.00 95.62 419 ALA A CA 1
ATOM 3261 C C . ALA A 1 419 ? -9.924 -1.571 -14.236 1.00 95.62 419 ALA A C 1
ATOM 3263 O O . ALA A 1 419 ? -9.265 -2.565 -14.516 1.00 95.62 419 ALA A O 1
ATOM 3264 N N . GLY A 1 420 ? -10.918 -1.609 -13.344 1.00 95.69 420 GLY A N 1
ATOM 3265 C CA . GLY A 1 420 ? -11.368 -2.832 -12.687 1.00 95.69 420 GLY A CA 1
ATOM 3266 C C . GLY A 1 420 ? -11.975 -3.832 -13.672 1.00 95.69 420 GLY A C 1
ATOM 3267 O O . GLY A 1 420 ? -11.574 -4.990 -13.661 1.00 95.69 420 GLY A O 1
ATOM 3268 N N . ALA A 1 421 ? -12.874 -3.384 -14.553 1.00 95.31 421 ALA A N 1
ATOM 3269 C CA . ALA A 1 421 ? -13.481 -4.239 -15.576 1.00 95.31 421 ALA A CA 1
ATOM 3270 C C . ALA A 1 421 ? -12.440 -4.797 -16.563 1.00 95.31 421 ALA A C 1
ATOM 3272 O O . ALA A 1 421 ? -12.448 -5.985 -16.879 1.00 95.31 421 ALA A O 1
ATOM 3273 N N . LEU A 1 422 ? -11.495 -3.960 -17.005 1.00 96.69 422 LEU A N 1
ATOM 3274 C CA . LEU A 1 422 ? -10.388 -4.398 -17.857 1.00 96.69 422 LEU A CA 1
ATOM 3275 C C . LEU A 1 422 ? -9.472 -5.403 -17.138 1.00 96.69 422 LEU A C 1
ATOM 3277 O O . LEU A 1 422 ? -9.009 -6.360 -17.758 1.00 96.69 422 LEU A O 1
ATOM 3281 N N . LEU A 1 423 ? -9.198 -5.196 -15.845 1.00 96.50 423 LEU A N 1
ATOM 3282 C CA . LEU A 1 423 ? -8.388 -6.121 -15.054 1.00 96.50 423 LEU A CA 1
ATOM 3283 C C . LEU A 1 423 ? -9.050 -7.496 -14.937 1.00 96.50 423 LEU A C 1
ATOM 3285 O O . LEU A 1 423 ? -8.365 -8.501 -15.122 1.00 96.50 423 LEU A O 1
ATOM 3289 N N . ASP A 1 424 ? -10.351 -7.541 -14.651 1.00 95.44 424 ASP A N 1
ATOM 3290 C CA . ASP A 1 424 ? -11.108 -8.792 -14.526 1.00 95.44 424 ASP A CA 1
ATOM 3291 C C . ASP A 1 424 ? -11.090 -9.583 -15.842 1.00 95.44 424 ASP A C 1
ATOM 3293 O O . ASP A 1 424 ? -10.809 -10.786 -15.852 1.00 95.44 424 ASP A O 1
ATOM 3297 N N . GLU A 1 425 ? -11.316 -8.893 -16.961 1.00 96.19 425 GLU A N 1
ATOM 3298 C CA . GLU A 1 425 ? -11.292 -9.477 -18.303 1.00 96.19 425 GLU A CA 1
ATOM 3299 C C . GLU A 1 425 ? -9.909 -10.059 -18.636 1.00 96.19 425 GLU A C 1
ATOM 3301 O O . GLU A 1 425 ? -9.780 -11.223 -19.025 1.00 96.19 425 GLU A O 1
ATOM 3306 N N . LEU A 1 426 ? -8.846 -9.283 -18.402 1.00 96.00 426 LEU A N 1
ATOM 3307 C CA . LEU A 1 426 ? -7.471 -9.724 -18.629 1.00 96.00 426 LEU A CA 1
ATOM 3308 C C . LEU A 1 426 ? -7.081 -10.901 -17.732 1.00 96.00 426 LEU A C 1
ATOM 3310 O O . LEU A 1 426 ? -6.496 -11.861 -18.220 1.00 96.00 426 LEU A O 1
ATOM 3314 N N . ARG A 1 427 ? -7.410 -10.865 -16.436 1.00 93.25 427 ARG A N 1
ATOM 3315 C CA . ARG A 1 427 ? -7.103 -11.966 -15.505 1.00 93.25 427 ARG A CA 1
ATOM 3316 C C . ARG A 1 427 ? -7.836 -13.258 -15.878 1.00 93.25 427 ARG A C 1
ATOM 3318 O O . ARG A 1 427 ? -7.308 -14.340 -15.629 1.00 93.25 427 ARG A O 1
ATOM 3325 N N . THR A 1 428 ? -9.017 -13.150 -16.482 1.00 93.69 428 THR A N 1
ATOM 3326 C CA . THR A 1 428 ? -9.813 -14.306 -16.914 1.00 93.69 428 THR A CA 1
ATOM 3327 C C . THR A 1 428 ? -9.277 -14.909 -18.211 1.00 93.69 428 THR A C 1
ATOM 3329 O O . THR A 1 428 ? -9.107 -16.126 -18.305 1.00 93.69 428 THR A O 1
ATOM 3332 N N . ASN A 1 429 ? -8.982 -14.067 -19.205 1.00 93.06 429 ASN A N 1
ATOM 3333 C CA . ASN A 1 429 ? -8.785 -14.513 -20.586 1.00 93.06 429 ASN A CA 1
ATOM 3334 C C . ASN A 1 429 ? -7.344 -14.406 -21.094 1.00 93.06 429 ASN A C 1
ATOM 3336 O O . ASN A 1 429 ? -7.032 -14.949 -22.155 1.00 93.06 429 ASN A O 1
ATOM 3340 N N . TYR A 1 430 ? -6.445 -13.760 -20.351 1.00 93.62 430 TYR A N 1
ATOM 3341 C CA . TYR A 1 430 ? -5.078 -13.512 -20.788 1.00 93.62 430 TYR A CA 1
ATOM 3342 C C . TYR A 1 430 ? -4.052 -13.972 -19.745 1.00 93.62 430 TYR A C 1
ATOM 3344 O O . TYR A 1 430 ? -4.044 -13.548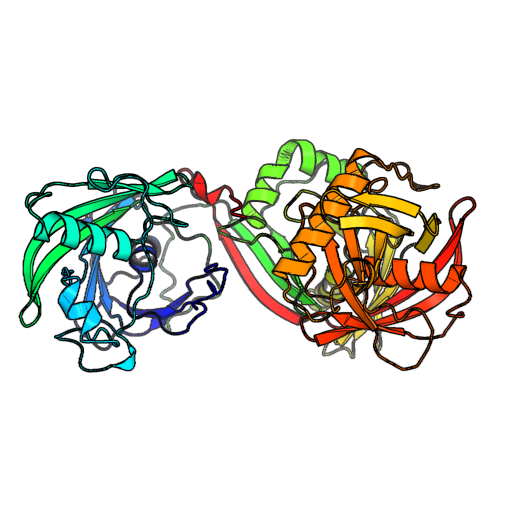 -18.590 1.00 93.62 430 TYR A O 1
ATOM 3352 N N . LYS A 1 431 ? -3.152 -14.866 -20.164 1.00 92.88 431 LYS A N 1
ATOM 3353 C CA . LYS A 1 431 ? -2.113 -15.439 -19.300 1.00 92.88 431 LYS A CA 1
ATOM 3354 C C . LYS A 1 431 ? -0.759 -14.846 -19.645 1.00 92.88 431 LYS A C 1
ATOM 3356 O O . LYS A 1 431 ? -0.384 -14.792 -20.809 1.00 92.88 431 LYS A O 1
ATOM 3361 N N . VAL A 1 432 ? -0.009 -14.481 -18.614 1.00 93.44 432 VAL A N 1
ATOM 3362 C CA . VAL A 1 432 ? 1.372 -14.007 -18.723 1.00 93.44 432 VAL A CA 1
ATOM 3363 C C . VAL A 1 432 ? 2.293 -14.944 -17.964 1.00 93.44 432 VAL A C 1
ATOM 3365 O O . VAL A 1 432 ? 1.909 -15.503 -16.940 1.00 93.44 432 VAL A O 1
ATOM 3368 N N . VAL A 1 433 ? 3.515 -15.114 -18.459 1.00 92.38 433 VAL A N 1
ATOM 3369 C CA . VAL A 1 433 ? 4.559 -15.896 -17.788 1.00 92.38 433 VAL A CA 1
ATOM 3370 C C . VAL A 1 433 ? 5.855 -15.111 -17.863 1.00 92.38 433 VAL A C 1
ATOM 3372 O O . VAL A 1 433 ? 6.261 -14.684 -18.945 1.00 92.38 433 VAL A O 1
ATOM 3375 N N . HIS A 1 434 ? 6.509 -14.916 -16.720 1.00 91.44 434 HIS A N 1
ATOM 3376 C CA . HIS A 1 434 ? 7.818 -14.277 -16.702 1.00 91.44 434 HIS A CA 1
ATOM 3377 C C . HIS A 1 434 ? 8.890 -15.266 -17.206 1.00 91.44 434 HIS A C 1
ATOM 3379 O O . HIS A 1 434 ? 8.971 -16.388 -16.700 1.00 91.44 434 HIS A O 1
ATOM 3385 N N . PRO A 1 435 ? 9.732 -14.878 -18.183 1.00 90.31 435 PRO A N 1
ATOM 3386 C CA . PRO A 1 435 ? 10.586 -15.805 -18.938 1.00 90.31 435 PRO A CA 1
ATOM 3387 C C . PRO A 1 435 ? 11.660 -16.499 -18.090 1.00 90.31 435 PRO A C 1
ATOM 3389 O O . PRO A 1 435 ? 12.046 -17.625 -18.381 1.00 90.31 435 PRO A O 1
ATOM 3392 N N . GLU A 1 436 ? 12.139 -15.836 -17.039 1.00 88.25 436 GLU A N 1
ATOM 3393 C CA . GLU A 1 436 ? 13.238 -16.326 -16.191 1.00 88.25 436 GLU A CA 1
ATOM 3394 C C . GLU A 1 436 ? 12.792 -16.669 -14.760 1.00 88.25 436 GLU A C 1
ATOM 3396 O O . GLU A 1 436 ? 13.595 -17.128 -13.955 1.00 88.25 436 GLU A O 1
ATOM 3401 N N . ASN A 1 437 ? 11.521 -16.431 -14.419 1.00 79.75 437 ASN A N 1
ATOM 3402 C CA . ASN A 1 437 ? 10.998 -16.620 -13.063 1.00 79.75 437 ASN A CA 1
ATOM 3403 C C . ASN A 1 437 ? 9.522 -17.022 -13.133 1.00 79.75 437 ASN A C 1
ATOM 3405 O O . ASN A 1 437 ? 8.631 -16.181 -13.079 1.00 79.75 437 ASN A O 1
ATOM 3409 N N . ASN A 1 438 ? 9.266 -18.319 -13.270 1.00 70.62 438 ASN A N 1
ATOM 3410 C CA . ASN A 1 438 ? 7.921 -18.864 -13.455 1.00 70.62 438 ASN A CA 1
ATOM 3411 C C . ASN A 1 438 ? 7.093 -18.949 -12.159 1.00 70.62 438 ASN A C 1
ATOM 3413 O O . ASN A 1 438 ? 6.054 -19.610 -12.140 1.00 70.62 438 ASN A O 1
ATOM 3417 N N . ASP A 1 439 ? 7.523 -18.279 -11.090 1.00 73.00 439 ASP A N 1
ATOM 3418 C CA . ASP A 1 439 ? 6.758 -18.188 -9.858 1.00 73.00 439 ASP A CA 1
ATOM 3419 C C . ASP A 1 439 ? 5.367 -17.600 -10.117 1.00 73.00 439 ASP A C 1
ATOM 3421 O O . ASP A 1 439 ? 5.202 -16.571 -10.782 1.00 73.00 439 ASP A O 1
ATOM 3425 N N . ALA A 1 440 ? 4.354 -18.214 -9.503 1.00 68.19 440 ALA A N 1
ATOM 3426 C CA . ALA A 1 440 ? 2.966 -17.781 -9.641 1.00 68.19 440 ALA A CA 1
ATOM 3427 C C . ALA A 1 440 ? 2.754 -16.319 -9.204 1.00 68.19 440 ALA A C 1
ATOM 3429 O O . ALA A 1 440 ? 1.938 -15.624 -9.796 1.00 68.19 440 ALA A O 1
ATOM 3430 N N . CYS A 1 441 ? 3.531 -15.816 -8.232 1.00 69.69 441 CYS A N 1
ATOM 3431 C CA . CYS A 1 441 ? 3.442 -14.417 -7.784 1.00 69.69 441 CYS A CA 1
ATOM 3432 C C . CYS A 1 441 ? 3.979 -13.400 -8.808 1.00 69.69 441 CYS A C 1
ATOM 3434 O O . CYS A 1 441 ? 3.793 -12.202 -8.630 1.00 69.69 441 CYS A O 1
ATOM 3436 N N . ASN A 1 442 ? 4.664 -13.868 -9.854 1.00 71.88 442 ASN A N 1
ATOM 3437 C CA . ASN A 1 442 ? 5.261 -13.037 -10.894 1.00 71.88 442 ASN A CA 1
ATOM 3438 C C . ASN A 1 442 ? 4.577 -13.223 -12.255 1.00 71.88 442 ASN A C 1
ATOM 3440 O O . ASN A 1 442 ? 4.928 -12.519 -13.193 1.00 71.88 442 ASN A O 1
ATOM 3444 N N . SER A 1 443 ? 3.618 -14.149 -12.377 1.00 84.06 443 SER A N 1
ATOM 3445 C CA . SER A 1 443 ? 3.045 -14.599 -13.657 1.00 84.06 443 SER A CA 1
ATOM 3446 C C . SER A 1 443 ? 1.526 -14.384 -13.731 1.00 84.06 443 SER A C 1
ATOM 3448 O O . SER A 1 443 ? 0.762 -15.289 -14.055 1.00 84.06 443 SER A O 1
ATOM 3450 N N . TYR A 1 444 ? 1.078 -13.170 -13.405 1.00 89.88 444 TYR A N 1
ATOM 3451 C CA . TYR A 1 444 ? -0.302 -12.708 -13.592 1.00 89.88 444 TYR A CA 1
ATOM 3452 C C . TYR A 1 444 ? -0.338 -11.192 -13.814 1.00 89.88 444 TYR A C 1
ATOM 3454 O O . TYR A 1 444 ? 0.605 -10.491 -13.442 1.00 89.88 444 TYR A O 1
ATOM 3462 N N . ILE A 1 445 ? -1.429 -10.676 -14.394 1.00 94.56 445 ILE A N 1
ATOM 3463 C CA . ILE A 1 445 ? -1.644 -9.228 -14.521 1.00 94.56 445 ILE A CA 1
ATOM 3464 C C . ILE A 1 445 ? -1.880 -8.637 -13.126 1.00 94.56 445 ILE A C 1
ATOM 3466 O O . ILE A 1 445 ? -2.942 -8.808 -12.517 1.00 94.56 445 ILE A O 1
ATOM 3470 N N . TYR A 1 446 ? -0.860 -7.946 -12.623 1.00 92.88 446 TYR A N 1
ATOM 3471 C CA . TYR A 1 446 ? -0.847 -7.339 -11.298 1.00 92.88 446 TYR A CA 1
ATOM 3472 C C . TYR A 1 446 ? -1.737 -6.095 -11.232 1.00 92.88 446 TYR A C 1
ATOM 3474 O O . TYR A 1 446 ? -2.367 -5.842 -10.203 1.00 92.88 446 TYR A O 1
ATOM 3482 N N . GLY A 1 447 ? -1.815 -5.330 -12.324 1.00 95.56 447 GLY A N 1
ATOM 3483 C CA . GLY A 1 447 ? -2.629 -4.124 -12.368 1.00 95.56 447 GLY A CA 1
ATOM 3484 C C . GLY A 1 447 ? -2.762 -3.481 -13.745 1.00 95.56 447 GLY A C 1
ATOM 3485 O O . GLY A 1 447 ? -2.183 -3.928 -14.734 1.00 95.56 447 GLY A O 1
ATOM 3486 N N . ILE A 1 448 ? -3.516 -2.388 -13.783 1.00 97.75 448 ILE A N 1
ATOM 3487 C CA . ILE A 1 448 ? -3.754 -1.545 -14.953 1.00 97.75 448 ILE A CA 1
ATOM 3488 C C . ILE A 1 448 ? -3.131 -0.176 -14.710 1.00 97.75 448 ILE A C 1
ATOM 3490 O O . ILE A 1 448 ? -3.301 0.419 -13.643 1.00 97.75 448 ILE A O 1
ATOM 3494 N N . ILE A 1 449 ? -2.443 0.347 -15.720 1.00 97.06 449 ILE A N 1
ATOM 3495 C CA . ILE A 1 449 ? -1.926 1.712 -15.730 1.00 97.06 449 ILE A CA 1
ATOM 3496 C C . ILE A 1 449 ? -2.709 2.502 -16.766 1.00 97.06 449 ILE A C 1
ATOM 3498 O O . ILE A 1 449 ? -2.508 2.344 -17.972 1.00 97.06 449 ILE A O 1
ATOM 3502 N N . VAL A 1 450 ? -3.582 3.378 -16.278 1.00 96.69 450 VAL A N 1
ATOM 3503 C CA . VAL A 1 450 ? -4.298 4.336 -17.112 1.00 96.69 450 VAL A CA 1
ATOM 3504 C C . VAL A 1 450 ? -3.437 5.587 -17.280 1.00 96.69 450 VAL A C 1
ATOM 3506 O O . VAL A 1 450 ? -3.023 6.205 -16.295 1.00 96.69 450 VAL A O 1
ATOM 3509 N N . THR A 1 451 ? -3.151 5.957 -18.527 1.00 95.25 451 THR A N 1
ATOM 3510 C CA . THR A 1 451 ? -2.248 7.063 -18.877 1.00 95.25 451 THR A CA 1
ATOM 3511 C C . THR A 1 451 ? -2.993 8.244 -19.502 1.00 95.25 451 THR A C 1
ATOM 3513 O O . THR A 1 451 ? -4.155 8.151 -19.902 1.00 95.25 451 THR A O 1
ATOM 3516 N N . ASP A 1 452 ? -2.293 9.367 -19.642 1.00 93.88 452 ASP A N 1
ATOM 3517 C CA . ASP A 1 452 ? -2.715 10.531 -20.433 1.00 93.88 452 ASP A CA 1
ATOM 3518 C C . ASP A 1 452 ? -2.456 10.399 -21.944 1.00 93.88 452 ASP A C 1
ATOM 3520 O O . ASP A 1 452 ? -2.672 11.356 -22.686 1.00 93.88 452 ASP A O 1
ATOM 3524 N N . GLY A 1 453 ? -1.973 9.247 -22.415 1.00 92.00 453 GLY A N 1
ATOM 3525 C CA . GLY A 1 453 ? -1.599 9.041 -23.815 1.00 92.00 453 GLY A CA 1
ATOM 3526 C C . GLY A 1 453 ? -0.274 9.691 -24.234 1.00 92.00 453 GLY A C 1
ATOM 3527 O O . GLY A 1 453 ? 0.099 9.602 -25.403 1.00 92.00 453 GLY A O 1
ATOM 3528 N N . LYS A 1 454 ? 0.478 10.314 -23.313 1.00 89.62 454 LYS A N 1
ATOM 3529 C CA . LYS A 1 454 ? 1.800 10.882 -23.613 1.00 89.62 454 LYS A CA 1
ATOM 3530 C C . LYS A 1 454 ? 2.885 9.813 -23.501 1.00 89.62 454 LYS A C 1
ATOM 3532 O O . LYS A 1 454 ? 3.399 9.539 -22.414 1.00 89.62 454 LYS A O 1
ATOM 3537 N N . TYR A 1 455 ? 3.246 9.210 -24.631 1.00 83.06 455 TYR A N 1
ATOM 3538 C CA . TYR A 1 455 ? 4.244 8.132 -24.686 1.00 83.06 455 TYR A CA 1
ATOM 3539 C C . TYR A 1 455 ? 5.637 8.574 -25.153 1.00 83.06 455 TYR A C 1
ATOM 3541 O O . TYR A 1 455 ? 6.592 7.840 -24.926 1.00 83.06 455 TYR A O 1
ATOM 3549 N N . GLY A 1 456 ? 5.784 9.746 -25.771 1.00 78.62 456 GLY A N 1
ATOM 3550 C CA . GLY A 1 456 ? 7.089 10.256 -26.204 1.00 78.62 456 GLY A CA 1
ATOM 3551 C C . GLY A 1 456 ? 7.983 10.696 -25.041 1.00 78.62 456 GLY A C 1
ATOM 3552 O O . GLY A 1 456 ? 7.494 11.056 -23.968 1.00 78.62 456 GLY A O 1
ATOM 3553 N N . HIS A 1 457 ? 9.298 10.687 -25.263 1.00 77.38 457 HIS A N 1
ATOM 3554 C CA . HIS A 1 457 ? 10.231 11.449 -24.441 1.00 77.38 457 HIS A CA 1
ATOM 3555 C C . HIS A 1 457 ? 10.190 12.925 -24.859 1.00 77.38 457 HIS A C 1
ATOM 3557 O O . HIS A 1 457 ? 10.870 13.346 -25.793 1.00 77.38 457 HIS A O 1
ATOM 3563 N N . ASP A 1 458 ? 9.363 13.694 -24.161 1.00 74.75 458 ASP A N 1
ATOM 3564 C CA . ASP A 1 458 ? 9.484 15.147 -24.051 1.00 74.75 458 ASP A CA 1
ATOM 3565 C C . ASP A 1 458 ? 9.879 15.512 -22.600 1.00 74.75 458 ASP A C 1
ATOM 3567 O O . ASP A 1 458 ? 9.966 14.643 -21.725 1.00 74.75 458 ASP A O 1
ATOM 3571 N N . GLU A 1 459 ? 10.182 16.777 -22.314 1.00 68.69 459 GLU A N 1
ATOM 3572 C CA . GLU A 1 459 ? 10.443 17.211 -20.930 1.00 68.69 459 GLU A CA 1
ATOM 3573 C C . GLU A 1 459 ? 9.148 17.376 -20.111 1.00 68.69 459 GLU A C 1
ATOM 3575 O O . GLU A 1 459 ? 9.205 17.661 -18.912 1.00 68.69 459 GLU A O 1
ATOM 3580 N N . GLU A 1 460 ? 7.970 17.187 -20.719 1.00 83.81 460 GLU A N 1
ATOM 3581 C CA . GLU A 1 460 ? 6.706 17.325 -20.010 1.00 83.81 460 GLU A CA 1
ATOM 3582 C C . GLU A 1 460 ? 6.452 16.153 -19.058 1.00 83.81 460 GLU A C 1
ATOM 3584 O O . GLU A 1 460 ? 6.873 15.009 -19.236 1.00 83.81 460 GLU A O 1
ATOM 3589 N N . VAL A 1 461 ? 5.691 16.455 -18.014 1.00 91.94 461 VAL A N 1
ATOM 3590 C CA . VAL A 1 461 ? 5.216 15.466 -17.053 1.00 91.94 461 VAL A CA 1
ATOM 3591 C C . VAL A 1 461 ? 4.121 14.619 -17.712 1.00 91.94 461 VAL A C 1
ATOM 3593 O O . VAL A 1 461 ? 3.199 15.159 -18.330 1.00 91.94 461 VAL A O 1
ATOM 3596 N N . THR A 1 462 ? 4.203 13.296 -17.550 1.00 94.06 462 THR A N 1
ATOM 3597 C CA . THR A 1 462 ? 3.117 12.358 -17.889 1.00 94.06 462 THR A CA 1
ATOM 3598 C C . THR A 1 462 ? 2.499 11.784 -16.622 1.00 94.06 462 THR A C 1
ATOM 3600 O O . THR A 1 462 ? 3.146 11.705 -15.579 1.00 94.06 462 THR A O 1
ATOM 3603 N N . THR A 1 463 ? 1.241 11.375 -16.699 1.00 93.62 463 THR A N 1
ATOM 3604 C CA . THR A 1 463 ? 0.475 10.900 -15.547 1.00 93.62 463 THR A CA 1
ATOM 3605 C C . THR A 1 463 ? 0.263 9.391 -15.557 1.00 93.62 463 THR A C 1
ATOM 3607 O O . THR A 1 463 ? 0.095 8.777 -16.614 1.00 93.62 463 THR A O 1
ATOM 3610 N N . ASN A 1 464 ? 0.251 8.809 -14.356 1.00 94.00 464 ASN A N 1
ATOM 3611 C CA . ASN A 1 464 ? -0.180 7.437 -14.103 1.00 94.00 464 ASN A CA 1
ATOM 3612 C C . ASN A 1 464 ? -1.354 7.440 -13.122 1.00 94.00 464 ASN A C 1
ATOM 3614 O O . ASN A 1 464 ? -1.240 7.943 -12.002 1.00 94.00 464 ASN A O 1
ATOM 3618 N N . PHE A 1 465 ? -2.454 6.803 -13.512 1.00 95.19 465 PHE A N 1
ATOM 3619 C CA . PHE A 1 465 ? -3.428 6.256 -12.576 1.00 95.19 465 PHE A CA 1
ATOM 3620 C C . PHE A 1 465 ? -3.227 4.744 -12.534 1.00 95.19 465 PHE A C 1
ATOM 3622 O O . PHE A 1 465 ? -3.374 4.071 -13.551 1.00 95.19 465 PHE A O 1
ATOM 3629 N N . THR A 1 466 ? -2.855 4.220 -11.370 1.00 95.00 466 THR A N 1
ATOM 3630 C CA . THR A 1 466 ? -2.566 2.792 -11.214 1.00 95.00 466 THR A CA 1
ATOM 3631 C C . THR A 1 466 ? -3.680 2.136 -10.425 1.00 95.00 466 THR A C 1
ATOM 3633 O O . THR A 1 466 ? -3.970 2.564 -9.310 1.00 95.00 466 THR A O 1
ATOM 3636 N N . LEU A 1 467 ? -4.263 1.084 -10.983 1.00 95.69 467 LEU A N 1
ATOM 3637 C CA . LEU A 1 467 ? -5.136 0.160 -10.274 1.00 95.69 467 LEU A CA 1
ATOM 3638 C C . LEU A 1 467 ? -4.401 -1.174 -10.138 1.00 95.69 467 LEU A C 1
ATOM 3640 O O . LEU A 1 467 ? -3.842 -1.652 -11.120 1.00 95.69 467 LEU A O 1
ATOM 3644 N N . TYR A 1 468 ? -4.346 -1.758 -8.946 1.00 92.94 468 TYR A N 1
ATOM 3645 C CA . TYR A 1 468 ? -3.554 -2.962 -8.680 1.00 92.94 468 TYR A CA 1
ATOM 3646 C C . TYR A 1 468 ? -4.226 -3.884 -7.664 1.00 92.94 468 TYR A C 1
ATOM 3648 O O . TYR A 1 468 ? -5.155 -3.470 -6.973 1.00 92.94 468 TYR A O 1
ATOM 3656 N N . ALA A 1 469 ? -3.723 -5.116 -7.557 1.00 89.69 469 ALA A N 1
ATOM 3657 C CA . ALA A 1 469 ? -4.233 -6.125 -6.631 1.00 89.69 469 ALA A CA 1
ATOM 3658 C C . ALA A 1 469 ? -5.757 -6.334 -6.783 1.00 89.69 469 ALA A C 1
ATOM 3660 O O . ALA A 1 469 ? -6.262 -6.354 -7.908 1.00 89.69 469 ALA A O 1
ATOM 3661 N N . ASP A 1 470 ? -6.500 -6.425 -5.677 1.00 89.31 470 ASP A N 1
ATOM 3662 C CA . ASP A 1 470 ? -7.963 -6.404 -5.676 1.00 89.31 470 ASP A CA 1
ATOM 3663 C C . ASP A 1 470 ? -8.445 -4.959 -5.855 1.00 89.31 470 ASP A C 1
ATOM 3665 O O . ASP A 1 470 ? -8.930 -4.320 -4.932 1.00 89.31 470 ASP A O 1
ATOM 3669 N N . LYS A 1 471 ? -8.192 -4.384 -7.034 1.00 92.81 471 LYS A N 1
ATOM 3670 C CA . LYS A 1 471 ? -8.671 -3.058 -7.461 1.00 92.81 471 LYS A CA 1
ATOM 3671 C C . LYS A 1 471 ? -8.310 -1.897 -6.515 1.00 92.81 471 LYS A C 1
ATOM 3673 O O . LYS A 1 471 ? -9.022 -0.891 -6.473 1.00 92.81 471 LYS A O 1
ATOM 3678 N N . ALA A 1 472 ? -7.207 -1.993 -5.777 1.00 90.94 472 ALA A N 1
ATOM 3679 C CA . ALA A 1 472 ? -6.660 -0.888 -4.996 1.00 90.94 472 ALA A CA 1
ATOM 3680 C C . ALA A 1 472 ? -6.147 0.222 -5.925 1.00 90.94 472 ALA A C 1
ATOM 3682 O O . ALA A 1 472 ? -5.653 -0.042 -7.023 1.00 90.94 472 ALA A O 1
ATOM 3683 N N . VAL A 1 473 ? -6.253 1.479 -5.495 1.00 92.31 473 VAL A N 1
ATOM 3684 C CA . VAL A 1 473 ? -5.827 2.644 -6.284 1.00 92.31 473 VAL A CA 1
ATOM 3685 C C . VAL A 1 473 ? -4.482 3.155 -5.772 1.00 92.31 473 VAL A C 1
ATOM 3687 O O . VAL A 1 473 ? -4.331 3.525 -4.612 1.00 92.31 473 VAL A O 1
ATOM 3690 N N . GLY A 1 474 ? -3.478 3.225 -6.638 1.00 91.56 474 GLY A N 1
ATOM 3691 C CA . GLY A 1 474 ? -2.176 3.794 -6.301 1.00 91.56 474 GLY A CA 1
ATOM 3692 C C . GLY A 1 474 ? -2.258 5.309 -6.119 1.00 91.56 474 GLY A C 1
ATOM 3693 O O . GLY A 1 474 ? -2.766 6.021 -6.986 1.00 91.56 474 GLY A O 1
ATOM 3694 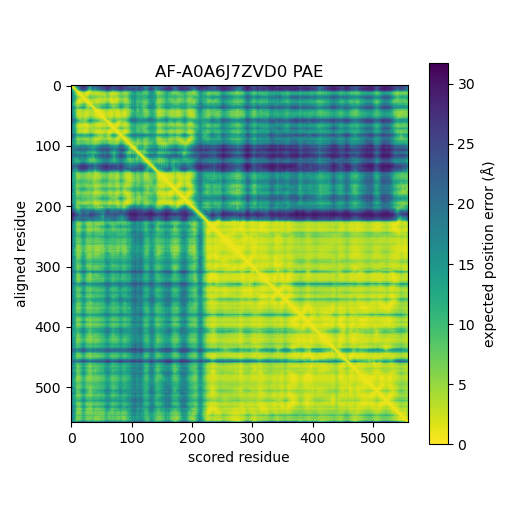N N . ARG A 1 475 ? -1.736 5.820 -4.999 1.00 92.81 475 ARG A N 1
ATOM 3695 C CA . ARG A 1 475 ? -1.602 7.272 -4.763 1.00 92.81 475 ARG A CA 1
ATOM 3696 C C . ARG A 1 475 ? -0.321 7.835 -5.368 1.00 92.81 475 ARG A C 1
ATOM 3698 O O . ARG A 1 475 ? -0.278 9.014 -5.705 1.00 92.81 475 ARG A O 1
ATOM 3705 N N . ALA A 1 476 ? 0.708 7.007 -5.508 1.00 93.06 476 ALA A N 1
ATOM 3706 C CA . ALA A 1 476 ? 1.973 7.358 -6.137 1.00 93.06 476 ALA A CA 1
ATOM 3707 C C . ALA A 1 476 ? 1.949 7.087 -7.653 1.00 93.06 476 ALA A C 1
ATOM 3709 O O . ALA A 1 476 ? 1.053 6.389 -8.134 1.00 93.06 476 ALA A O 1
ATOM 3710 N N . PRO A 1 477 ? 2.946 7.571 -8.423 1.00 92.75 477 PRO A N 1
ATOM 3711 C CA . PRO A 1 477 ? 3.055 7.242 -9.847 1.00 92.75 477 PRO A CA 1
ATOM 3712 C C . PRO A 1 477 ? 3.299 5.749 -10.130 1.00 92.75 477 PRO A C 1
ATOM 3714 O O . PRO A 1 477 ? 3.346 5.364 -11.296 1.00 92.75 477 PRO A O 1
ATOM 3717 N N . CYS A 1 478 ? 3.430 4.931 -9.075 1.00 93.88 478 CYS A N 1
ATOM 3718 C CA . CYS A 1 478 ? 3.751 3.510 -9.063 1.00 93.88 478 CYS A CA 1
ATOM 3719 C C . CYS A 1 478 ? 5.143 3.233 -9.632 1.00 93.88 478 CYS A C 1
ATOM 3721 O O . CYS A 1 478 ? 5.371 3.354 -10.835 1.00 93.88 478 CYS A O 1
ATOM 3723 N N . GLY A 1 479 ? 6.089 2.850 -8.770 1.00 92.88 479 GLY A N 1
ATOM 3724 C CA . GLY A 1 479 ? 7.472 2.593 -9.184 1.00 92.88 479 GLY A CA 1
ATOM 3725 C C . GLY A 1 479 ? 7.590 1.510 -10.264 1.00 92.88 479 GLY A C 1
ATOM 3726 O O . GLY A 1 479 ? 8.119 1.774 -11.340 1.00 92.88 479 GLY A O 1
ATOM 3727 N N . SER A 1 480 ? 7.027 0.328 -10.013 1.00 93.44 480 SER A N 1
ATOM 3728 C CA . SER A 1 480 ? 7.022 -0.801 -10.954 1.00 93.44 480 SER A CA 1
ATOM 3729 C C . SER A 1 480 ? 6.227 -0.504 -12.228 1.00 93.44 480 SER A C 1
ATOM 3731 O O . SER A 1 480 ? 6.666 -0.831 -13.330 1.00 93.44 480 SER A O 1
ATOM 3733 N N . GLY A 1 481 ? 5.088 0.180 -12.106 1.00 95.00 481 GLY A N 1
ATOM 3734 C CA . GLY A 1 481 ? 4.295 0.585 -13.262 1.00 95.00 481 GLY A CA 1
ATOM 3735 C C . GLY A 1 481 ? 4.995 1.630 -14.137 1.00 95.00 481 GLY A C 1
ATOM 3736 O O . GLY A 1 481 ? 4.973 1.547 -15.365 1.00 95.00 481 GLY A O 1
ATOM 3737 N N . SER A 1 482 ? 5.695 2.581 -13.520 1.00 96.12 482 SER A N 1
ATOM 3738 C CA . SER A 1 482 ? 6.533 3.549 -14.233 1.00 96.12 482 SER A CA 1
ATOM 3739 C C . SER A 1 482 ? 7.697 2.857 -14.946 1.00 96.12 482 SER A C 1
ATOM 3741 O O . SER A 1 482 ? 7.964 3.174 -16.102 1.00 96.12 482 SER A O 1
ATOM 3743 N N . SER A 1 483 ? 8.342 1.863 -14.321 1.00 96.62 483 SER A N 1
ATOM 3744 C CA . SER A 1 483 ? 9.367 1.040 -14.982 1.00 96.62 483 SER A CA 1
ATOM 3745 C C . SER A 1 483 ? 8.807 0.264 -16.181 1.00 96.62 483 SER A C 1
ATOM 3747 O O . SER A 1 483 ? 9.437 0.249 -17.238 1.00 96.62 483 SER A O 1
ATOM 3749 N N . ALA A 1 484 ? 7.598 -0.301 -16.068 1.00 96.69 484 ALA A N 1
ATOM 3750 C CA . ALA A 1 484 ? 6.911 -0.961 -17.180 1.00 96.69 484 ALA A CA 1
ATOM 3751 C C . ALA A 1 484 ? 6.603 0.017 -18.334 1.00 96.69 484 ALA A C 1
ATOM 3753 O O . ALA A 1 484 ? 6.825 -0.313 -19.500 1.00 96.69 484 ALA A O 1
ATOM 3754 N N . ARG A 1 485 ? 6.172 1.252 -18.028 1.00 96.44 485 ARG A N 1
ATOM 3755 C CA . ARG A 1 485 ? 5.995 2.315 -19.037 1.00 96.44 485 ARG A CA 1
ATOM 3756 C C . ARG A 1 485 ? 7.313 2.722 -19.698 1.00 96.44 485 ARG A C 1
ATOM 3758 O O . ARG A 1 485 ? 7.344 2.860 -20.915 1.00 96.44 485 ARG A O 1
ATOM 3765 N N . ILE A 1 486 ? 8.405 2.871 -18.946 1.00 97.38 486 ILE A N 1
ATOM 3766 C CA . ILE A 1 486 ? 9.730 3.142 -19.532 1.00 97.38 486 ILE A CA 1
ATOM 3767 C C . ILE A 1 486 ? 10.146 2.007 -20.473 1.00 97.38 486 ILE A C 1
ATOM 3769 O O . ILE A 1 486 ? 10.629 2.273 -21.571 1.00 97.38 486 ILE A O 1
ATOM 3773 N N . ALA A 1 487 ? 9.924 0.749 -20.086 1.00 97.56 487 ALA A N 1
ATOM 3774 C CA . ALA A 1 487 ? 10.227 -0.398 -20.933 1.00 97.56 487 ALA A CA 1
ATOM 3775 C C . ALA A 1 487 ? 9.395 -0.405 -22.226 1.00 97.56 487 ALA A C 1
ATOM 3777 O O . ALA A 1 487 ? 9.956 -0.570 -23.307 1.00 97.56 487 ALA A O 1
ATOM 3778 N N . GLN A 1 488 ? 8.087 -0.134 -22.137 1.00 97.00 488 GLN A N 1
ATOM 3779 C CA . GLN A 1 488 ? 7.206 0.063 -23.295 1.00 97.00 488 GLN A CA 1
ATOM 3780 C C . GLN A 1 488 ? 7.752 1.151 -24.234 1.00 97.00 488 GLN A C 1
ATOM 3782 O O . GLN A 1 488 ? 7.889 0.932 -25.440 1.00 97.00 488 GLN A O 1
ATOM 3787 N N . GLN A 1 489 ? 8.091 2.319 -23.685 1.00 96.12 489 GLN A N 1
ATOM 3788 C CA . GLN A 1 489 ? 8.633 3.442 -24.449 1.00 96.12 489 GLN A CA 1
ATOM 3789 C C . GLN A 1 489 ? 9.966 3.082 -25.107 1.00 96.12 489 GLN A C 1
ATOM 3791 O O . GLN A 1 489 ? 10.179 3.403 -26.274 1.00 96.12 489 GLN A O 1
ATOM 3796 N N . PHE A 1 490 ? 10.849 2.386 -24.389 1.00 96.75 490 PHE A N 1
ATOM 3797 C CA . PHE A 1 490 ? 12.163 1.994 -24.885 1.00 96.75 490 PHE A CA 1
ATOM 3798 C C . PHE A 1 490 ? 12.045 0.986 -26.031 1.00 96.75 490 PHE A C 1
ATOM 3800 O O . PHE A 1 490 ? 12.626 1.191 -27.096 1.00 96.75 490 PHE A O 1
ATOM 3807 N N . SER A 1 491 ? 11.224 -0.056 -25.867 1.00 96.00 491 SER A N 1
ATOM 3808 C CA . SER A 1 491 ? 10.960 -1.052 -26.914 1.00 96.00 491 SER A CA 1
ATOM 3809 C C . SER A 1 491 ? 10.315 -0.445 -28.165 1.00 96.00 491 SER A C 1
ATOM 3811 O O . SER A 1 491 ? 10.546 -0.940 -29.267 1.00 96.00 491 SER A O 1
ATOM 3813 N N . ARG A 1 492 ? 9.540 0.640 -28.021 1.00 94.94 492 ARG A N 1
ATOM 3814 C CA . ARG A 1 492 ? 8.952 1.401 -29.140 1.00 94.94 492 ARG A CA 1
ATOM 3815 C C . ARG A 1 492 ? 9.874 2.503 -29.692 1.00 94.94 492 ARG A C 1
ATOM 3817 O O . ARG A 1 492 ? 9.474 3.213 -30.609 1.00 94.94 492 ARG A O 1
ATOM 3824 N N . GLY A 1 493 ? 11.089 2.664 -29.160 1.00 95.38 493 GLY A N 1
ATOM 3825 C CA . GLY A 1 493 ? 12.044 3.693 -29.593 1.00 95.38 493 GLY A CA 1
ATOM 3826 C C . GLY A 1 493 ? 11.652 5.129 -29.218 1.00 95.38 493 GLY A C 1
ATOM 3827 O O . GLY A 1 493 ? 12.180 6.078 -29.795 1.00 95.38 493 GLY A O 1
ATOM 3828 N N . LEU A 1 494 ? 10.729 5.297 -28.267 1.00 94.88 494 LEU A N 1
ATOM 3829 C CA . LEU A 1 494 ? 10.203 6.587 -27.808 1.00 94.88 494 LEU A CA 1
ATOM 3830 C C . LEU A 1 494 ? 11.048 7.228 -26.700 1.00 94.88 494 LEU A C 1
ATOM 3832 O O . LEU A 1 494 ? 10.901 8.420 -26.444 1.00 94.88 494 LEU A O 1
ATOM 3836 N N . ILE A 1 495 ? 11.924 6.452 -26.056 1.00 95.19 495 ILE A N 1
ATOM 3837 C CA . ILE A 1 495 ? 12.914 6.917 -25.081 1.00 95.19 495 ILE A CA 1
ATOM 3838 C C . ILE A 1 495 ? 14.230 6.158 -25.284 1.00 95.19 495 ILE A C 1
ATOM 3840 O O . ILE A 1 495 ? 14.226 4.978 -25.639 1.00 95.19 495 ILE A O 1
ATOM 3844 N N . LYS A 1 496 ? 15.360 6.835 -25.082 1.00 96.12 496 LYS A N 1
ATOM 3845 C CA . LYS A 1 496 ? 16.714 6.266 -25.168 1.00 96.12 496 LYS A CA 1
ATOM 3846 C C . LYS A 1 496 ? 17.311 6.095 -23.773 1.00 96.12 496 LYS A C 1
ATOM 3848 O O . LYS A 1 496 ? 16.769 6.609 -22.800 1.00 96.12 496 LYS A O 1
ATOM 3853 N N . LEU A 1 497 ? 18.440 5.390 -23.682 1.00 97.62 497 LEU A N 1
ATOM 3854 C CA . LEU A 1 497 ? 19.211 5.344 -22.438 1.00 97.62 497 LEU A CA 1
ATOM 3855 C C . LEU A 1 497 ? 19.563 6.760 -21.965 1.00 97.62 497 LEU A C 1
ATOM 3857 O O . LEU A 1 497 ? 19.742 7.668 -22.780 1.00 97.62 497 LEU A O 1
ATOM 3861 N N . ASP A 1 498 ? 19.606 6.923 -20.646 1.00 96.69 498 ASP A N 1
ATOM 3862 C CA . ASP A 1 498 ? 19.943 8.156 -19.929 1.00 96.69 498 ASP A CA 1
ATOM 3863 C C . ASP A 1 498 ? 18.952 9.322 -20.122 1.00 96.69 498 ASP A C 1
ATOM 3865 O O . ASP A 1 498 ? 19.133 10.406 -19.567 1.00 96.69 498 ASP A O 1
ATOM 3869 N N . GLN A 1 499 ? 17.843 9.100 -20.835 1.00 95.50 499 GLN A N 1
ATOM 3870 C CA . GLN A 1 499 ? 16.758 10.069 -20.969 1.00 95.50 499 GLN A CA 1
ATOM 3871 C C . GLN A 1 499 ? 15.760 9.938 -19.815 1.00 95.50 499 GLN A C 1
ATOM 3873 O O . GLN A 1 499 ? 15.078 8.928 -19.670 1.00 95.50 499 GLN A O 1
ATOM 3878 N N . THR A 1 500 ? 15.657 10.972 -18.978 1.00 94.88 500 THR A N 1
ATOM 3879 C CA . THR A 1 500 ? 14.760 10.964 -17.810 1.00 94.88 500 THR A CA 1
ATOM 3880 C C . THR A 1 500 ? 13.321 11.302 -18.204 1.00 94.88 500 THR A C 1
ATOM 3882 O O . THR A 1 500 ? 13.085 12.289 -18.896 1.00 94.88 500 THR A O 1
ATOM 3885 N N . ARG A 1 501 ? 12.341 10.553 -17.692 1.00 94.31 501 ARG A N 1
ATOM 3886 C CA . ARG A 1 501 ? 10.910 10.891 -17.748 1.00 94.31 501 ARG A CA 1
ATOM 3887 C C . ARG A 1 501 ? 10.388 11.226 -16.353 1.00 94.31 501 ARG A C 1
ATOM 3889 O O . ARG A 1 501 ? 10.804 10.612 -15.368 1.00 94.31 501 ARG A O 1
ATOM 3896 N N . ILE A 1 502 ? 9.469 12.187 -16.265 1.00 95.06 502 ILE A N 1
ATOM 3897 C CA . ILE A 1 502 ? 8.789 12.533 -15.013 1.00 95.06 502 ILE A CA 1
ATOM 3898 C C . ILE A 1 502 ? 7.369 11.968 -15.042 1.00 95.06 502 ILE A C 1
ATOM 3900 O O . ILE A 1 502 ? 6.582 12.312 -15.925 1.00 95.06 502 ILE A O 1
ATOM 3904 N N . PHE A 1 503 ? 7.051 11.128 -14.058 1.00 95.31 503 PHE A N 1
ATOM 3905 C CA . PHE A 1 503 ? 5.716 10.570 -13.852 1.00 95.31 503 PHE A CA 1
ATOM 3906 C C . PHE A 1 503 ? 5.047 11.244 -12.657 1.00 95.31 503 PHE A C 1
ATOM 3908 O O . PHE A 1 503 ? 5.657 11.342 -11.594 1.00 95.31 503 PHE A O 1
ATOM 3915 N N . GLU A 1 504 ? 3.803 11.682 -12.815 1.00 94.00 504 GLU A N 1
ATOM 3916 C CA . GLU A 1 504 ? 2.983 12.298 -11.768 1.00 94.00 504 GLU A CA 1
ATOM 3917 C C . GLU A 1 504 ? 1.743 11.450 -11.467 1.00 94.00 504 GLU A C 1
ATOM 3919 O O . GLU A 1 504 ? 1.158 10.824 -12.353 1.00 94.00 504 GLU A O 1
ATOM 3924 N N . SER A 1 505 ? 1.343 11.415 -10.200 1.00 91.56 505 SER A N 1
ATOM 3925 C CA . SER A 1 505 ? 0.132 10.737 -9.747 1.00 91.56 505 SER A CA 1
ATOM 3926 C C . SER A 1 505 ? -1.011 11.708 -9.480 1.00 91.56 505 SER A C 1
ATOM 3928 O O . SER A 1 505 ? -0.855 12.927 -9.501 1.00 91.56 505 SER A O 1
ATOM 3930 N N . ARG A 1 506 ? -2.185 11.166 -9.142 1.00 86.44 506 ARG A N 1
ATOM 3931 C CA . ARG A 1 506 ? -3.357 11.973 -8.771 1.00 86.44 506 ARG A CA 1
ATOM 3932 C C . ARG A 1 506 ? -3.167 12.815 -7.507 1.00 86.44 506 ARG A C 1
ATOM 3934 O O . ARG A 1 506 ? -3.883 13.795 -7.345 1.00 86.44 506 ARG A O 1
ATOM 3941 N N . THR A 1 507 ? -2.217 12.469 -6.641 1.00 87.19 507 THR A N 1
ATOM 3942 C CA . THR A 1 507 ? -1.871 13.271 -5.455 1.00 87.19 507 THR A CA 1
ATOM 3943 C C . THR A 1 507 ? -0.915 14.426 -5.778 1.00 87.19 507 THR A C 1
ATOM 3945 O O . THR A 1 507 ? -0.575 15.198 -4.887 1.00 87.19 507 THR A O 1
ATOM 3948 N N . GLY A 1 508 ? -0.444 14.539 -7.028 1.00 89.56 508 GLY A N 1
ATOM 3949 C CA . GLY A 1 508 ? 0.601 15.484 -7.436 1.00 89.56 508 GLY A CA 1
ATOM 3950 C C . GLY A 1 508 ? 2.021 15.023 -7.087 1.00 89.56 508 GLY A C 1
ATOM 3951 O O . GLY A 1 508 ? 2.991 15.725 -7.375 1.00 89.56 508 GLY A O 1
ATOM 3952 N N . GLY A 1 509 ? 2.174 13.842 -6.478 1.00 92.12 509 GLY A N 1
ATOM 3953 C CA . GLY A 1 509 ? 3.479 13.245 -6.223 1.00 92.12 509 GLY A CA 1
ATOM 3954 C C . GLY A 1 509 ? 4.178 12.847 -7.523 1.00 92.12 509 GLY A C 1
ATOM 3955 O O . GLY A 1 509 ? 3.530 12.401 -8.468 1.00 92.12 509 GLY A O 1
ATOM 3956 N N . ARG A 1 510 ? 5.507 13.010 -7.577 1.00 94.88 510 ARG A N 1
ATOM 3957 C CA . ARG A 1 510 ? 6.302 12.796 -8.794 1.00 94.88 510 ARG A CA 1
ATOM 3958 C C . ARG A 1 510 ? 7.465 11.841 -8.591 1.00 94.88 510 ARG A C 1
ATOM 3960 O O . ARG A 1 510 ? 8.171 11.932 -7.586 1.00 94.88 510 ARG A O 1
ATOM 3967 N N . TYR A 1 511 ? 7.723 11.032 -9.613 1.00 94.38 511 TYR A N 1
ATOM 3968 C CA . TYR A 1 511 ? 8.943 10.246 -9.765 1.00 94.38 511 TYR A CA 1
ATOM 3969 C C . TYR A 1 511 ? 9.743 10.687 -10.975 1.00 94.38 511 TYR A C 1
ATOM 3971 O O . TYR A 1 511 ? 9.188 11.099 -11.994 1.00 94.38 511 TYR A O 1
ATOM 3979 N N . ARG A 1 512 ? 11.063 10.548 -10.860 1.00 95.75 512 ARG A N 1
ATOM 3980 C CA . ARG A 1 512 ? 11.974 10.560 -12.005 1.00 95.75 512 ARG A CA 1
ATOM 3981 C C . ARG A 1 512 ? 12.319 9.123 -12.350 1.00 95.75 512 ARG A C 1
ATOM 3983 O O . ARG A 1 512 ? 12.631 8.351 -11.447 1.00 95.75 512 ARG A O 1
ATOM 3990 N N . ALA A 1 513 ? 12.254 8.793 -13.628 1.00 96.31 513 ALA A N 1
ATOM 3991 C CA . ALA A 1 513 ? 12.523 7.463 -14.141 1.00 96.31 513 ALA A CA 1
ATOM 3992 C C . ALA A 1 513 ? 13.497 7.565 -15.312 1.00 96.31 513 ALA A C 1
ATOM 3994 O O . ALA A 1 513 ? 13.201 8.244 -16.297 1.00 96.31 513 ALA A O 1
ATOM 3995 N N . THR A 1 514 ? 14.635 6.889 -15.211 1.00 97.38 514 THR A N 1
ATOM 3996 C CA . THR A 1 514 ? 15.682 6.935 -16.235 1.00 97.38 514 THR A CA 1
ATOM 3997 C C . THR A 1 514 ? 16.078 5.514 -16.616 1.00 97.38 514 THR A C 1
ATOM 3999 O O . THR A 1 514 ? 16.530 4.772 -15.746 1.00 97.38 514 THR A O 1
ATOM 4002 N N . PRO A 1 515 ? 15.930 5.084 -17.880 1.00 97.62 515 PRO A N 1
ATOM 4003 C CA . PRO A 1 515 ? 16.503 3.823 -18.331 1.00 97.62 515 PRO A CA 1
ATOM 4004 C C . PRO A 1 515 ? 18.029 3.967 -18.371 1.00 97.62 515 PRO A C 1
ATOM 4006 O O . PRO A 1 515 ? 18.568 4.712 -19.183 1.00 97.62 515 PRO A O 1
ATOM 4009 N N . VAL A 1 516 ? 18.731 3.269 -17.482 1.00 98.19 516 VAL A N 1
ATOM 4010 C CA . VAL A 1 516 ? 20.187 3.425 -17.289 1.00 98.19 516 VAL A CA 1
ATOM 4011 C C . VAL A 1 516 ? 21.002 2.308 -17.933 1.00 98.19 516 VAL A C 1
ATOM 4013 O O . VAL A 1 516 ? 22.211 2.426 -18.107 1.00 98.19 516 VAL A O 1
ATOM 4016 N N . LYS A 1 517 ? 20.365 1.181 -18.264 1.00 98.00 517 LYS A N 1
ATOM 4017 C CA . LYS A 1 517 ? 21.062 0.030 -18.844 1.00 98.00 517 LYS A CA 1
ATOM 4018 C C . LYS A 1 517 ? 20.116 -0.813 -19.681 1.00 98.00 517 LYS A C 1
ATOM 4020 O O . LYS A 1 517 ? 19.078 -1.241 -19.185 1.00 98.00 517 LYS A O 1
ATOM 4025 N N . ALA A 1 518 ? 20.505 -1.105 -20.918 1.00 97.88 518 ALA A N 1
ATOM 4026 C CA . ALA A 1 518 ? 19.842 -2.113 -21.739 1.00 97.88 518 ALA A CA 1
ATOM 4027 C C . ALA A 1 518 ? 20.343 -3.514 -21.356 1.00 97.88 518 ALA A C 1
ATOM 4029 O O . ALA A 1 518 ? 21.546 -3.730 -21.193 1.00 97.88 518 ALA A O 1
ATOM 4030 N N . VAL A 1 519 ? 19.418 -4.457 -21.202 1.00 97.19 519 VAL A N 1
ATOM 4031 C CA . VAL A 1 519 ? 19.679 -5.851 -20.818 1.00 97.19 519 VAL A CA 1
ATOM 4032 C C . VAL A 1 519 ? 18.734 -6.797 -21.573 1.00 97.19 519 VAL A C 1
ATOM 4034 O O . VAL A 1 519 ? 17.881 -6.366 -22.353 1.00 97.19 519 VAL A O 1
ATOM 4037 N N . LYS A 1 520 ? 18.895 -8.104 -21.366 1.00 96.00 520 LYS A N 1
ATOM 4038 C CA . LYS A 1 520 ? 17.957 -9.136 -21.822 1.00 96.00 520 LYS A CA 1
ATOM 4039 C C . LYS A 1 520 ? 17.278 -9.781 -20.617 1.00 96.00 520 LYS A C 1
ATOM 4041 O O . LYS A 1 520 ? 17.880 -9.833 -19.549 1.00 96.00 520 LYS A O 1
ATOM 4046 N N . CYS A 1 521 ? 16.042 -10.228 -20.810 1.00 93.38 521 CYS A N 1
ATOM 4047 C CA . CYS A 1 521 ? 15.327 -11.107 -19.888 1.00 93.38 521 CYS A CA 1
ATOM 4048 C C . CYS A 1 521 ? 14.616 -12.164 -20.739 1.00 93.38 521 CYS A C 1
ATOM 4050 O O . CYS A 1 521 ? 13.656 -11.851 -21.447 1.00 93.38 521 CYS A O 1
ATOM 4052 N N . GLY A 1 522 ? 15.169 -13.376 -20.781 1.00 93.44 522 GLY A N 1
ATOM 4053 C CA . GLY A 1 522 ? 14.889 -14.341 -21.841 1.00 93.44 522 GLY A CA 1
ATOM 4054 C C . GLY A 1 522 ? 15.091 -13.709 -23.223 1.00 93.44 522 GLY A C 1
ATOM 4055 O O . GLY A 1 522 ? 16.105 -13.058 -23.491 1.00 93.44 522 GLY A O 1
ATOM 4056 N N . ASP A 1 523 ? 14.085 -13.834 -24.086 1.00 93.06 523 ASP A N 1
ATOM 4057 C CA . ASP A 1 523 ? 14.128 -13.278 -25.442 1.00 93.06 523 ASP A CA 1
ATOM 4058 C C . ASP A 1 523 ? 13.827 -11.767 -25.497 1.00 93.06 523 ASP A C 1
ATOM 4060 O O . ASP A 1 523 ? 14.170 -11.082 -26.474 1.00 93.06 523 ASP A O 1
ATOM 4064 N N . PHE A 1 524 ? 13.251 -11.201 -24.433 1.00 95.62 524 PHE A N 1
ATOM 4065 C CA . PHE A 1 524 ? 12.786 -9.819 -24.415 1.00 95.62 524 PHE A CA 1
ATOM 4066 C C . PHE A 1 524 ? 13.938 -8.816 -24.302 1.00 95.62 524 PHE A C 1
ATOM 4068 O O . PHE A 1 524 ? 14.878 -8.973 -23.519 1.00 95.62 524 PHE A O 1
ATOM 4075 N N . CYS A 1 525 ? 13.855 -7.737 -25.086 1.00 95.56 525 CYS A N 1
ATOM 4076 C CA . CYS A 1 525 ? 14.684 -6.550 -24.882 1.00 95.56 525 CYS A CA 1
ATOM 4077 C C . CYS A 1 525 ? 14.191 -5.811 -23.638 1.00 95.56 525 CYS A C 1
ATOM 4079 O O . CYS A 1 525 ? 13.061 -5.324 -23.619 1.00 95.56 525 CYS A O 1
ATOM 4081 N N . ALA A 1 526 ? 15.047 -5.729 -22.626 1.00 97.56 526 ALA A N 1
ATOM 4082 C CA . ALA A 1 526 ? 14.713 -5.187 -21.322 1.00 97.56 526 ALA A CA 1
ATOM 4083 C C . ALA A 1 526 ? 15.600 -3.986 -20.972 1.00 97.56 526 ALA A C 1
ATOM 4085 O O . ALA A 1 526 ? 16.670 -3.772 -21.549 1.00 97.56 526 ALA A O 1
ATOM 4086 N N . VAL A 1 527 ? 15.165 -3.208 -19.989 1.00 98.00 527 VAL A N 1
ATOM 4087 C CA . VAL A 1 527 ? 15.915 -2.091 -19.420 1.00 98.00 527 VAL A CA 1
ATOM 4088 C C . VAL A 1 527 ? 15.899 -2.145 -17.902 1.00 98.00 527 VAL A C 1
ATOM 4090 O O . VAL A 1 527 ? 14.904 -2.518 -17.284 1.00 98.00 527 VAL A O 1
ATOM 4093 N N . VAL A 1 528 ? 17.011 -1.746 -17.297 1.00 97.75 528 VAL A N 1
ATOM 4094 C CA . VAL A 1 528 ? 17.071 -1.382 -15.881 1.00 97.75 528 VAL A CA 1
ATOM 4095 C C . VAL A 1 528 ? 16.767 0.105 -15.781 1.00 97.75 528 VAL A C 1
ATOM 4097 O O . VAL A 1 528 ? 17.388 0.916 -16.475 1.00 97.75 528 VAL A O 1
ATOM 4100 N N . VAL A 1 529 ? 15.815 0.457 -14.923 1.00 97.62 529 VAL A N 1
ATOM 4101 C CA . VAL A 1 529 ? 15.337 1.826 -14.734 1.00 97.62 529 VAL A CA 1
ATOM 4102 C C . VAL A 1 529 ? 15.753 2.312 -13.352 1.00 97.62 529 VAL A C 1
ATOM 4104 O O . VAL A 1 529 ? 15.425 1.678 -12.352 1.00 97.62 529 VAL A O 1
ATOM 4107 N N . GLU A 1 530 ? 16.458 3.439 -13.282 1.00 97.88 530 GLU A N 1
ATOM 4108 C CA . GLU A 1 530 ? 16.641 4.168 -12.029 1.00 97.88 530 GLU A CA 1
ATOM 4109 C C . GLU A 1 530 ? 15.379 4.989 -11.749 1.00 97.88 530 GLU A C 1
ATOM 4111 O O . GLU A 1 530 ? 15.040 5.916 -12.488 1.00 97.88 530 GLU A O 1
ATOM 4116 N N . MET A 1 531 ? 14.685 4.642 -10.672 1.00 96.50 531 MET A N 1
ATOM 4117 C CA . MET A 1 531 ? 13.506 5.339 -10.171 1.00 96.50 531 MET A CA 1
ATOM 4118 C C . MET A 1 531 ? 13.898 6.180 -8.965 1.00 96.50 531 MET A C 1
ATOM 4120 O O . MET A 1 531 ? 14.566 5.671 -8.076 1.00 96.50 531 MET A O 1
ATOM 4124 N N . SER A 1 532 ? 13.485 7.446 -8.898 1.00 96.44 532 SER A N 1
ATOM 4125 C CA . SER A 1 532 ? 13.806 8.344 -7.778 1.00 96.44 532 SER A CA 1
ATOM 4126 C C . SER A 1 532 ? 12.573 9.041 -7.212 1.00 96.44 532 SER A C 1
ATOM 4128 O O . SER A 1 532 ? 11.766 9.591 -7.966 1.00 96.44 532 SER A O 1
ATOM 4130 N N . GLY A 1 533 ? 12.481 9.090 -5.882 1.00 95.50 533 GLY A N 1
ATOM 4131 C CA . GLY A 1 533 ? 11.417 9.772 -5.147 1.00 95.50 533 GLY A CA 1
ATOM 4132 C C . GLY A 1 533 ? 11.785 10.056 -3.688 1.00 95.50 533 GLY A C 1
ATOM 4133 O O . GLY A 1 533 ? 12.942 9.936 -3.286 1.00 95.50 533 GLY A O 1
ATOM 4134 N N . ASN A 1 534 ? 10.791 10.457 -2.891 1.00 94.19 534 ASN A N 1
ATOM 4135 C CA . ASN A 1 534 ? 10.965 10.788 -1.474 1.00 94.19 534 ASN A CA 1
ATOM 4136 C C . ASN A 1 534 ? 9.957 10.030 -0.605 1.00 94.19 534 ASN A C 1
ATOM 4138 O O . ASN A 1 534 ? 8.754 10.069 -0.874 1.00 94.19 534 ASN A O 1
ATOM 4142 N N . GLY A 1 535 ? 10.462 9.391 0.451 1.00 94.06 535 GLY A N 1
ATOM 4143 C CA . GLY A 1 535 ? 9.663 8.758 1.498 1.00 94.06 535 GLY A CA 1
ATOM 4144 C C . GLY A 1 535 ? 9.662 9.588 2.781 1.00 94.06 535 GLY A C 1
ATOM 4145 O O . GLY A 1 535 ? 10.715 10.055 3.224 1.00 94.06 535 GLY A O 1
ATOM 4146 N N . TYR A 1 536 ? 8.501 9.748 3.406 1.00 93.06 536 TYR A N 1
ATOM 4147 C CA . TYR A 1 536 ? 8.319 10.544 4.624 1.00 93.06 536 TYR A CA 1
ATOM 4148 C C . TYR A 1 536 ? 7.682 9.699 5.720 1.00 93.06 536 TYR A C 1
ATOM 4150 O O . TYR A 1 536 ? 6.847 8.854 5.424 1.00 93.06 536 TYR A O 1
ATOM 4158 N N . TYR A 1 537 ? 8.075 9.928 6.973 1.00 94.31 537 TYR A N 1
ATOM 4159 C CA . TYR A 1 537 ? 7.424 9.294 8.120 1.00 94.31 537 TYR A CA 1
ATOM 4160 C C . TYR A 1 537 ? 6.073 9.946 8.371 1.00 94.31 537 TYR A C 1
ATOM 4162 O O . TYR A 1 537 ? 5.965 11.170 8.308 1.00 94.31 537 TYR A O 1
ATOM 4170 N N . THR A 1 538 ? 5.074 9.131 8.685 1.00 91.50 538 THR A N 1
ATOM 4171 C CA . THR A 1 538 ? 3.744 9.585 9.106 1.00 91.50 538 THR A CA 1
ATOM 4172 C C . THR A 1 538 ? 3.447 9.244 10.559 1.00 91.50 538 THR A C 1
ATOM 4174 O O . THR A 1 538 ? 2.586 9.881 11.153 1.00 91.50 538 THR A O 1
ATOM 4177 N N . GLY A 1 539 ? 4.173 8.298 11.156 1.00 86.50 539 GLY A N 1
ATOM 4178 C CA . GLY A 1 539 ? 4.046 7.994 12.575 1.00 86.50 539 GLY A CA 1
ATOM 4179 C C . GLY A 1 539 ? 4.616 6.636 12.952 1.00 86.50 539 GLY A C 1
ATOM 4180 O O . GLY A 1 539 ? 5.282 5.965 12.164 1.00 86.50 539 GLY A O 1
ATOM 4181 N N . THR A 1 540 ? 4.326 6.233 14.179 1.00 86.06 540 THR A N 1
ATOM 4182 C CA . THR A 1 540 ? 4.513 4.872 14.675 1.00 86.06 540 THR A CA 1
ATOM 4183 C C . THR A 1 540 ? 3.215 4.420 15.321 1.00 86.06 540 THR A C 1
ATOM 4185 O O . THR A 1 540 ? 2.422 5.236 15.800 1.00 86.06 540 THR A O 1
ATOM 4188 N N . SER A 1 541 ? 2.957 3.119 15.304 1.00 85.31 541 SER A N 1
ATOM 4189 C CA . SER A 1 541 ? 1.738 2.565 15.882 1.00 85.31 541 SER A CA 1
ATOM 4190 C C . SER A 1 541 ? 2.034 1.285 16.645 1.00 85.31 541 SER A C 1
ATOM 4192 O O . SER A 1 541 ? 2.906 0.497 16.276 1.00 85.31 541 SER A O 1
ATOM 4194 N N . SER A 1 542 ? 1.296 1.104 17.736 1.00 84.44 542 SER A N 1
ATOM 4195 C CA . SER A 1 542 ? 1.238 -0.139 18.491 1.00 84.44 542 SER A CA 1
ATOM 4196 C C . SER A 1 542 ? -0.177 -0.682 18.371 1.00 84.44 542 SER A C 1
ATOM 4198 O O . SER A 1 542 ? -1.108 -0.066 18.888 1.00 84.44 542 SER A O 1
ATOM 4200 N N . PHE A 1 543 ? -0.349 -1.789 17.653 1.00 87.69 543 PHE A N 1
ATOM 4201 C CA . PHE A 1 543 ? -1.644 -2.420 17.435 1.00 87.69 543 PHE A CA 1
ATOM 4202 C C . PHE A 1 543 ? -1.846 -3.620 18.349 1.00 87.69 543 PHE A C 1
ATOM 4204 O O . PHE A 1 543 ? -0.934 -4.426 18.518 1.00 87.69 543 PHE A O 1
ATOM 4211 N N . SER A 1 544 ? -3.064 -3.792 18.851 1.00 83.50 544 SER A N 1
ATOM 4212 C CA . SER A 1 544 ? -3.465 -4.936 19.675 1.00 83.50 544 SER A CA 1
ATOM 4213 C C . SER A 1 544 ? -4.721 -5.603 19.130 1.00 83.50 544 SER A C 1
ATOM 4215 O O . SER A 1 544 ? -5.561 -4.931 18.532 1.00 83.50 544 SER A O 1
ATOM 4217 N N . LEU A 1 545 ? -4.861 -6.915 19.338 1.00 84.31 545 LEU A N 1
ATOM 4218 C CA . LEU A 1 545 ? -6.097 -7.665 19.093 1.00 84.31 545 LEU A CA 1
ATOM 4219 C C . LEU A 1 545 ? -6.580 -8.285 20.403 1.00 84.31 545 LEU A C 1
ATOM 4221 O O . LEU A 1 545 ? -5.827 -8.998 21.068 1.00 84.31 545 LEU A O 1
ATOM 4225 N N . GLU A 1 546 ? -7.836 -8.029 20.749 1.00 80.75 546 GLU A N 1
ATOM 4226 C CA . GLU A 1 546 ? -8.473 -8.657 21.899 1.00 80.75 546 GLU A CA 1
ATOM 4227 C C . GLU A 1 546 ? -9.052 -10.031 21.552 1.00 80.75 546 GLU A C 1
ATOM 4229 O O . GLU A 1 546 ? -9.544 -10.255 20.451 1.00 80.75 546 GLU A O 1
ATOM 4234 N N . GLU A 1 547 ? -9.049 -10.940 22.531 1.00 78.81 547 GLU A N 1
ATOM 4235 C CA . GLU A 1 547 ? -9.505 -12.333 22.389 1.00 78.81 547 GLU A CA 1
ATOM 4236 C C . GLU A 1 547 ? -10.939 -12.460 21.842 1.00 78.81 547 GLU A C 1
ATOM 4238 O O . GLU A 1 547 ? -11.220 -13.370 21.071 1.00 78.81 547 GLU A O 1
ATOM 4243 N N . ASN A 1 548 ? -11.823 -11.522 22.202 1.00 80.31 548 ASN A N 1
ATOM 4244 C CA . ASN A 1 548 ? -13.240 -11.533 21.824 1.00 80.31 548 ASN A CA 1
ATOM 4245 C C . ASN A 1 548 ? -13.578 -10.558 20.680 1.00 80.31 548 ASN A C 1
ATOM 4247 O O . ASN A 1 548 ? -14.756 -10.320 20.421 1.00 80.31 548 ASN A O 1
ATOM 4251 N N . ASP A 1 549 ? -12.581 -9.933 20.049 1.00 81.69 549 ASP A N 1
ATOM 4252 C CA . ASP A 1 549 ? -12.795 -8.976 18.959 1.00 81.69 549 ASP A CA 1
ATOM 4253 C C . ASP A 1 549 ? -12.767 -9.690 17.597 1.00 81.69 549 ASP A C 1
ATOM 4255 O O . ASP A 1 549 ? -11.737 -9.788 16.925 1.00 81.69 549 ASP A O 1
ATOM 4259 N N . GLU A 1 550 ? -13.916 -10.240 17.196 1.00 84.38 550 GLU A N 1
ATOM 4260 C CA . GLU A 1 550 ? -14.053 -10.959 15.923 1.00 84.38 550 GLU A CA 1
ATOM 4261 C C . GLU A 1 550 ? -13.957 -10.029 14.706 1.00 84.38 550 GLU A C 1
ATOM 4263 O O . GLU A 1 550 ? -13.329 -10.383 13.709 1.00 84.38 550 GLU A O 1
ATOM 4268 N N . ILE A 1 551 ? -14.524 -8.822 14.792 1.00 83.19 551 ILE A N 1
ATOM 4269 C CA . ILE A 1 551 ? -14.488 -7.819 13.712 1.00 83.19 551 ILE A CA 1
ATOM 4270 C C . ILE A 1 551 ? -13.073 -7.255 13.569 1.00 83.19 551 ILE A C 1
ATOM 4272 O O . ILE A 1 551 ? -12.571 -7.052 12.461 1.00 83.19 551 ILE A O 1
ATOM 4276 N N . GLY A 1 552 ? -12.381 -7.082 14.692 1.00 84.25 552 GLY A N 1
ATOM 4277 C CA . GLY A 1 552 ? -10.993 -6.677 14.748 1.00 84.25 552 GLY A CA 1
ATOM 4278 C C . GLY A 1 552 ? -10.037 -7.651 14.083 1.00 84.25 552 GLY A C 1
ATOM 4279 O O . GLY A 1 552 ? -8.900 -7.260 13.872 1.00 84.25 552 GLY A O 1
ATOM 4280 N N . LYS A 1 553 ? -10.435 -8.865 13.680 1.00 87.62 553 LYS A N 1
ATOM 4281 C CA . LYS A 1 553 ? -9.590 -9.741 12.842 1.00 87.62 553 LYS A CA 1
ATOM 4282 C C . LYS A 1 553 ? -9.393 -9.211 11.416 1.00 87.62 553 LYS A C 1
ATOM 4284 O O . LYS A 1 553 ? -8.509 -9.693 10.708 1.00 87.62 553 LYS A O 1
ATOM 4289 N N . GLY A 1 554 ? -10.162 -8.200 11.024 1.00 89.69 554 GLY A N 1
ATOM 4290 C CA . GLY A 1 554 ? -10.021 -7.494 9.762 1.00 89.69 554 GLY A CA 1
ATOM 4291 C C . GLY A 1 554 ? -11.227 -7.695 8.851 1.00 89.69 554 GLY A C 1
ATOM 4292 O O . GLY A 1 554 ? -11.690 -8.821 8.666 1.00 89.69 554 GLY A O 1
ATOM 4293 N N . PHE A 1 555 ? -11.684 -6.621 8.211 1.00 86.75 555 PHE A N 1
ATOM 4294 C CA . PHE A 1 555 ? -12.739 -6.657 7.196 1.00 86.75 555 PHE A CA 1
ATOM 4295 C C . PHE A 1 555 ? -12.494 -5.615 6.094 1.00 86.75 555 PHE A C 1
ATOM 4297 O O . PHE A 1 555 ? -11.764 -4.646 6.285 1.00 86.75 555 PHE A O 1
ATOM 4304 N N . LEU A 1 556 ? -13.118 -5.809 4.932 1.00 81.88 556 LEU A N 1
ATOM 4305 C CA . LEU A 1 556 ? -13.133 -4.828 3.846 1.00 81.88 556 LEU A CA 1
ATOM 4306 C C . LEU A 1 556 ? -14.576 -4.470 3.502 1.00 81.88 556 LEU A C 1
ATOM 4308 O O . LEU A 1 556 ? -15.419 -5.358 3.370 1.00 81.88 556 LEU A O 1
ATOM 4312 N N . MET A 1 557 ? -14.845 -3.181 3.313 1.00 68.00 557 MET A N 1
ATOM 4313 C CA . MET A 1 557 ? -16.106 -2.693 2.758 1.00 68.00 557 MET A CA 1
ATOM 4314 C C . MET A 1 557 ? -15.821 -1.907 1.479 1.00 68.00 557 MET A C 1
ATOM 4316 O O . MET A 1 557 ? -15.280 -0.803 1.529 1.00 68.00 557 MET A O 1
ATOM 4320 N N . SER A 1 558 ? -16.157 -2.495 0.330 1.00 55.94 558 SER A N 1
ATOM 4321 C CA . SER A 1 558 ? -16.000 -1.874 -0.992 1.00 55.94 558 SER A CA 1
ATOM 4322 C C . SER A 1 558 ? -17.194 -1.018 -1.384 1.00 55.94 558 SER A C 1
ATOM 4324 O O . SER A 1 558 ? -18.326 -1.538 -1.233 1.00 55.94 558 SER A O 1
#

Radius of gyration: 27.0 Å; Cα contacts (8 Å, |Δi|>4): 1309; chains: 1; bounding box: 74×50×72 Å

Organism: Mytilus coruscus (NCBI:txid42192)

Sequence (558 aa):
MWEPRGHFDLFAVLLVPPDQPEADIGAIFMDNEGYCPMCGDATISLGRYIVDKGIARNPIVPQTVVKIQCPCGLIEARVQNDGKKTGAVSFLSVPSFLYEKDELRKHYKVVHPENRDASMSYIYGIIVTDDKDEYSKEVGRAPCGSGSSSRIAQQFGRGLLKMDQTKIFESRTGGRYRATPLQAVKCGEYDAVVVEVSENGYYTGSSSFSLEDDDDNTQPIRDMATFVTTEMHTCGQPIRIIEKGFPKILGDTLRKKMDYLIQEHDHLRKLLMWEPRGHFDLIGVILVQPDHPEADIGAIFMHNEGYGPMCGDATISLGRYLVDKGIVRNPSIPKTVVKIQCPCGLVEARVQNDGKKTGAVSFFSVPSFLYEKDVSVHVSEFGQIVVDIAYGGGFYAIVPASQFNLEHKCSCSKLKEFAGALLDELRTNYKVVHPENNDACNSYIYGIIVTDGKYGHDEEVTTNFTLYADKAVGRAPCGSGSSARIAQQFSRGLIKLDQTRIFESRTGGRYRATPVKAVKCGDFCAVVVEMSGNGYYTGTSSFSLEENDEIGKGFLMS

Mean predicted aligned error: 10.68 Å

Solvent-accessible surface area (backbone atoms only — not comparable to full-atom values): 30484 Å² total; per-residue (Å²): 142,76,80,81,82,79,81,94,82,62,78,48,74,49,77,44,85,46,90,51,91,84,34,57,34,17,41,47,40,32,45,94,92,42,79,44,65,76,52,42,54,59,44,27,22,44,37,47,50,32,56,56,62,66,61,47,78,57,78,90,43,58,71,26,73,37,32,38,30,34,93,73,44,80,38,51,21,38,28,31,27,81,89,66,50,78,52,51,15,31,32,56,48,72,77,20,56,63,82,54,76,76,56,55,73,74,35,96,64,59,65,51,77,83,48,86,62,70,90,77,35,68,89,87,76,79,88,45,62,95,41,98,85,65,76,56,54,60,59,52,88,50,73,41,41,56,56,46,36,44,49,49,18,42,33,39,76,69,68,76,43,56,79,71,48,68,46,68,39,46,21,80,72,69,53,64,41,38,35,25,39,75,43,83,45,72,52,70,93,41,70,18,29,28,21,41,35,31,36,76,46,71,73,57,59,60,64,90,86,77,65,92,81,78,66,95,73,74,75,67,65,70,94,62,64,55,32,34,34,43,33,28,27,20,36,74,28,47,31,38,37,50,76,46,65,76,74,92,76,54,60,84,40,65,62,46,29,50,51,43,38,62,75,76,40,46,63,59,51,36,30,54,26,21,26,85,70,35,38,70,60,34,34,37,36,42,71,44,83,48,61,55,92,81,35,79,33,18,46,48,36,34,41,70,70,47,72,52,25,62,54,44,46,49,48,31,31,46,44,42,48,36,55,75,70,58,68,50,91,74,78,39,72,65,49,20,79,44,33,36,31,33,74,64,42,76,30,48,26,40,23,31,21,77,87,82,54,76,53,48,17,33,35,42,45,48,76,5,21,45,75,46,74,73,44,78,42,76,31,87,101,66,44,78,42,65,26,32,35,16,28,13,51,44,28,30,39,41,35,42,27,62,76,72,80,39,61,71,82,54,62,65,68,58,56,47,53,57,45,40,50,48,46,54,46,39,63,73,77,51,88,51,72,37,79,84,48,77,48,73,76,49,32,46,72,42,31,32,36,40,23,68,67,70,62,67,71,54,95,62,76,34,48,29,47,35,35,31,70,76,66,24,62,51,31,20,36,43,45,28,60,44,33,12,50,52,15,40,21,39,76,68,68,35,41,56,76,74,47,66,42,40,34,27,16,88,69,70,19,61,32,44,39,22,35,71,42,83,49,70,54,67,92,38,68,18,25,28,27,41,38,34,39,54,43,45,82,75,50,56,42,40,34,46,61,58,97,87,44,72,60,60,47,33,48,85,87,131

Nearest PDB structures (foldseek):
  1w62-assembly1_A  TM=9.178E-01  e=4.277E-34  Trypanosoma cruzi strain CL Brener
  6hjg-assembly1_A  TM=9.137E-01  e=4.964E-33  Trypanosoma cruzi strain CL Brener
  4k7g-assembly1_B  TM=9.347E-01  e=1.410E-30  Allorhizobium ampelinum S4
  4jd7-assembly1_A  TM=8.135E-01  e=3.068E-28  Pseudomonas putida F1
  4juu-assembly1_B  TM=8.312E-01  e=2.727E-27  Xanthomonas campestris pv. campestris str. ATCC 33913